Protein AF-A0A5M6CXD2-F1 (afdb_monomer_lite)

Foldseek 3Di:
DDDDDDDPPDPPPPPPPPDDDDLVRLQVLLCQFAVAGEDFDPVPDDDFDFAPDFAGDDPVVSSLLSVLSNVLSVLWGGNLLVLLQQHYEYEGQWGFHQPDDDPPFDADPVRNGTTDQKAQRQGRYIYGHPPDSLSSSLSVQLNVLLSLQQAFQNDGHPVSNPPLLVVLVCCLVVVNHDDADDDDPVLLVLLVVLFDDDDDQDALDPQLVVGVSSSLSSLRSVCSVGVSNLNNCSHPPRNGSSSSSSSSSQVSQCGRHLLGDHSVSSSCVSSVPDPCNVVVVCDPVNLLVVLVVLLVVCVPCLQVSCVCLSVLSNSLVVLLPDQCPPPDLVSLLVSLQSLLSSLLSNLCNQFVADPVSLHTDDDADQDPVRDRPSLLSSLVSSLVSLLSSLSSLLNSVHDPVSSCVRNLVSLVVSLVSLVSSVVNCVVPDDDDPVNVVSSVVSSVSSVVSNVDRDD

Organism: NCBI:txid2605748

Sequence (455 aa):
MLLVFLSILSHVQAWATESAPSLDDLLRQFEEYSGARIVFHRDDLPEGKYHDVLRPLSDGARIRSVRICLDEVKLYPPRYFGDMGLTTIGVFDACVSRTTSDAGREYDHELGGYRYFGVYNGADAIAAAHYSDGQLALTFHHEVFHHVDSTHLGETGLWNLGTDDLFYRMAIAGERPYTAAAITPTDLRLLKDRRIGTTLESFVSAYAKKNPREDQAESARHFMSMMAASLIQAAEQPDLPGSQRILHILREYEYAVPSGPSIDWFVNVALQRSDASMREQQTLEVTLERLSDLASAASTQPRQFFRAAEESRRLLDRLVRMDWTEVSTDRRVEIAHDATTIAEAIMVARIHPDRAETRFDIWGYEDSDGVNRTLRSDVFGFGKDCERIGWIGGSLELDPAKHDEIVASTQRRMTKRLRNYLRFIEAHWSVSKQTRQIFDVVDRRMTDSIATPVR

Secondary structure (DSSP, 8-state):
-------SSS--------PPPPHHHHHHHHHHHHS-EEE-SGGGSPSS---SEEEPPPHHHHHHHHHHHHHHHTTSPTTHHHHTT--EEEEESEEEESS---TTPPEETTTTEEEESEEE-SSSEEEEE-SSHHHHHHHHHHHHHHHHHTEETTEE-HHHHHHHHHHHHHHHTTSSPPPPP---HHHHHHHHHT--S----S-SSSGGGS-HHHHHHHHHHHHHHTHHHHHHHHHH-TTSHHHHHHHHHHHHHHHHSTT---HHHHHHHHTT--HHHHHHTS-HHHHHHHHHHHHHHHHH-GGGGGGGHHHHHHHHHHHHT---TTS-HHHHHHHHHHHHHHHHHHHHHHH---TTS---PPPS-B-TTS-BHHHHHHHHHHHHHHHHHHHHHHHTT--HHHHIIIIIHHHHHHHHHHHHHHHHHHHHSPPPHHHHHHHHHHHHHHHHHHHS---

Structure (mmCIF, N/CA/C/O backbone):
data_AF-A0A5M6CXD2-F1
#
_entry.id   AF-A0A5M6CXD2-F1
#
loop_
_atom_site.group_PDB
_atom_site.id
_atom_site.type_symbol
_atom_site.label_atom_id
_atom_site.label_alt_id
_atom_site.label_comp_id
_atom_site.label_asym_id
_atom_site.label_entity_id
_atom_site.label_seq_id
_atom_site.pdbx_PDB_ins_code
_atom_site.Cartn_x
_atom_site.Cartn_y
_atom_site.Cartn_z
_atom_site.occupancy
_atom_site.B_iso_or_equiv
_atom_site.auth_seq_id
_atom_site.auth_comp_id
_atom_site.auth_asym_id
_atom_site.auth_atom_id
_atom_site.pdbx_PDB_model_num
ATOM 1 N N . MET A 1 1 ? 70.760 -5.733 21.839 1.00 38.31 1 MET A N 1
ATOM 2 C CA . MET A 1 1 ? 69.665 -4.814 21.461 1.00 38.31 1 MET A CA 1
ATOM 3 C C . MET A 1 1 ? 68.946 -5.413 20.254 1.00 38.31 1 MET A C 1
ATOM 5 O O . MET A 1 1 ? 69.162 -5.001 19.126 1.00 38.31 1 MET A O 1
ATOM 9 N N . LEU A 1 2 ? 68.212 -6.503 20.490 1.00 37.38 2 LEU A N 1
ATOM 10 C CA . LEU A 1 2 ? 67.577 -7.323 19.458 1.00 37.38 2 LEU A CA 1
ATOM 11 C C . LEU A 1 2 ? 66.413 -8.053 20.137 1.00 37.38 2 LEU A C 1
ATOM 13 O O . LEU A 1 2 ? 66.680 -8.954 20.922 1.00 37.38 2 LEU A O 1
ATOM 17 N N . LEU A 1 3 ? 65.180 -7.580 19.941 1.00 36.03 3 LEU A N 1
ATOM 18 C CA . LEU A 1 3 ? 63.902 -8.259 20.218 1.00 36.03 3 LEU A CA 1
ATOM 19 C C . LEU A 1 3 ? 62.777 -7.223 20.091 1.00 36.03 3 LEU A C 1
ATOM 21 O O . LEU A 1 3 ? 62.792 -6.244 20.823 1.00 36.03 3 LEU A O 1
ATOM 25 N N . VAL A 1 4 ? 61.865 -7.449 19.140 1.00 37.97 4 VAL A N 1
ATOM 26 C CA . VAL A 1 4 ? 60.410 -7.150 19.104 1.00 37.97 4 VAL A CA 1
ATOM 27 C C . VAL A 1 4 ? 60.024 -6.987 17.627 1.00 37.97 4 VAL A C 1
ATOM 29 O O . VAL A 1 4 ? 59.928 -5.886 17.106 1.00 37.97 4 VAL A O 1
ATOM 32 N N . PHE A 1 5 ? 59.863 -8.113 16.930 1.00 41.78 5 PHE A N 1
ATOM 33 C CA . PHE A 1 5 ? 59.190 -8.212 15.628 1.00 41.78 5 PHE A CA 1
ATOM 34 C C . PHE A 1 5 ? 58.783 -9.677 15.438 1.00 41.78 5 PHE A C 1
ATOM 36 O O . PHE A 1 5 ? 59.464 -10.411 14.739 1.00 41.78 5 PHE A O 1
ATOM 43 N N . LEU A 1 6 ? 57.752 -10.142 16.156 1.00 42.25 6 LEU A N 1
ATOM 44 C CA . LEU A 1 6 ? 57.101 -11.448 15.931 1.00 42.25 6 LEU A CA 1
ATOM 45 C C . LEU A 1 6 ? 55.842 -11.577 16.814 1.00 42.25 6 LEU A C 1
ATOM 47 O O . LEU A 1 6 ? 55.881 -12.191 17.875 1.00 42.25 6 LEU A O 1
ATOM 51 N N . SER A 1 7 ? 54.735 -10.945 16.400 1.00 40.62 7 SER A N 1
ATOM 52 C CA . SER A 1 7 ? 53.345 -11.333 16.756 1.00 40.62 7 SER A CA 1
ATOM 53 C C . SER A 1 7 ? 52.294 -10.486 16.015 1.00 40.62 7 SER A C 1
ATOM 55 O O . SER A 1 7 ? 51.360 -9.963 16.608 1.00 40.62 7 SER A O 1
ATOM 57 N N . ILE A 1 8 ? 52.434 -10.341 14.694 1.00 42.25 8 ILE A N 1
ATOM 58 C CA . ILE A 1 8 ? 51.355 -9.838 13.820 1.00 42.25 8 ILE A CA 1
ATOM 59 C C . ILE A 1 8 ? 51.235 -10.796 12.632 1.00 42.25 8 ILE A C 1
ATOM 61 O O . ILE A 1 8 ? 51.493 -10.423 11.497 1.00 42.25 8 ILE A O 1
ATOM 65 N N . LEU A 1 9 ? 50.968 -12.078 12.897 1.00 43.75 9 LEU A N 1
ATOM 66 C CA . LEU A 1 9 ? 50.786 -13.094 11.850 1.00 43.75 9 LEU A CA 1
ATOM 67 C C . LEU A 1 9 ? 49.978 -14.292 12.381 1.00 43.75 9 LEU A C 1
ATOM 69 O O . LEU A 1 9 ? 50.406 -15.436 12.290 1.00 43.75 9 LEU A O 1
ATOM 73 N N . SER A 1 10 ? 48.802 -14.025 12.965 1.00 45.28 10 SER A N 1
ATOM 74 C CA . SER A 1 10 ? 47.830 -15.093 13.292 1.00 45.28 10 SER A CA 1
ATOM 75 C C . SER A 1 10 ? 46.356 -14.659 13.304 1.00 45.28 10 SER A C 1
ATOM 77 O O . SER A 1 10 ? 45.512 -15.417 13.760 1.00 45.28 10 SER A O 1
ATOM 79 N N . HIS A 1 11 ? 46.018 -13.471 12.791 1.00 45.16 11 HIS A N 1
ATOM 80 C CA . HIS A 1 11 ? 44.624 -13.039 12.585 1.00 45.16 11 HIS A CA 1
ATOM 81 C C . HIS A 1 11 ? 44.343 -12.794 11.097 1.00 45.16 11 HIS A C 1
ATOM 83 O O . HIS A 1 11 ? 43.745 -11.798 10.707 1.00 45.16 11 HIS A O 1
ATOM 89 N N . VAL A 1 12 ? 44.766 -13.729 10.242 1.00 47.19 12 VAL A N 1
ATOM 90 C CA . VAL A 1 12 ? 44.062 -13.942 8.973 1.00 47.19 12 VAL A CA 1
ATOM 91 C C . VAL A 1 12 ? 42.818 -14.736 9.353 1.00 47.19 12 VAL A C 1
ATOM 93 O O . VAL A 1 12 ? 42.816 -15.964 9.332 1.00 47.19 12 VAL A O 1
ATOM 96 N N . GLN A 1 13 ? 41.789 -14.023 9.820 1.00 49.56 13 GLN A N 1
ATOM 97 C CA . GLN A 1 13 ? 40.432 -14.551 9.835 1.00 49.56 13 GLN A CA 1
ATOM 98 C C . GLN A 1 13 ? 40.190 -15.108 8.436 1.00 49.56 13 GLN A C 1
ATOM 100 O O . GLN A 1 13 ? 40.330 -14.391 7.447 1.00 49.56 13 GLN A O 1
ATOM 105 N N . ALA A 1 14 ? 39.904 -16.402 8.352 1.00 45.22 14 ALA A N 1
ATOM 106 C CA . ALA A 1 14 ? 39.356 -16.989 7.152 1.00 45.22 14 ALA A CA 1
ATOM 107 C C . ALA A 1 14 ? 38.047 -16.246 6.873 1.00 45.22 14 ALA A C 1
ATOM 109 O O . ALA A 1 14 ? 37.036 -16.494 7.527 1.00 45.22 14 ALA A O 1
ATOM 110 N N . TRP A 1 15 ? 38.082 -15.284 5.952 1.00 49.75 15 TRP A N 1
ATOM 111 C CA . TRP A 1 15 ? 36.882 -14.809 5.287 1.00 49.75 15 TRP A CA 1
ATOM 112 C C . TRP A 1 15 ? 36.411 -16.027 4.511 1.00 49.75 15 TRP A C 1
ATOM 114 O O . TRP A 1 15 ? 36.928 -16.322 3.431 1.00 49.75 15 TRP A O 1
ATOM 124 N N . ALA A 1 16 ? 35.538 -16.820 5.136 1.00 49.91 16 ALA A N 1
ATOM 125 C CA . ALA A 1 16 ? 34.767 -17.814 4.426 1.00 49.91 16 ALA A CA 1
ATOM 126 C C . ALA A 1 16 ? 34.212 -17.077 3.211 1.00 49.91 16 ALA A C 1
ATOM 128 O O . ALA A 1 16 ? 33.549 -16.051 3.350 1.00 49.91 16 ALA A O 1
ATOM 129 N N . THR A 1 17 ? 34.622 -17.518 2.028 1.00 52.41 17 THR A N 1
ATOM 130 C CA . THR A 1 17 ? 34.090 -17.023 0.769 1.00 52.41 17 THR A CA 1
ATOM 131 C C . THR A 1 17 ? 32.640 -17.459 0.766 1.00 52.41 17 THR A C 1
ATOM 133 O O . THR A 1 17 ? 32.316 -18.578 0.375 1.00 52.41 17 THR A O 1
ATOM 136 N N . GLU A 1 18 ? 31.786 -16.609 1.330 1.00 68.62 18 GLU A N 1
ATOM 137 C CA . GLU A 1 18 ? 30.352 -16.796 1.312 1.00 68.62 18 GLU A CA 1
ATOM 138 C C . GLU A 1 18 ? 29.994 -16.946 -0.163 1.00 68.62 18 GLU A C 1
ATOM 140 O O . GLU A 1 18 ? 30.262 -16.066 -0.989 1.00 68.62 18 GLU A O 1
ATOM 145 N N . SER A 1 19 ? 29.584 -18.160 -0.529 1.00 79.50 19 SER A N 1
ATOM 146 C CA . SER A 1 19 ? 29.319 -18.487 -1.922 1.00 79.50 19 SER A CA 1
ATOM 147 C C . SER A 1 19 ? 28.220 -17.551 -2.402 1.00 79.50 19 SER A C 1
ATOM 149 O O . SER A 1 19 ? 27.272 -17.291 -1.662 1.00 79.50 19 SER A O 1
ATOM 151 N N . ALA A 1 20 ? 28.361 -17.010 -3.615 1.00 84.75 20 ALA A N 1
ATOM 152 C CA . ALA A 1 20 ? 27.340 -16.126 -4.161 1.00 84.75 20 ALA A CA 1
ATOM 153 C C . ALA A 1 20 ? 25.964 -16.817 -4.063 1.00 84.75 20 ALA A C 1
ATOM 155 O O . ALA A 1 20 ? 25.882 -18.007 -4.385 1.00 84.75 20 ALA A O 1
ATOM 156 N N . PRO A 1 21 ? 24.909 -16.106 -3.625 1.00 90.62 21 PRO A N 1
ATOM 157 C CA . PRO A 1 21 ? 23.611 -16.721 -3.378 1.00 90.62 21 PRO A CA 1
ATOM 158 C C . PRO A 1 21 ? 23.081 -17.373 -4.657 1.00 90.62 21 PRO A C 1
ATOM 160 O O . PRO A 1 21 ? 23.225 -16.808 -5.751 1.00 90.62 21 PRO A O 1
ATOM 163 N N . SER A 1 22 ? 22.492 -18.562 -4.510 1.00 95.75 22 SER A N 1
ATOM 164 C CA . SER A 1 22 ? 21.876 -19.293 -5.618 1.00 95.75 22 SER A CA 1
ATOM 165 C C . SER A 1 22 ? 20.616 -18.577 -6.125 1.00 95.75 22 SER A C 1
ATOM 167 O O . SER A 1 22 ? 20.091 -17.680 -5.463 1.00 95.75 22 SER A O 1
ATOM 169 N N . LEU A 1 23 ? 20.111 -18.954 -7.307 1.00 96.88 23 LEU A N 1
ATOM 170 C CA . LEU A 1 23 ? 18.846 -18.404 -7.813 1.00 96.88 23 LEU A CA 1
ATOM 171 C C . LEU A 1 23 ? 17.688 -18.693 -6.843 1.00 96.88 23 LEU A C 1
ATOM 173 O O . LEU A 1 23 ? 16.917 -17.785 -6.548 1.00 96.88 23 LEU A O 1
ATOM 177 N N . ASP A 1 24 ? 17.615 -19.911 -6.307 1.00 97.69 24 ASP A N 1
ATOM 178 C CA . ASP A 1 24 ? 16.563 -20.323 -5.371 1.00 97.69 24 ASP A CA 1
ATOM 179 C C . ASP A 1 24 ? 16.629 -19.529 -4.059 1.00 97.69 24 ASP A C 1
ATOM 181 O O . ASP A 1 24 ? 15.595 -19.101 -3.546 1.00 97.69 24 ASP A O 1
ATOM 185 N N . ASP A 1 25 ? 17.835 -19.243 -3.550 1.00 97.25 25 ASP A N 1
ATOM 186 C CA . ASP A 1 25 ? 18.007 -18.386 -2.369 1.00 97.25 25 ASP A CA 1
ATOM 187 C C . ASP A 1 25 ? 17.501 -16.965 -2.613 1.00 97.25 25 ASP A C 1
ATOM 189 O O . ASP A 1 25 ? 16.916 -16.358 -1.717 1.00 97.25 25 ASP A O 1
ATOM 193 N N . LEU A 1 26 ? 17.739 -16.418 -3.808 1.00 98.06 26 LEU A N 1
ATOM 194 C CA . LEU A 1 26 ? 17.292 -15.075 -4.174 1.00 98.06 26 LEU A CA 1
ATOM 195 C C . LEU A 1 26 ? 15.769 -15.025 -4.369 1.00 98.06 26 LEU A C 1
ATOM 197 O O . LEU A 1 26 ? 15.126 -14.094 -3.888 1.00 98.06 26 LEU A O 1
ATOM 201 N N . LEU A 1 27 ? 15.181 -16.029 -5.027 1.00 98.50 27 LEU A N 1
ATOM 202 C CA . LEU A 1 27 ? 13.727 -16.143 -5.191 1.00 98.50 27 LEU A CA 1
ATOM 203 C C . LEU A 1 27 ? 13.024 -16.252 -3.834 1.00 98.50 27 LEU A C 1
ATOM 205 O O . LEU A 1 27 ? 12.068 -15.521 -3.581 1.00 98.50 27 LEU A O 1
ATOM 209 N N . ARG A 1 28 ? 13.547 -17.095 -2.938 1.00 98.31 28 ARG A N 1
ATOM 210 C CA . ARG A 1 28 ? 13.026 -17.249 -1.577 1.00 98.31 28 ARG A CA 1
ATOM 211 C C . ARG A 1 28 ? 13.134 -15.954 -0.775 1.00 98.31 28 ARG A C 1
ATOM 213 O O . ARG A 1 28 ? 12.153 -15.548 -0.166 1.00 98.31 28 ARG A O 1
ATOM 220 N N . GLN A 1 29 ? 14.283 -15.273 -0.812 1.00 97.94 29 GLN A N 1
ATOM 221 C CA . GLN A 1 29 ? 14.444 -13.965 -0.160 1.00 97.94 29 GLN A CA 1
ATOM 222 C C . GLN A 1 29 ? 13.427 -12.939 -0.671 1.00 97.94 29 GLN A C 1
ATOM 224 O O . GLN A 1 29 ? 12.900 -12.148 0.111 1.00 97.94 29 GLN A O 1
ATOM 229 N N . PHE A 1 30 ? 13.143 -12.949 -1.976 1.00 98.50 30 PHE A N 1
ATOM 230 C CA . PHE A 1 30 ? 12.186 -12.026 -2.577 1.00 98.50 30 PHE A CA 1
ATOM 231 C C . PHE A 1 30 ? 10.768 -12.316 -2.088 1.00 98.50 30 PHE A C 1
ATOM 233 O O . PHE A 1 30 ? 10.053 -11.392 -1.698 1.00 98.50 30 PHE A O 1
ATOM 240 N N . GLU A 1 31 ? 10.372 -13.586 -2.074 1.00 98.44 31 GLU A N 1
ATOM 241 C CA . GLU A 1 31 ? 9.048 -14.018 -1.627 1.00 98.44 31 GLU A CA 1
ATOM 242 C C . GLU A 1 31 ? 8.836 -13.791 -0.127 1.00 98.44 31 GLU A C 1
ATOM 244 O O . GLU A 1 31 ? 7.812 -13.233 0.269 1.00 98.44 31 GLU A O 1
ATOM 249 N N . GLU A 1 32 ? 9.823 -14.134 0.706 1.00 96.00 32 GLU A N 1
ATOM 250 C CA . GLU A 1 32 ? 9.795 -13.883 2.152 1.00 96.00 32 GLU A CA 1
ATOM 251 C C . GLU A 1 32 ? 9.649 -12.383 2.453 1.00 96.00 32 GLU A C 1
ATOM 253 O O . GLU A 1 32 ? 8.820 -11.997 3.282 1.00 96.00 32 GLU A O 1
ATOM 258 N N . TYR A 1 33 ? 10.410 -11.529 1.756 1.00 95.69 33 TYR A N 1
ATOM 259 C CA . TYR A 1 33 ? 10.361 -10.084 1.972 1.00 95.69 33 TYR A CA 1
ATOM 260 C C . TYR A 1 33 ? 9.077 -9.456 1.436 1.00 95.69 33 TYR A C 1
ATOM 262 O O . TYR A 1 33 ? 8.437 -8.688 2.144 1.00 95.69 33 TYR A O 1
ATOM 270 N N . SER A 1 34 ? 8.701 -9.734 0.188 1.00 97.38 34 SER A N 1
ATOM 271 C CA . SER A 1 34 ? 7.630 -9.007 -0.507 1.00 97.38 34 SER A CA 1
ATOM 272 C C . SER A 1 34 ? 6.245 -9.619 -0.305 1.00 97.38 34 SER A C 1
ATOM 274 O O . SER A 1 34 ? 5.243 -8.904 -0.309 1.00 97.38 34 SER A O 1
ATOM 276 N N . GLY A 1 35 ? 6.178 -10.937 -0.109 1.00 96.75 35 GLY A N 1
ATOM 277 C CA . GLY A 1 35 ? 4.952 -11.725 -0.197 1.00 96.75 35 GLY A CA 1
ATOM 278 C C . GLY A 1 35 ? 4.505 -12.074 -1.620 1.00 96.75 35 GLY A C 1
ATOM 279 O O . GLY A 1 35 ? 3.443 -12.674 -1.764 1.00 96.75 35 GLY A O 1
ATOM 280 N N . ALA A 1 36 ? 5.293 -11.733 -2.643 1.00 98.38 36 ALA A N 1
ATOM 281 C CA . ALA A 1 36 ? 5.062 -12.081 -4.042 1.00 98.38 36 ALA A CA 1
ATOM 282 C C . ALA A 1 36 ? 6.177 -12.995 -4.570 1.00 98.38 36 ALA A C 1
ATOM 284 O O . ALA A 1 36 ? 7.328 -12.876 -4.162 1.00 98.38 36 ALA A O 1
ATOM 285 N N . ARG A 1 37 ? 5.870 -13.868 -5.530 1.00 98.56 37 ARG A N 1
ATOM 286 C CA . ARG A 1 37 ? 6.864 -14.741 -6.182 1.00 98.56 37 ARG A CA 1
ATOM 287 C C . ARG A 1 37 ? 7.317 -14.182 -7.529 1.00 98.56 37 ARG A C 1
ATOM 289 O O . ARG A 1 37 ? 6.514 -13.600 -8.259 1.00 98.56 37 ARG A O 1
ATOM 296 N N . ILE A 1 38 ? 8.577 -14.416 -7.897 1.00 98.75 38 ILE A N 1
ATOM 297 C CA . ILE A 1 38 ? 9.079 -14.135 -9.251 1.00 98.75 38 ILE A CA 1
ATOM 298 C C . ILE A 1 38 ? 8.974 -15.392 -10.115 1.00 98.75 38 ILE A C 1
ATOM 300 O O . ILE A 1 38 ? 9.351 -16.480 -9.683 1.00 98.75 38 ILE A O 1
ATOM 304 N N . VAL A 1 39 ? 8.496 -15.234 -11.350 1.00 98.69 39 VAL A N 1
ATOM 305 C CA . VAL A 1 39 ? 8.395 -16.313 -12.343 1.00 98.69 39 VAL A CA 1
ATOM 306 C C . VAL A 1 39 ? 9.026 -15.907 -13.676 1.00 98.69 39 VAL A C 1
ATOM 308 O O . VAL A 1 39 ? 9.103 -14.724 -14.009 1.00 98.69 39 VAL A O 1
ATOM 311 N N . PHE A 1 40 ? 9.473 -16.891 -14.460 1.00 98.56 40 PHE A N 1
ATOM 312 C CA . PHE A 1 40 ? 10.184 -16.661 -15.732 1.00 98.56 40 PHE A CA 1
ATOM 313 C C . PHE A 1 40 ? 9.497 -17.286 -16.951 1.00 98.56 40 PHE A C 1
ATOM 315 O O . PHE A 1 40 ? 9.988 -17.146 -18.075 1.00 98.56 40 PHE A O 1
ATOM 322 N N . HIS A 1 41 ? 8.384 -17.992 -16.742 1.00 98.00 41 HIS A N 1
ATOM 323 C CA . HIS A 1 41 ? 7.587 -18.606 -17.796 1.00 98.00 41 HIS A CA 1
ATOM 324 C C . HIS A 1 41 ? 6.151 -18.097 -17.745 1.00 98.00 41 HIS A C 1
ATOM 326 O O . HIS A 1 41 ? 5.616 -17.786 -16.684 1.00 98.00 41 HIS A O 1
ATOM 332 N N . ARG A 1 42 ? 5.525 -18.006 -18.922 1.00 97.19 42 ARG A N 1
ATOM 333 C CA . ARG A 1 42 ? 4.138 -17.551 -19.050 1.00 97.19 42 ARG A CA 1
ATOM 334 C C . ARG A 1 42 ? 3.174 -18.449 -18.280 1.00 97.19 42 ARG A C 1
ATOM 336 O O . ARG A 1 42 ? 2.264 -17.930 -17.653 1.00 97.19 42 ARG A O 1
ATOM 343 N N . ASP A 1 43 ? 3.383 -19.759 -18.335 1.00 97.50 43 ASP A N 1
ATOM 344 C CA . ASP A 1 43 ? 2.471 -20.741 -17.737 1.00 97.50 43 ASP A CA 1
ATOM 345 C C . ASP A 1 43 ? 2.481 -20.699 -16.199 1.00 97.50 43 ASP A C 1
ATOM 347 O O . ASP A 1 43 ? 1.573 -21.226 -15.564 1.00 97.50 43 ASP A O 1
ATOM 351 N N . ASP A 1 44 ? 3.474 -20.029 -15.607 1.00 98.00 44 ASP A N 1
ATOM 352 C CA . ASP A 1 44 ? 3.561 -19.805 -14.165 1.00 98.00 44 ASP A CA 1
ATOM 353 C C . ASP A 1 44 ? 2.834 -18.523 -13.715 1.00 98.00 44 ASP A C 1
ATOM 355 O O . ASP A 1 44 ? 2.694 -18.295 -12.509 1.00 98.00 44 ASP A O 1
ATOM 359 N N . LEU A 1 45 ? 2.392 -17.672 -14.650 1.00 98.06 45 LEU A N 1
ATOM 360 C CA . LEU A 1 45 ? 1.599 -16.478 -14.351 1.00 98.06 45 LEU A CA 1
ATOM 361 C C . LEU A 1 45 ? 0.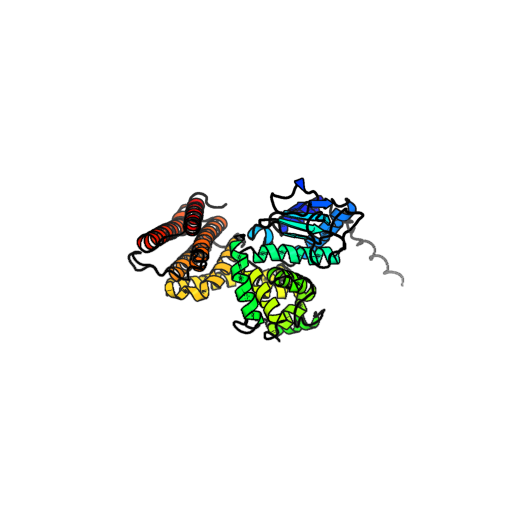144 -16.861 -14.036 1.00 98.06 45 LEU A C 1
ATOM 363 O O . LEU A 1 45 ? -0.391 -17.785 -14.653 1.00 98.06 45 LEU A O 1
ATOM 367 N N . PRO A 1 46 ? -0.529 -16.145 -13.116 1.00 97.06 46 PRO A N 1
ATOM 368 C CA . PRO A 1 46 ? -1.965 -16.313 -12.913 1.00 97.06 46 PRO A CA 1
ATOM 369 C C . PRO A 1 46 ? -2.754 -15.908 -14.168 1.00 97.06 46 PRO A C 1
ATOM 371 O O . PRO A 1 46 ? -2.226 -15.288 -15.090 1.00 97.06 46 PRO A O 1
ATOM 374 N N . GLU A 1 47 ? -4.040 -16.255 -14.218 1.00 95.12 47 GLU A N 1
ATOM 375 C CA . GLU A 1 47 ? -4.908 -15.832 -15.318 1.00 95.12 47 GLU A CA 1
ATOM 376 C C . GLU A 1 47 ? -5.002 -14.298 -15.376 1.00 95.12 47 GLU A C 1
ATOM 378 O O . GLU A 1 47 ? -5.167 -13.624 -14.361 1.00 95.12 47 GLU A O 1
ATOM 383 N N . GLY A 1 48 ? -4.906 -13.724 -16.576 1.00 93.31 48 GLY A N 1
ATOM 384 C CA . GLY A 1 48 ? -4.997 -12.280 -16.743 1.00 93.31 48 GLY A CA 1
ATOM 385 C C . GLY A 1 48 ? -4.607 -11.798 -18.133 1.00 93.31 48 GLY A C 1
ATOM 386 O O . GLY A 1 48 ? -4.362 -12.581 -19.056 1.00 93.31 48 GLY A O 1
ATOM 387 N N . LYS A 1 49 ? -4.572 -10.473 -18.297 1.00 92.56 49 LYS A N 1
ATOM 388 C CA . LYS A 1 49 ? -4.232 -9.837 -19.574 1.00 92.56 49 LYS A CA 1
ATOM 389 C C . LYS A 1 49 ? -2.723 -9.639 -19.684 1.00 92.56 49 LYS A C 1
ATOM 391 O O . LYS A 1 49 ? -2.169 -8.746 -19.056 1.00 92.56 49 LYS A O 1
ATOM 396 N N . TYR A 1 50 ? -2.083 -10.428 -20.541 1.00 95.81 50 TYR A N 1
ATOM 397 C CA . TYR A 1 50 ? -0.663 -10.295 -20.865 1.00 95.81 50 TYR A CA 1
ATOM 398 C C . TYR A 1 50 ? -0.447 -10.138 -22.366 1.00 95.81 50 TYR A C 1
ATOM 400 O O . TYR A 1 50 ? -1.288 -10.540 -23.171 1.00 95.81 50 TYR A O 1
ATOM 408 N N . HIS A 1 51 ? 0.722 -9.618 -22.736 1.00 94.88 51 HIS A N 1
ATOM 409 C CA . HIS A 1 51 ? 1.180 -9.547 -24.125 1.00 94.88 51 HIS A CA 1
ATOM 410 C C . HIS A 1 51 ? 1.251 -10.931 -24.777 1.00 94.88 51 HIS A C 1
ATOM 412 O O . HIS A 1 51 ? 1.461 -11.929 -24.090 1.00 94.88 51 HIS A O 1
ATOM 418 N N . ASP A 1 52 ? 1.091 -11.003 -26.098 1.00 92.94 52 ASP A N 1
ATOM 419 C CA . ASP A 1 52 ? 1.014 -12.265 -26.854 1.00 92.94 52 ASP A CA 1
ATOM 420 C C . ASP A 1 52 ? 2.281 -13.121 -26.734 1.00 92.94 52 ASP A C 1
ATOM 422 O O . ASP A 1 52 ? 2.226 -14.351 -26.762 1.00 92.94 52 ASP A O 1
ATOM 426 N N . VAL A 1 53 ? 3.434 -12.466 -26.615 1.00 95.06 53 VAL A N 1
ATOM 427 C CA . VAL A 1 53 ? 4.748 -13.100 -26.558 1.00 95.06 53 VAL A CA 1
ATOM 428 C C . VAL A 1 53 ? 5.468 -12.627 -25.299 1.00 95.06 53 VAL A C 1
ATOM 430 O O . VAL A 1 53 ? 5.743 -11.439 -25.137 1.00 95.06 53 VAL A O 1
ATOM 433 N N . LEU A 1 54 ? 5.787 -13.581 -24.423 1.00 97.00 54 LEU A N 1
ATOM 434 C CA . LEU A 1 54 ? 6.617 -13.397 -23.232 1.00 97.00 54 LEU A CA 1
ATOM 435 C C . LEU A 1 54 ? 7.825 -14.325 -23.362 1.00 97.00 54 LEU A C 1
ATOM 437 O O . LEU A 1 54 ? 7.717 -15.534 -23.146 1.00 97.00 54 LEU A O 1
ATOM 441 N N . ARG A 1 55 ? 8.959 -13.786 -23.817 1.00 97.38 55 ARG A N 1
ATOM 442 C CA . ARG A 1 55 ? 10.157 -14.590 -24.082 1.00 97.38 55 ARG A CA 1
ATOM 443 C C . ARG A 1 55 ? 10.882 -14.886 -22.764 1.00 97.38 55 ARG A C 1
ATOM 445 O O . ARG A 1 55 ? 11.200 -13.941 -22.048 1.00 97.38 55 ARG A O 1
ATOM 452 N N . PRO A 1 56 ? 11.171 -16.151 -22.422 1.00 97.44 56 PRO A N 1
ATOM 453 C CA . PRO A 1 56 ? 11.835 -16.476 -21.164 1.00 97.44 56 PRO A CA 1
ATOM 454 C C . PRO A 1 56 ? 13.285 -15.979 -21.143 1.00 97.44 56 PRO A C 1
ATOM 456 O O . PRO A 1 56 ? 13.960 -15.940 -22.173 1.00 97.44 56 PRO A O 1
ATOM 459 N N . LEU A 1 57 ? 13.766 -15.643 -19.947 1.00 97.31 57 LEU A N 1
ATOM 460 C CA . LEU A 1 57 ? 15.159 -15.273 -19.700 1.00 97.31 57 LEU A CA 1
ATOM 461 C C . LEU A 1 57 ? 16.101 -16.481 -19.766 1.00 97.31 57 LEU A C 1
ATOM 463 O O . LEU A 1 57 ? 15.735 -17.590 -19.372 1.00 97.31 57 LEU A O 1
ATOM 467 N N . SER A 1 58 ? 17.350 -16.231 -20.171 1.00 96.44 58 SER A N 1
ATOM 468 C CA . SER A 1 58 ? 18.466 -17.162 -19.944 1.00 96.44 58 SER A CA 1
ATOM 469 C C . SER A 1 58 ? 18.813 -17.268 -18.452 1.00 96.44 58 SER A C 1
ATOM 471 O O . SER A 1 58 ? 18.573 -16.327 -17.696 1.00 96.44 58 SER A O 1
ATOM 473 N N . ASP A 1 59 ? 19.442 -18.363 -18.017 1.00 93.12 59 ASP A N 1
ATOM 474 C CA . ASP A 1 59 ? 19.757 -18.583 -16.593 1.00 93.12 59 ASP A CA 1
ATOM 475 C C . ASP A 1 59 ? 20.633 -17.482 -15.978 1.00 93.12 59 ASP A C 1
ATOM 477 O O . ASP A 1 59 ? 20.377 -17.021 -14.864 1.00 93.12 59 ASP A O 1
ATOM 481 N N . GLY A 1 60 ? 21.629 -16.994 -16.724 1.00 92.62 60 GLY A N 1
ATOM 482 C CA . GLY A 1 60 ? 22.469 -15.881 -16.275 1.00 92.62 60 GLY A CA 1
ATOM 483 C C . GLY A 1 60 ? 21.691 -14.570 -16.124 1.00 92.62 60 GLY A C 1
ATOM 484 O O . GLY A 1 60 ? 21.980 -13.781 -15.223 1.00 92.62 60 GLY A O 1
ATOM 485 N N . ALA A 1 61 ? 20.684 -14.347 -16.973 1.00 96.69 61 ALA A N 1
ATOM 486 C CA . ALA A 1 61 ? 19.816 -13.183 -16.869 1.00 96.69 61 ALA A CA 1
ATOM 487 C C . ALA A 1 61 ? 18.848 -13.307 -15.682 1.00 96.69 61 ALA A C 1
ATOM 489 O O . ALA A 1 61 ? 18.707 -12.336 -14.952 1.00 96.69 61 ALA A O 1
ATOM 490 N N . ARG A 1 62 ? 18.300 -14.500 -15.394 1.00 98.31 62 ARG A N 1
ATOM 491 C CA . ARG A 1 62 ? 17.400 -14.739 -14.244 1.00 98.31 62 ARG A CA 1
ATOM 492 C C . ARG A 1 62 ? 18.000 -14.277 -12.917 1.00 98.31 62 ARG A C 1
ATOM 494 O O . ARG A 1 62 ? 17.376 -13.497 -12.206 1.00 98.31 62 ARG A O 1
ATOM 501 N N . ILE A 1 63 ? 19.232 -14.696 -12.605 1.00 97.00 63 ILE A N 1
ATOM 502 C CA . ILE A 1 63 ? 19.918 -14.290 -11.360 1.00 97.00 63 ILE A CA 1
ATOM 503 C C . ILE A 1 63 ? 20.065 -12.767 -11.290 1.00 97.00 63 ILE A C 1
ATOM 505 O O . ILE A 1 63 ? 19.841 -12.164 -10.241 1.00 97.00 63 ILE A O 1
ATOM 509 N N . ARG A 1 64 ? 20.437 -12.136 -12.408 1.00 97.38 64 ARG A N 1
ATOM 510 C CA . ARG A 1 64 ? 20.595 -10.682 -12.485 1.00 97.38 64 ARG A CA 1
ATOM 511 C C . ARG A 1 64 ? 19.261 -9.963 -12.279 1.00 97.38 64 ARG A C 1
ATOM 513 O O . ARG A 1 64 ? 19.217 -9.034 -11.480 1.00 97.38 64 ARG A O 1
ATOM 520 N N . SER A 1 65 ? 18.192 -10.405 -12.940 1.00 98.50 65 SER A N 1
ATOM 521 C CA . SER A 1 65 ? 16.862 -9.808 -12.806 1.00 98.50 65 SER A CA 1
ATOM 522 C C . SER A 1 65 ? 16.330 -9.906 -11.381 1.00 98.50 65 SER A C 1
ATOM 524 O O . SER A 1 65 ? 15.830 -8.919 -10.857 1.00 98.50 65 SER A O 1
ATOM 526 N N . VAL A 1 66 ? 16.478 -11.066 -10.725 1.00 98.50 66 VAL A N 1
ATOM 527 C CA . VAL A 1 66 ? 16.002 -11.244 -9.342 1.00 98.50 66 VAL A CA 1
ATOM 528 C C . VAL A 1 66 ? 16.763 -10.343 -8.379 1.00 98.50 66 VAL A C 1
ATOM 530 O O . VAL A 1 66 ? 16.144 -9.783 -7.486 1.00 98.50 66 VAL A O 1
ATOM 533 N N . ARG A 1 67 ? 18.077 -10.146 -8.566 1.00 98.19 67 ARG A N 1
ATOM 534 C CA . ARG A 1 67 ? 18.846 -9.189 -7.749 1.00 98.19 67 ARG A CA 1
ATOM 535 C C . ARG A 1 67 ? 18.314 -7.767 -7.885 1.00 98.19 67 ARG A C 1
ATOM 537 O O . ARG A 1 67 ? 18.115 -7.115 -6.872 1.00 98.19 67 ARG A O 1
ATOM 544 N N . ILE A 1 68 ? 18.017 -7.330 -9.109 1.00 98.44 68 ILE A N 1
ATOM 545 C CA . ILE A 1 68 ? 17.408 -6.014 -9.346 1.00 98.44 68 ILE A CA 1
ATOM 546 C C . ILE A 1 68 ? 16.056 -5.933 -8.637 1.00 98.44 68 ILE A C 1
ATOM 548 O O . ILE A 1 68 ? 15.846 -5.037 -7.832 1.00 98.44 68 ILE A O 1
ATOM 552 N N . CYS A 1 69 ? 15.160 -6.900 -8.852 1.00 98.56 69 CYS A N 1
ATOM 553 C CA . CYS A 1 69 ? 13.858 -6.908 -8.184 1.00 98.56 69 CYS A CA 1
ATOM 554 C C . CYS A 1 69 ? 13.981 -6.942 -6.650 1.00 98.56 69 CYS A C 1
ATOM 556 O O . CYS A 1 69 ? 13.193 -6.293 -5.973 1.00 98.56 69 CYS A O 1
ATOM 558 N N . LEU A 1 70 ? 14.960 -7.662 -6.097 1.00 98.25 70 LEU A N 1
ATOM 559 C CA . LEU A 1 70 ? 15.254 -7.698 -4.661 1.00 98.25 70 LEU A CA 1
ATOM 560 C C . LEU A 1 70 ? 15.728 -6.354 -4.109 1.00 98.25 70 LEU A C 1
ATOM 562 O O . LEU A 1 70 ? 15.397 -6.018 -2.974 1.00 98.25 70 LEU A O 1
ATOM 566 N N . ASP A 1 71 ? 16.525 -5.615 -4.870 1.00 97.44 71 ASP A N 1
ATOM 567 C CA . ASP A 1 71 ? 16.988 -4.293 -4.463 1.00 97.44 71 ASP A CA 1
ATOM 568 C C . ASP A 1 71 ? 15.839 -3.277 -4.545 1.00 97.44 71 ASP A C 1
ATOM 570 O O . ASP A 1 71 ? 15.609 -2.536 -3.590 1.00 97.44 71 ASP A O 1
ATOM 574 N N . GLU A 1 72 ? 15.044 -3.320 -5.618 1.00 98.38 72 GLU A N 1
ATOM 575 C CA . GLU A 1 72 ? 13.907 -2.411 -5.809 1.00 98.38 72 GLU A CA 1
ATOM 576 C C . GLU A 1 72 ? 12.732 -2.704 -4.862 1.00 98.38 72 GLU A C 1
ATOM 578 O O . GLU A 1 72 ? 12.045 -1.785 -4.413 1.00 98.38 72 GLU A O 1
ATOM 583 N N . VAL A 1 73 ? 12.481 -3.969 -4.500 1.00 98.06 73 VAL A N 1
ATOM 584 C CA . VAL A 1 73 ? 11.377 -4.299 -3.583 1.00 98.06 73 VAL A CA 1
ATOM 585 C C . VAL A 1 73 ? 11.632 -3.801 -2.163 1.00 98.06 73 VAL A C 1
ATOM 587 O O . VAL A 1 73 ? 10.680 -3.501 -1.450 1.00 98.06 73 VAL A O 1
ATOM 590 N N . LYS A 1 74 ? 12.900 -3.626 -1.768 1.00 96.44 74 LYS A N 1
ATOM 591 C CA . LYS A 1 74 ? 13.285 -3.055 -0.465 1.00 96.44 74 LYS A CA 1
ATOM 592 C C . LYS A 1 74 ? 13.002 -1.558 -0.344 1.00 96.44 74 LYS A C 1
ATOM 594 O O . LYS A 1 74 ? 13.138 -1.001 0.742 1.00 96.44 74 LYS A O 1
ATOM 599 N N . LEU A 1 75 ? 12.596 -0.895 -1.430 1.00 96.56 75 LEU A N 1
ATOM 600 C CA . LEU A 1 75 ? 12.058 0.465 -1.361 1.00 96.56 75 LEU A CA 1
ATOM 601 C C . LEU A 1 75 ? 10.645 0.494 -0.750 1.00 96.56 75 LEU A C 1
ATOM 603 O O . LEU A 1 75 ? 10.175 1.553 -0.326 1.00 96.56 75 LEU A O 1
ATOM 607 N N . TYR A 1 76 ? 9.979 -0.660 -0.666 1.00 96.62 76 TYR A N 1
ATOM 608 C CA . TYR A 1 76 ? 8.665 -0.841 -0.058 1.00 96.62 76 TYR A CA 1
ATOM 609 C C . TYR A 1 76 ? 8.774 -1.502 1.322 1.00 96.62 76 TYR A C 1
ATOM 611 O O . TYR A 1 76 ? 9.755 -2.194 1.586 1.00 96.62 76 TYR A O 1
ATOM 619 N N . PRO A 1 77 ? 7.763 -1.352 2.197 1.00 92.12 77 PRO A N 1
ATOM 620 C CA . PRO A 1 77 ? 7.719 -2.081 3.455 1.00 92.12 77 PRO A CA 1
ATOM 621 C C . PRO A 1 77 ? 7.729 -3.598 3.231 1.00 92.12 77 PRO A C 1
ATOM 623 O O . PRO A 1 77 ? 7.137 -4.078 2.256 1.00 92.12 77 PRO A O 1
ATOM 626 N N . PRO A 1 78 ? 8.310 -4.378 4.159 1.00 89.75 78 PRO A N 1
ATOM 627 C CA . PRO A 1 78 ? 8.164 -5.823 4.139 1.00 89.75 78 PRO A CA 1
ATOM 628 C C . PRO A 1 78 ? 6.688 -6.214 4.042 1.00 89.75 78 PRO A C 1
ATOM 630 O O . PRO A 1 78 ? 5.830 -5.616 4.699 1.00 89.75 78 PRO A O 1
ATOM 633 N N . ARG A 1 79 ? 6.418 -7.237 3.231 1.00 92.19 79 ARG A N 1
ATOM 634 C CA . ARG A 1 79 ? 5.111 -7.842 2.949 1.00 92.19 79 ARG A CA 1
ATOM 635 C C . ARG A 1 79 ? 4.118 -6.945 2.213 1.00 92.19 79 ARG A C 1
ATOM 637 O O . ARG A 1 79 ? 3.025 -7.413 1.913 1.00 92.19 79 ARG A O 1
ATOM 644 N N . TYR A 1 80 ? 4.499 -5.719 1.845 1.00 95.06 80 TYR A N 1
ATOM 645 C CA . TYR A 1 80 ? 3.601 -4.757 1.203 1.00 95.06 80 TYR A CA 1
ATOM 646 C C . TYR A 1 80 ? 2.912 -5.326 -0.047 1.00 95.06 80 TYR A C 1
ATOM 648 O O . TYR A 1 80 ? 1.713 -5.122 -0.224 1.00 95.06 80 TYR A O 1
ATOM 656 N N . PHE A 1 81 ? 3.622 -6.106 -0.875 1.00 97.38 81 PHE A N 1
ATOM 657 C CA . PHE A 1 81 ? 3.031 -6.688 -2.085 1.00 97.38 81 PHE A CA 1
ATOM 658 C C . PHE A 1 81 ? 2.006 -7.777 -1.770 1.00 97.38 81 PHE A C 1
ATOM 660 O O . PHE A 1 81 ? 0.900 -7.756 -2.307 1.00 97.38 81 PHE A O 1
ATOM 667 N N . GLY A 1 82 ? 2.335 -8.682 -0.849 1.00 93.88 82 GLY A N 1
ATOM 668 C CA . GLY A 1 82 ? 1.389 -9.691 -0.378 1.00 93.88 82 GLY A CA 1
ATOM 669 C C . GLY A 1 82 ? 0.158 -9.070 0.290 1.00 93.88 82 GLY A C 1
ATOM 670 O O . GLY A 1 82 ? -0.962 -9.508 0.035 1.00 93.88 82 GLY A O 1
ATOM 671 N N . ASP A 1 83 ? 0.347 -8.018 1.091 1.00 88.12 83 ASP A N 1
ATOM 672 C CA . ASP A 1 83 ? -0.737 -7.325 1.797 1.00 88.12 83 ASP A CA 1
ATOM 673 C C . ASP A 1 83 ? -1.719 -6.651 0.825 1.00 88.12 83 ASP A C 1
ATOM 675 O O . ASP A 1 83 ? -2.924 -6.612 1.091 1.00 88.12 83 ASP A O 1
ATOM 679 N N . MET A 1 84 ? -1.216 -6.138 -0.307 1.00 93.94 84 MET A N 1
ATOM 680 C CA . MET A 1 84 ? -2.036 -5.537 -1.369 1.00 93.94 84 MET A CA 1
ATOM 681 C C . MET A 1 84 ? -2.563 -6.567 -2.374 1.00 93.94 84 MET A C 1
ATOM 683 O O . MET A 1 84 ? -3.231 -6.193 -3.332 1.00 93.94 84 MET A O 1
ATOM 687 N N . GLY A 1 85 ? -2.260 -7.855 -2.187 1.00 94.75 85 GLY A N 1
ATOM 688 C CA . GLY A 1 85 ? -2.704 -8.927 -3.075 1.00 94.75 85 GLY A CA 1
ATOM 689 C C . GLY A 1 85 ? -1.957 -9.012 -4.409 1.00 94.75 85 GLY A C 1
ATOM 690 O O . GLY A 1 85 ? -2.448 -9.668 -5.321 1.00 94.75 85 GLY A O 1
ATOM 691 N N . LEU A 1 86 ? -0.784 -8.386 -4.547 1.00 97.50 86 LEU A N 1
ATOM 692 C CA . LEU A 1 86 ? 0.113 -8.632 -5.678 1.00 97.50 86 LEU A CA 1
ATOM 693 C C . LEU A 1 86 ? 0.890 -9.921 -5.392 1.00 97.50 86 LEU A C 1
ATOM 695 O O . LEU A 1 86 ? 1.774 -9.942 -4.540 1.00 97.50 86 LEU A O 1
ATOM 699 N N . THR A 1 87 ? 0.552 -11.007 -6.083 1.00 97.94 87 THR A N 1
ATOM 700 C CA . THR A 1 87 ? 1.055 -12.351 -5.764 1.00 97.94 87 THR A CA 1
ATOM 701 C C . THR A 1 87 ? 2.218 -12.780 -6.647 1.00 97.94 87 THR A C 1
ATOM 703 O O . THR A 1 87 ? 3.053 -13.572 -6.211 1.00 97.94 87 THR A O 1
ATOM 706 N N . THR A 1 88 ? 2.286 -12.299 -7.894 1.00 98.69 88 THR A N 1
ATOM 707 C CA . THR A 1 88 ? 3.231 -12.822 -8.895 1.00 98.69 88 THR A CA 1
ATOM 708 C C . THR A 1 88 ? 3.861 -11.714 -9.747 1.00 98.69 88 THR A C 1
ATOM 710 O O . THR A 1 88 ? 3.180 -10.819 -10.244 1.00 98.69 88 THR A O 1
ATOM 713 N N . ILE A 1 89 ? 5.173 -11.808 -9.973 1.00 98.75 89 ILE A N 1
ATOM 714 C CA . ILE A 1 89 ? 5.951 -10.912 -10.835 1.00 98.75 89 ILE A CA 1
ATOM 715 C C . ILE A 1 89 ? 6.649 -11.740 -11.911 1.00 98.75 89 ILE A C 1
ATOM 717 O O . ILE A 1 89 ? 7.590 -12.483 -11.641 1.00 98.75 89 ILE A O 1
ATOM 721 N N . GLY A 1 90 ? 6.194 -11.618 -13.152 1.00 98.69 90 GLY A N 1
ATOM 722 C CA . GLY A 1 90 ? 6.855 -12.225 -14.301 1.00 98.69 90 GLY A CA 1
ATOM 723 C C . GLY A 1 90 ? 8.011 -11.369 -14.799 1.00 98.69 90 GLY A C 1
ATOM 724 O O . GLY A 1 90 ? 7.813 -10.184 -15.067 1.00 98.69 90 GLY A O 1
ATOM 725 N N . VAL A 1 91 ? 9.191 -11.959 -14.991 1.00 98.69 91 VAL A N 1
ATOM 726 C CA . VAL A 1 91 ? 10.321 -11.268 -15.628 1.00 98.69 91 VAL A CA 1
ATOM 727 C C . VAL A 1 91 ? 10.788 -12.022 -16.868 1.00 98.69 91 VAL A C 1
ATOM 729 O O . VAL A 1 91 ? 11.097 -13.213 -16.822 1.00 98.69 91 VAL A O 1
ATOM 732 N N . PHE A 1 92 ? 10.832 -11.311 -17.991 1.00 98.62 92 PHE A N 1
ATOM 733 C CA . PHE A 1 92 ? 11.009 -11.878 -19.325 1.00 98.62 92 PHE A CA 1
ATOM 734 C C . PHE A 1 92 ? 12.127 -11.168 -20.091 1.00 98.62 92 PHE A C 1
ATOM 736 O O . PHE A 1 92 ? 12.426 -10.007 -19.841 1.00 98.62 92 PHE A O 1
ATOM 743 N N . ASP A 1 93 ? 12.733 -11.850 -21.060 1.00 98.00 93 ASP A N 1
ATOM 744 C CA . ASP A 1 93 ? 13.689 -11.251 -22.003 1.00 98.00 93 ASP A CA 1
ATOM 745 C C . ASP A 1 93 ? 12.994 -10.208 -22.891 1.00 98.00 93 ASP A C 1
ATOM 747 O O . ASP A 1 93 ? 13.552 -9.161 -23.208 1.00 98.00 93 ASP A O 1
ATOM 751 N N . ALA A 1 94 ? 11.737 -10.474 -23.257 1.00 96.88 94 ALA A N 1
ATOM 752 C CA . ALA A 1 94 ? 10.912 -9.557 -24.028 1.00 96.88 94 ALA A CA 1
ATOM 753 C C . ALA A 1 94 ? 9.418 -9.753 -23.751 1.00 96.88 94 ALA A C 1
ATOM 755 O O . ALA A 1 94 ? 8.942 -10.884 -23.627 1.00 96.88 94 ALA A O 1
ATOM 756 N N . CYS A 1 95 ? 8.685 -8.641 -23.757 1.00 96.31 95 CYS A N 1
ATOM 757 C CA . CYS A 1 95 ? 7.225 -8.589 -23.762 1.00 96.31 95 CYS A CA 1
ATOM 758 C C . CYS A 1 95 ? 6.774 -7.985 -25.094 1.00 96.31 95 CYS A C 1
ATOM 760 O O . CYS A 1 95 ? 7.189 -6.874 -25.426 1.00 96.31 95 CYS A O 1
ATOM 762 N N . VAL A 1 96 ? 5.961 -8.692 -25.880 1.00 95.31 96 VAL A N 1
ATOM 763 C CA . VAL A 1 96 ? 5.612 -8.274 -27.247 1.00 95.31 96 VAL A CA 1
ATOM 764 C C . VAL A 1 96 ? 4.145 -8.546 -27.562 1.00 95.31 96 VAL A C 1
ATOM 766 O O . VAL A 1 96 ? 3.660 -9.659 -27.354 1.00 95.31 96 VAL A O 1
ATOM 769 N N . SER A 1 97 ? 3.451 -7.545 -28.112 1.00 94.06 97 SER A N 1
ATOM 770 C CA . SER A 1 97 ? 2.108 -7.724 -28.671 1.00 94.06 97 SER A CA 1
ATOM 771 C C . SER A 1 97 ? 2.158 -7.813 -30.193 1.00 94.06 97 SER A C 1
ATOM 773 O O . SER A 1 97 ? 2.803 -7.009 -30.864 1.00 94.06 97 SER A O 1
ATOM 775 N N . ARG A 1 98 ? 1.455 -8.798 -30.751 1.00 93.19 98 ARG A N 1
ATOM 776 C CA . ARG A 1 98 ? 1.323 -8.997 -32.201 1.00 93.19 98 ARG A CA 1
ATOM 777 C C . ARG A 1 98 ? 0.234 -8.122 -32.806 1.00 93.19 98 ARG A C 1
ATOM 779 O O . ARG A 1 98 ? 0.300 -7.800 -33.988 1.00 93.19 98 ARG A O 1
ATOM 786 N N . THR A 1 99 ? -0.781 -7.790 -32.015 1.00 85.81 99 THR A N 1
ATOM 787 C CA . THR A 1 99 ? -2.018 -7.165 -32.502 1.00 85.81 99 THR A CA 1
ATOM 788 C C . THR A 1 99 ? -2.183 -5.722 -32.059 1.00 85.81 99 THR A C 1
ATOM 790 O O . THR A 1 99 ? -2.924 -4.979 -32.697 1.00 85.81 99 THR A O 1
ATOM 793 N N . THR A 1 100 ? -1.523 -5.324 -30.974 1.00 82.06 100 THR A N 1
ATOM 794 C CA . THR A 1 100 ? -1.728 -4.020 -30.345 1.00 82.06 100 THR A CA 1
ATOM 795 C C . THR A 1 100 ? -0.434 -3.221 -30.386 1.00 82.06 100 THR A C 1
ATOM 797 O O . THR A 1 100 ? 0.637 -3.740 -30.080 1.00 82.06 100 THR A O 1
ATOM 800 N N . SER A 1 101 ? -0.545 -1.952 -30.770 1.00 80.00 101 SER A N 1
ATOM 801 C CA . SER A 1 101 ? 0.545 -0.984 -30.713 1.00 80.00 101 SER A CA 1
ATOM 802 C C . SER A 1 101 ? 0.047 0.304 -30.077 1.00 80.00 101 SER A C 1
ATOM 804 O O . SER A 1 101 ? -1.093 0.713 -30.305 1.00 80.00 101 SER A O 1
ATOM 806 N N . ASP A 1 102 ? 0.913 0.950 -29.303 1.00 74.94 102 ASP A N 1
ATOM 807 C CA . ASP A 1 102 ? 0.720 2.335 -28.890 1.00 74.94 102 ASP A CA 1
ATOM 808 C C . ASP A 1 102 ? 1.317 3.271 -29.947 1.00 74.94 102 ASP A C 1
ATOM 810 O O . ASP A 1 102 ? 2.308 2.942 -30.606 1.00 74.94 102 ASP A O 1
ATOM 814 N N . ALA A 1 103 ? 0.749 4.472 -30.083 1.00 70.69 103 ALA A N 1
ATOM 815 C CA . ALA A 1 103 ? 1.295 5.492 -30.972 1.00 70.69 103 ALA A CA 1
ATOM 816 C C . ALA A 1 103 ? 2.786 5.735 -30.660 1.00 70.69 103 ALA A C 1
ATOM 818 O O . ALA A 1 103 ? 3.140 6.128 -29.550 1.00 70.69 103 ALA A O 1
ATOM 819 N N . GLY A 1 104 ? 3.654 5.488 -31.646 1.00 70.06 104 GLY A N 1
ATOM 820 C CA . GLY A 1 104 ? 5.103 5.674 -31.524 1.00 70.06 104 GLY A CA 1
ATOM 821 C C . GLY A 1 104 ? 5.915 4.421 -31.182 1.00 70.06 104 GLY A C 1
ATOM 822 O O . GLY A 1 104 ? 7.127 4.541 -31.022 1.00 70.06 104 GLY A O 1
ATOM 823 N N . ARG A 1 105 ? 5.308 3.229 -31.090 1.00 79.56 105 ARG A N 1
ATOM 824 C CA . ARG A 1 105 ? 6.070 1.975 -30.966 1.00 79.56 105 ARG A CA 1
ATOM 825 C C . ARG A 1 105 ? 6.339 1.355 -32.328 1.00 79.56 105 ARG A C 1
ATOM 827 O O . ARG A 1 105 ? 5.415 1.053 -33.082 1.00 79.56 105 ARG A O 1
ATOM 834 N N . GLU A 1 106 ? 7.615 1.150 -32.626 1.00 82.25 106 GLU A N 1
ATOM 835 C CA . GLU A 1 106 ? 8.048 0.471 -33.844 1.00 82.25 106 GLU A CA 1
ATOM 836 C C . GLU A 1 106 ? 7.846 -1.044 -33.725 1.00 82.25 106 GLU A C 1
ATOM 838 O O . GLU A 1 106 ? 7.936 -1.628 -32.640 1.00 82.25 106 GLU A O 1
ATOM 843 N N . TYR A 1 107 ? 7.518 -1.671 -34.854 1.00 90.31 107 TYR A N 1
ATOM 844 C CA . TYR A 1 107 ? 7.376 -3.118 -34.946 1.00 90.31 107 TYR A CA 1
ATOM 845 C C . TYR A 1 107 ? 8.765 -3.760 -34.949 1.00 90.31 107 TYR A C 1
ATOM 847 O O . TYR A 1 107 ? 9.597 -3.437 -35.796 1.00 90.31 107 TYR A O 1
ATOM 855 N N . ASP A 1 108 ? 9.011 -4.686 -34.027 1.00 91.75 108 ASP A N 1
ATOM 856 C CA . ASP A 1 108 ? 10.238 -5.469 -33.987 1.00 91.75 108 ASP A CA 1
ATOM 857 C C . ASP A 1 108 ? 10.065 -6.718 -34.860 1.00 91.75 108 ASP A C 1
ATOM 859 O O . ASP A 1 108 ? 9.308 -7.639 -34.536 1.00 91.75 108 ASP A O 1
ATOM 863 N N . HIS A 1 109 ? 10.752 -6.730 -36.002 1.00 92.31 109 HIS A N 1
ATOM 864 C CA . HIS A 1 109 ? 10.668 -7.822 -36.968 1.00 92.31 109 HIS A CA 1
ATOM 865 C C . HIS A 1 109 ? 11.285 -9.132 -36.464 1.00 92.31 109 HIS A C 1
ATOM 867 O O . HIS A 1 109 ? 10.852 -10.194 -36.908 1.00 92.31 109 HIS A O 1
ATOM 873 N N . GLU A 1 110 ? 12.255 -9.082 -35.547 1.00 92.62 110 GLU A N 1
ATOM 874 C CA . GLU A 1 110 ? 12.878 -10.286 -34.988 1.00 92.62 110 GLU A CA 1
ATOM 875 C C . GLU A 1 110 ? 11.955 -10.956 -33.969 1.00 92.62 110 GLU A C 1
ATOM 877 O O . GLU A 1 110 ? 11.855 -12.183 -33.919 1.00 92.62 110 GLU A O 1
ATOM 882 N N . LEU A 1 111 ? 11.236 -10.152 -33.183 1.00 91.19 111 LEU A N 1
ATOM 883 C CA . LEU A 1 111 ? 10.285 -10.643 -32.186 1.00 91.19 111 LEU A CA 1
ATOM 884 C C . LEU A 1 111 ? 8.866 -10.851 -32.742 1.00 91.19 111 LEU A C 1
ATOM 886 O O . LEU A 1 111 ? 8.024 -11.466 -32.082 1.00 91.19 111 LEU A O 1
ATOM 890 N N . GLY A 1 112 ? 8.593 -10.358 -33.953 1.00 93.88 112 GLY A N 1
ATOM 891 C CA . GLY A 1 112 ? 7.313 -10.513 -34.639 1.00 93.88 112 GLY A CA 1
ATOM 892 C C . GLY A 1 112 ? 6.171 -9.715 -34.004 1.00 93.88 112 GLY A C 1
ATOM 893 O O . GLY A 1 112 ? 5.029 -10.182 -34.004 1.00 93.88 112 GLY A O 1
ATOM 894 N N . GLY A 1 113 ? 6.451 -8.529 -33.454 1.00 94.00 113 GLY A N 1
ATOM 895 C CA . GLY A 1 113 ? 5.435 -7.678 -32.831 1.00 94.00 113 GLY A CA 1
ATOM 896 C C . GLY A 1 113 ? 5.971 -6.358 -32.278 1.00 94.00 113 GLY A C 1
ATOM 897 O O . GLY A 1 113 ? 7.147 -6.035 -32.405 1.00 94.00 113 GLY A O 1
ATOM 898 N N . TYR A 1 114 ? 5.103 -5.588 -31.631 1.00 93.88 114 TYR A N 1
ATOM 899 C CA . TYR A 1 114 ? 5.455 -4.333 -30.969 1.00 93.88 114 TYR A CA 1
ATOM 900 C C . TYR A 1 114 ? 5.991 -4.600 -29.565 1.00 93.88 114 TYR A C 1
ATOM 902 O O . TYR A 1 114 ? 5.365 -5.316 -28.779 1.00 93.88 114 TYR A O 1
ATOM 910 N N . ARG A 1 115 ? 7.147 -4.018 -29.236 1.00 92.56 115 ARG A N 1
ATOM 911 C CA . ARG A 1 115 ? 7.803 -4.223 -27.938 1.00 92.56 115 ARG A CA 1
ATOM 912 C C . ARG A 1 115 ? 7.125 -3.457 -26.821 1.00 92.56 115 ARG A C 1
ATOM 914 O O . ARG A 1 115 ? 6.819 -2.271 -26.949 1.00 92.56 115 ARG A O 1
ATOM 921 N N . TYR A 1 116 ? 6.979 -4.134 -25.691 1.00 93.44 116 TYR A N 1
ATOM 922 C CA . TYR A 1 116 ? 6.550 -3.571 -24.427 1.00 93.44 116 TYR A CA 1
ATOM 923 C C . TYR A 1 116 ? 7.571 -3.758 -23.323 1.00 93.44 116 TYR A C 1
ATOM 925 O O . TYR A 1 116 ? 8.383 -4.683 -23.352 1.00 93.44 116 TYR A O 1
ATOM 933 N N . PHE A 1 117 ? 7.560 -2.800 -22.396 1.00 94.88 117 PHE A N 1
ATOM 934 C CA . PHE A 1 117 ? 8.366 -2.860 -21.191 1.00 94.88 117 PHE A CA 1
ATOM 935 C C . PHE A 1 117 ? 7.670 -3.707 -20.140 1.00 94.88 117 PHE A C 1
ATOM 937 O O . PHE A 1 117 ? 8.307 -4.593 -19.597 1.00 94.88 117 PHE A O 1
ATOM 944 N N . GLY A 1 118 ? 6.371 -3.528 -19.916 1.00 96.38 118 GLY A N 1
ATOM 945 C CA . GLY A 1 118 ? 5.633 -4.350 -18.973 1.00 96.38 118 GLY A CA 1
ATOM 946 C C . GLY A 1 118 ? 4.137 -4.388 -19.239 1.00 96.38 118 GLY A C 1
ATOM 947 O O . GLY A 1 118 ? 3.665 -3.933 -20.291 1.00 96.38 118 GLY A O 1
ATOM 948 N N . VAL A 1 119 ? 3.431 -5.050 -18.326 1.00 96.56 119 VAL A N 1
ATOM 949 C CA . VAL A 1 119 ? 1.975 -5.026 -18.197 1.00 96.56 119 VAL A CA 1
ATOM 950 C C . VAL A 1 119 ? 1.544 -5.505 -16.813 1.00 96.56 119 VAL A C 1
ATOM 952 O O . VAL A 1 119 ? 1.955 -6.571 -16.354 1.00 96.56 119 VAL A O 1
ATOM 955 N N . TYR A 1 120 ? 0.649 -4.757 -16.185 1.00 96.38 120 TYR A N 1
ATOM 956 C CA . TYR A 1 120 ? -0.194 -5.217 -15.090 1.00 96.38 120 TYR A CA 1
ATOM 957 C C . TYR A 1 120 ? -1.406 -5.998 -15.622 1.00 96.38 120 TYR A C 1
ATOM 959 O O . TYR A 1 120 ? -2.132 -5.529 -16.503 1.00 96.38 120 TYR A O 1
ATOM 967 N N . ASN A 1 121 ? -1.655 -7.191 -15.073 1.00 95.25 121 ASN A N 1
ATOM 968 C CA . ASN A 1 121 ? -2.665 -8.122 -15.586 1.00 95.25 121 ASN A CA 1
ATOM 969 C C . ASN A 1 121 ? -4.119 -7.702 -15.299 1.00 95.25 121 ASN A C 1
ATOM 971 O O . ASN A 1 121 ? -5.046 -8.308 -15.849 1.00 95.25 121 ASN A O 1
ATOM 975 N N . GLY A 1 122 ? -4.320 -6.668 -14.473 1.00 91.44 122 GLY A N 1
ATOM 976 C CA . GLY A 1 122 ? -5.636 -6.191 -14.043 1.00 91.44 122 GLY A CA 1
ATOM 977 C C . GLY A 1 122 ? -6.182 -6.869 -12.783 1.00 91.44 122 GLY A C 1
ATOM 978 O O . GLY A 1 122 ? -7.335 -6.614 -12.439 1.00 91.44 122 GLY A O 1
ATOM 979 N N . ALA A 1 123 ? -5.397 -7.736 -12.141 1.00 92.88 123 ALA A N 1
ATOM 980 C CA . ALA A 1 123 ? -5.769 -8.474 -10.943 1.00 92.88 123 ALA A CA 1
ATOM 981 C C . ALA A 1 123 ? -4.627 -8.473 -9.915 1.00 92.88 123 ALA A C 1
ATOM 983 O O . ALA A 1 123 ? -4.581 -7.579 -9.084 1.00 92.88 123 ALA A O 1
ATOM 984 N N . ASP A 1 124 ? -3.716 -9.438 -9.977 1.00 96.12 124 ASP A N 1
ATOM 985 C CA . ASP A 1 124 ? -2.789 -9.802 -8.900 1.00 96.12 124 ASP A CA 1
ATOM 986 C C . ASP A 1 124 ? -1.349 -10.050 -9.382 1.00 96.12 124 ASP A C 1
ATOM 988 O O . ASP A 1 124 ? -0.530 -10.609 -8.646 1.00 96.12 124 ASP A O 1
ATOM 992 N N . ALA A 1 125 ? -1.020 -9.665 -10.619 1.00 98.00 125 ALA A N 1
ATOM 993 C CA . ALA A 1 125 ? 0.309 -9.890 -11.168 1.00 98.00 125 ALA A CA 1
ATOM 994 C C . ALA A 1 125 ? 0.754 -8.843 -12.186 1.00 98.00 125 ALA A C 1
ATOM 996 O O . ALA A 1 125 ? -0.042 -8.257 -12.923 1.00 98.00 125 ALA A O 1
ATOM 997 N N . ILE A 1 126 ? 2.071 -8.686 -12.287 1.00 98.38 126 ILE A N 1
ATOM 998 C CA . ILE A 1 126 ? 2.724 -7.871 -13.313 1.00 98.38 126 ILE A CA 1
ATOM 999 C C . ILE A 1 126 ? 3.665 -8.731 -14.156 1.00 98.38 126 ILE A C 1
ATOM 1001 O O . ILE A 1 126 ? 4.146 -9.771 -13.709 1.00 98.38 126 ILE A O 1
ATOM 1005 N N . ALA A 1 127 ? 3.954 -8.289 -15.374 1.00 98.44 127 ALA A N 1
ATOM 1006 C CA . ALA A 1 127 ? 5.020 -8.821 -16.210 1.00 98.44 127 ALA A CA 1
ATOM 1007 C C . ALA A 1 127 ? 5.931 -7.677 -16.663 1.00 98.44 127 ALA A C 1
ATOM 1009 O O . ALA A 1 127 ? 5.436 -6.642 -17.099 1.00 98.44 127 ALA A O 1
ATOM 1010 N N . ALA A 1 128 ? 7.248 -7.867 -16.603 1.00 98.38 128 ALA A N 1
ATOM 1011 C CA . ALA A 1 128 ? 8.244 -6.883 -17.013 1.00 98.38 128 ALA A CA 1
ATOM 1012 C C . ALA A 1 128 ? 9.325 -7.516 -17.902 1.00 98.38 128 ALA A C 1
ATOM 1014 O O . ALA A 1 128 ? 9.762 -8.644 -17.683 1.00 98.38 128 ALA A O 1
ATOM 1015 N N . ALA A 1 129 ? 9.767 -6.773 -18.910 1.00 97.62 129 ALA A N 1
ATOM 1016 C CA . ALA A 1 129 ? 10.871 -7.122 -19.784 1.00 97.62 129 ALA A CA 1
ATOM 1017 C C . ALA A 1 129 ? 12.192 -6.600 -19.204 1.00 97.62 129 ALA A C 1
ATOM 1019 O O . ALA A 1 129 ? 12.264 -5.461 -18.734 1.00 97.62 129 ALA A O 1
ATOM 1020 N N . HIS A 1 130 ? 13.246 -7.409 -19.288 1.00 97.94 130 HIS A N 1
ATOM 1021 C CA . HIS A 1 130 ? 14.607 -7.062 -18.889 1.00 97.94 130 HIS A CA 1
ATOM 1022 C C . HIS A 1 130 ? 15.455 -6.727 -20.119 1.00 97.94 130 HIS A C 1
ATOM 1024 O O . HIS A 1 130 ? 16.314 -7.502 -20.529 1.00 97.94 130 HIS A O 1
ATOM 1030 N N . TYR A 1 131 ? 15.242 -5.547 -20.707 1.00 95.88 131 TYR A N 1
ATOM 1031 C CA . TYR A 1 131 ? 16.104 -5.072 -21.798 1.00 95.88 131 TYR A CA 1
ATOM 1032 C C . TYR A 1 131 ? 17.404 -4.441 -21.287 1.00 95.88 131 TYR A C 1
ATOM 1034 O O . TYR A 1 131 ? 18.419 -4.456 -21.980 1.00 95.88 131 TYR A O 1
ATOM 1042 N N . SER A 1 132 ? 17.382 -3.873 -20.080 1.00 97.31 132 SER A N 1
ATOM 1043 C CA . SER A 1 132 ? 18.570 -3.427 -19.346 1.00 97.31 132 SER A CA 1
ATOM 1044 C C . SER A 1 132 ? 18.284 -3.350 -17.848 1.00 97.31 132 SER A C 1
ATOM 1046 O O . SER A 1 132 ? 17.122 -3.288 -17.444 1.00 97.31 132 SER A O 1
ATOM 1048 N N . ASP A 1 133 ? 19.336 -3.326 -17.026 1.00 97.50 133 ASP A N 1
ATOM 1049 C CA . ASP A 1 133 ? 19.203 -3.331 -15.563 1.00 97.50 133 ASP A CA 1
ATOM 1050 C C . ASP A 1 133 ? 18.401 -2.112 -15.065 1.00 97.50 133 ASP A C 1
ATOM 1052 O O . ASP A 1 133 ? 17.424 -2.259 -14.335 1.00 97.50 133 ASP A O 1
ATOM 1056 N N . GLY A 1 134 ? 18.738 -0.912 -15.553 1.00 95.62 134 GLY A N 1
ATOM 1057 C CA . GLY A 1 134 ? 18.021 0.315 -15.192 1.00 95.62 134 GLY A CA 1
ATOM 1058 C C . GLY A 1 134 ? 16.596 0.390 -15.750 1.00 95.62 134 GLY A C 1
ATOM 1059 O O . GLY A 1 134 ? 15.712 0.938 -15.098 1.00 95.62 134 GLY A O 1
ATOM 1060 N N . GLN A 1 135 ? 16.333 -0.170 -16.938 1.00 96.94 135 GLN A N 1
ATOM 1061 C CA . GLN A 1 135 ? 14.970 -0.201 -17.477 1.00 96.94 135 GLN A CA 1
ATOM 1062 C C . GLN A 1 135 ? 14.079 -1.166 -16.692 1.00 96.94 135 GLN A C 1
ATOM 1064 O O . GLN A 1 135 ? 12.930 -0.817 -16.431 1.00 96.94 135 GLN A O 1
ATOM 1069 N N . LEU A 1 136 ? 14.591 -2.338 -16.300 1.00 98.31 136 LEU A N 1
ATOM 1070 C CA . LEU A 1 136 ? 13.825 -3.300 -15.509 1.00 98.31 136 LEU A CA 1
ATOM 1071 C C . LEU A 1 136 ? 13.346 -2.668 -14.197 1.00 98.31 136 LEU A C 1
ATOM 1073 O O . LEU A 1 136 ? 12.158 -2.754 -13.900 1.00 98.31 136 LEU A O 1
ATOM 1077 N N . ALA A 1 137 ? 14.231 -1.978 -13.472 1.00 98.12 137 ALA A N 1
ATOM 1078 C CA . ALA A 1 137 ? 13.879 -1.266 -12.242 1.00 98.12 137 ALA A CA 1
ATOM 1079 C C . ALA A 1 137 ? 12.754 -0.237 -12.461 1.00 98.12 137 ALA A C 1
ATOM 1081 O O . ALA A 1 137 ? 11.733 -0.242 -11.775 1.00 98.12 137 ALA A O 1
ATOM 1082 N N . LEU A 1 138 ? 12.884 0.608 -13.488 1.00 97.62 138 LEU A N 1
ATOM 1083 C CA . LEU A 1 138 ? 11.872 1.619 -13.810 1.00 97.62 138 LEU A CA 1
ATOM 1084 C C . LEU A 1 138 ? 10.513 1.006 -14.172 1.00 97.62 138 LEU A C 1
ATOM 1086 O O . LEU A 1 138 ? 9.471 1.516 -13.763 1.00 97.62 138 LEU A O 1
ATOM 1090 N N . THR A 1 139 ? 10.513 -0.072 -14.951 1.00 98.00 139 THR A N 1
ATOM 1091 C CA . THR A 1 139 ? 9.287 -0.767 -15.350 1.00 98.00 139 THR A CA 1
ATOM 1092 C C . THR A 1 139 ? 8.649 -1.508 -14.190 1.00 98.00 139 THR A C 1
ATOM 1094 O O . THR A 1 139 ? 7.431 -1.480 -14.063 1.00 98.00 139 THR A O 1
ATOM 1097 N N . PHE A 1 140 ? 9.451 -2.118 -13.323 1.00 98.50 140 PHE A N 1
ATOM 1098 C CA . PHE A 1 140 ? 8.969 -2.767 -12.113 1.00 98.50 140 PHE A CA 1
ATOM 1099 C C . PHE A 1 140 ? 8.106 -1.806 -11.289 1.00 98.50 140 PHE A C 1
ATOM 1101 O O . PHE A 1 140 ? 6.952 -2.116 -11.013 1.00 98.50 140 PHE A O 1
ATOM 1108 N N . HIS A 1 141 ? 8.598 -0.599 -10.999 1.00 98.50 141 HIS A N 1
ATOM 1109 C CA . HIS A 1 141 ? 7.821 0.395 -10.251 1.00 98.50 141 HIS A CA 1
ATOM 1110 C C . HIS A 1 141 ? 6.596 0.919 -11.000 1.00 98.50 141 HIS A C 1
ATOM 1112 O O . HIS A 1 141 ? 5.575 1.176 -10.370 1.00 98.50 141 HIS A O 1
ATOM 1118 N N . HIS A 1 142 ? 6.680 1.067 -12.325 1.00 98.44 142 HIS A N 1
ATOM 1119 C CA . HIS A 1 142 ? 5.540 1.479 -13.147 1.00 98.44 142 HIS A CA 1
ATOM 1120 C C . HIS A 1 142 ? 4.389 0.467 -13.038 1.00 98.44 142 HIS A C 1
ATOM 1122 O O . HIS A 1 142 ? 3.265 0.833 -12.700 1.00 98.44 142 HIS A O 1
ATOM 1128 N N . GLU A 1 143 ? 4.671 -0.819 -13.260 1.00 98.31 143 GLU A N 1
ATOM 1129 C CA . GLU A 1 143 ? 3.634 -1.854 -13.229 1.00 98.31 143 GLU A CA 1
ATOM 1130 C C . GLU A 1 143 ? 3.155 -2.152 -11.801 1.00 98.31 143 GLU A C 1
ATOM 1132 O O . GLU A 1 143 ? 1.962 -2.367 -11.588 1.00 98.31 143 GLU A O 1
ATOM 1137 N N . VAL A 1 144 ? 4.049 -2.110 -10.801 1.00 98.38 144 VAL A N 1
ATOM 1138 C CA . VAL A 1 144 ? 3.654 -2.180 -9.382 1.00 98.38 144 VAL A CA 1
ATOM 1139 C C . VAL A 1 144 ? 2.698 -1.040 -9.049 1.00 98.38 144 VAL A C 1
ATOM 1141 O O . VAL A 1 144 ? 1.696 -1.270 -8.376 1.00 98.38 144 VAL A O 1
ATOM 1144 N N . PHE A 1 145 ? 2.953 0.177 -9.539 1.00 97.81 145 PHE A N 1
ATOM 1145 C CA . PHE A 1 145 ? 2.064 1.297 -9.261 1.00 97.81 145 PHE A CA 1
ATOM 1146 C C . PHE A 1 145 ? 0.683 1.119 -9.894 1.00 97.81 145 PHE A C 1
ATOM 1148 O O . PHE A 1 145 ? -0.307 1.457 -9.261 1.00 97.81 145 PHE A O 1
ATOM 1155 N N . HIS A 1 146 ? 0.568 0.518 -11.082 1.00 96.50 146 HIS A N 1
ATOM 1156 C CA . HIS A 1 146 ? -0.753 0.173 -11.617 1.00 96.50 146 HIS A CA 1
ATOM 1157 C C . HIS A 1 146 ? -1.548 -0.760 -10.700 1.00 96.50 146 HIS A C 1
ATOM 1159 O O . HIS A 1 146 ? -2.775 -0.644 -10.647 1.00 96.50 146 HIS A O 1
ATOM 1165 N N . HIS A 1 147 ? -0.877 -1.667 -9.987 1.00 96.25 147 HIS A N 1
ATOM 1166 C CA . HIS A 1 147 ? -1.519 -2.492 -8.964 1.00 96.25 147 HIS A CA 1
ATOM 1167 C C . HIS A 1 147 ? -1.905 -1.664 -7.734 1.00 96.25 147 HIS A C 1
ATOM 1169 O O . HIS A 1 147 ? -3.026 -1.802 -7.253 1.00 96.25 147 HIS A O 1
ATOM 1175 N N . VAL A 1 148 ? -1.021 -0.777 -7.264 1.00 96.19 148 VAL A N 1
ATOM 1176 C CA . VAL A 1 148 ? -1.283 0.155 -6.146 1.00 96.19 148 VAL A CA 1
ATOM 1177 C C . VAL A 1 148 ? -2.501 1.034 -6.433 1.00 96.19 148 VAL A C 1
ATOM 1179 O O . VAL A 1 148 ? -3.442 1.002 -5.659 1.00 96.19 148 VAL A O 1
ATOM 1182 N N . ASP A 1 149 ? -2.538 1.711 -7.578 1.00 93.94 149 ASP A N 1
ATOM 1183 C CA . ASP A 1 149 ? -3.662 2.533 -8.063 1.00 93.94 149 ASP A CA 1
ATOM 1184 C C . ASP A 1 149 ? -4.966 1.716 -8.203 1.00 93.94 149 ASP A C 1
ATOM 1186 O O . ASP A 1 149 ? -6.078 2.162 -7.914 1.00 93.94 149 ASP A O 1
ATOM 1190 N N . SER A 1 150 ? -4.850 0.433 -8.554 1.00 91.81 150 SER A N 1
ATOM 1191 C CA . SER A 1 150 ? -6.007 -0.470 -8.601 1.00 91.81 150 SER A CA 1
ATOM 1192 C C . SER A 1 150 ? -6.453 -0.966 -7.221 1.00 91.81 150 SER A C 1
ATOM 1194 O O . SER A 1 150 ? -7.458 -1.676 -7.156 1.00 91.81 150 SER A O 1
ATOM 1196 N N . THR A 1 151 ? -5.733 -0.645 -6.142 1.00 91.06 151 THR A N 1
ATOM 1197 C CA . THR A 1 151 ? -5.911 -1.233 -4.811 1.00 91.06 151 THR A CA 1
ATOM 1198 C C . THR A 1 151 ? -6.252 -0.178 -3.765 1.00 91.06 151 THR A C 1
ATOM 1200 O O . THR A 1 151 ? -5.586 0.839 -3.651 1.00 91.06 151 THR A O 1
ATOM 1203 N N . HIS A 1 152 ? -7.274 -0.436 -2.949 1.00 86.81 152 HIS A N 1
ATOM 1204 C CA . HIS A 1 152 ? -7.657 0.439 -1.839 1.00 86.81 152 HIS A CA 1
ATOM 1205 C C . HIS A 1 152 ? -7.914 -0.392 -0.586 1.00 86.81 152 HIS A C 1
ATOM 1207 O O . HIS A 1 152 ? -8.756 -1.292 -0.589 1.00 86.81 152 HIS A O 1
ATOM 1213 N N . LEU A 1 153 ? -7.185 -0.106 0.495 1.00 80.06 153 LEU A N 1
ATOM 1214 C CA . LEU A 1 153 ? -7.263 -0.826 1.773 1.00 80.06 153 LEU A CA 1
ATOM 1215 C C . LEU A 1 153 ? -7.076 -2.358 1.661 1.00 80.06 153 LEU A C 1
ATOM 1217 O O . LEU A 1 153 ? -7.559 -3.117 2.504 1.00 80.06 153 LEU A O 1
ATOM 1221 N N . GLY A 1 154 ? -6.336 -2.820 0.655 1.00 83.88 154 GLY A N 1
ATOM 1222 C CA . GLY A 1 154 ? -6.046 -4.225 0.376 1.00 83.88 154 GLY A CA 1
ATOM 1223 C C . GLY A 1 154 ? -7.097 -4.932 -0.480 1.00 83.88 154 GLY A C 1
ATOM 1224 O O . GLY A 1 154 ? -7.092 -6.160 -0.521 1.00 83.88 154 GLY A O 1
ATOM 1225 N N . GLU A 1 155 ? -8.009 -4.200 -1.130 1.00 81.81 155 GLU A N 1
ATOM 1226 C CA . GLU A 1 155 ? -8.819 -4.741 -2.228 1.00 81.81 155 GLU A CA 1
ATOM 1227 C C . GLU A 1 155 ? -8.381 -4.176 -3.561 1.00 81.81 155 GLU A C 1
ATOM 1229 O O . GLU A 1 155 ? -8.477 -2.971 -3.789 1.00 81.81 155 GLU A O 1
ATOM 1234 N N . THR A 1 156 ? -8.007 -5.065 -4.470 1.00 86.62 156 THR A N 1
ATOM 1235 C CA . THR A 1 156 ? -7.737 -4.707 -5.854 1.00 86.62 156 THR A CA 1
ATOM 1236 C C . THR A 1 156 ? -9.004 -4.824 -6.693 1.00 86.62 156 THR A C 1
ATOM 1238 O O . THR A 1 156 ? -9.702 -5.841 -6.664 1.00 86.62 156 THR A O 1
ATOM 1241 N N . GLY A 1 157 ? -9.324 -3.795 -7.473 1.00 78.56 157 GLY A N 1
ATOM 1242 C CA . GLY A 1 157 ? -10.460 -3.844 -8.379 1.00 78.56 157 GLY A CA 1
ATOM 1243 C C . GLY A 1 157 ? -10.537 -2.672 -9.348 1.00 78.56 157 GLY A C 1
ATOM 1244 O O . GLY A 1 157 ? -10.224 -1.532 -9.024 1.00 78.56 157 GLY A O 1
ATOM 1245 N N . LEU A 1 158 ? -11.074 -2.945 -10.542 1.00 69.31 158 LEU A N 1
ATOM 1246 C CA . LEU A 1 158 ? -11.251 -1.952 -11.615 1.00 69.31 158 LEU A CA 1
ATOM 1247 C C . LEU A 1 158 ? -12.096 -0.736 -11.208 1.00 69.31 158 LEU A C 1
ATOM 1249 O O . LEU A 1 158 ? -12.053 0.294 -11.875 1.00 69.31 158 LEU A O 1
ATOM 1253 N N . TRP A 1 159 ? -12.890 -0.856 -10.143 1.00 63.88 159 TRP A N 1
ATOM 1254 C CA . TRP A 1 159 ? -13.700 0.243 -9.642 1.00 63.88 159 TRP A CA 1
ATOM 1255 C C . TRP A 1 159 ? -12.842 1.391 -9.096 1.00 63.88 159 TRP A C 1
ATOM 1257 O O . TRP A 1 159 ? -13.310 2.526 -9.172 1.00 63.88 159 TRP A O 1
ATOM 1267 N N . ASN A 1 160 ? -11.622 1.144 -8.603 1.00 67.50 160 ASN A N 1
ATOM 1268 C CA . ASN A 1 160 ? -10.787 2.200 -8.018 1.00 67.50 160 ASN A CA 1
ATOM 1269 C C . ASN A 1 160 ? -10.259 3.184 -9.080 1.00 67.50 160 ASN A C 1
ATOM 1271 O O . ASN A 1 160 ? -10.324 4.397 -8.894 1.00 67.50 160 ASN A O 1
ATOM 1275 N N . LEU A 1 161 ? -9.919 2.659 -10.261 1.00 67.31 161 LEU A N 1
ATOM 1276 C CA . LEU A 1 161 ? -9.261 3.387 -11.354 1.00 67.31 161 LEU A CA 1
ATOM 1277 C C . LEU A 1 161 ? -9.989 4.669 -11.810 1.00 67.31 161 LEU A C 1
ATOM 1279 O O . LEU A 1 161 ? -9.364 5.659 -12.164 1.00 67.31 161 LEU A O 1
ATOM 1283 N N . GLY A 1 162 ? -11.327 4.676 -11.843 1.00 63.38 162 GLY A N 1
ATOM 1284 C CA . GLY A 1 162 ? -12.079 5.792 -12.442 1.00 63.38 162 GLY A CA 1
ATOM 1285 C C . GLY A 1 162 ? -12.311 7.000 -11.527 1.00 63.38 162 GLY A C 1
ATOM 1286 O O . GLY A 1 162 ? -12.511 8.111 -12.016 1.00 63.38 162 GLY A O 1
ATOM 1287 N N . THR A 1 163 ? -12.344 6.797 -10.205 1.00 64.00 163 THR A N 1
ATOM 1288 C CA . THR A 1 163 ? -12.625 7.893 -9.247 1.00 64.00 163 THR A CA 1
ATOM 1289 C C . THR A 1 163 ? -11.357 8.665 -8.920 1.00 64.00 163 THR A C 1
ATOM 1291 O O . THR A 1 163 ? -11.396 9.886 -8.755 1.00 64.00 163 THR A O 1
ATOM 1294 N N . ASP A 1 164 ? -10.244 7.947 -8.865 1.00 76.00 164 ASP A N 1
ATOM 1295 C CA . ASP A 1 164 ? -8.947 8.498 -8.531 1.00 76.00 164 ASP A CA 1
ATOM 1296 C C . ASP A 1 164 ? -8.420 9.470 -9.608 1.00 76.00 164 ASP A C 1
ATOM 1298 O O . ASP A 1 164 ? -8.074 10.616 -9.308 1.00 76.00 164 ASP A O 1
ATOM 1302 N N . ASP A 1 165 ? -8.586 9.114 -10.888 1.00 82.81 165 ASP A N 1
ATOM 1303 C CA . ASP A 1 165 ? -8.256 9.958 -12.046 1.00 82.81 165 ASP A CA 1
ATOM 1304 C C . ASP A 1 165 ? -8.880 11.369 -12.007 1.00 82.81 165 ASP A C 1
ATOM 1306 O O . ASP A 1 165 ? -8.350 12.327 -12.588 1.00 82.81 165 ASP A O 1
ATOM 1310 N N . LEU A 1 166 ? -10.052 11.535 -11.381 1.00 83.81 166 LEU A N 1
ATOM 1311 C CA . LEU A 1 166 ? -10.656 12.857 -11.197 1.00 83.81 166 LEU A CA 1
ATOM 1312 C C . LEU A 1 166 ? -9.914 13.657 -10.121 1.00 83.81 166 LEU A C 1
ATOM 1314 O O . LEU A 1 166 ? -9.559 14.809 -10.372 1.00 83.81 166 LEU A O 1
ATOM 1318 N N . PHE A 1 167 ? -9.656 13.063 -8.952 1.00 85.75 167 PHE A N 1
ATOM 1319 C CA . PHE A 1 167 ? -8.936 13.737 -7.870 1.00 85.75 167 PHE A CA 1
ATOM 1320 C C . PHE A 1 167 ? -7.505 14.085 -8.267 1.00 85.75 167 PHE A C 1
ATOM 1322 O O . PHE A 1 167 ? -7.068 15.204 -8.002 1.00 85.75 167 PHE A O 1
ATOM 1329 N N . TYR A 1 168 ? -6.825 13.184 -8.975 1.00 92.94 168 TYR A N 1
ATOM 1330 C CA . TYR A 1 168 ? -5.513 13.427 -9.561 1.00 92.94 168 TYR A CA 1
ATOM 1331 C C . TYR A 1 168 ? -5.498 14.685 -10.440 1.00 92.94 168 TYR A C 1
ATOM 1333 O O . TYR A 1 168 ? -4.698 15.602 -10.237 1.00 92.94 168 TYR A O 1
ATOM 1341 N N . ARG A 1 169 ? -6.442 14.784 -11.387 1.00 93.19 169 ARG A N 1
ATOM 1342 C CA . ARG A 1 169 ? -6.543 15.942 -12.289 1.00 93.19 169 ARG A CA 1
ATOM 1343 C C . ARG A 1 169 ? -6.883 17.234 -11.551 1.00 93.19 169 ARG A C 1
ATOM 1345 O O . ARG A 1 169 ? -6.265 18.256 -11.837 1.00 93.19 169 ARG A O 1
ATOM 1352 N N . MET A 1 170 ? -7.817 17.192 -10.600 1.00 91.62 170 MET A N 1
ATOM 1353 C CA . MET A 1 170 ? -8.178 18.361 -9.788 1.00 91.62 170 MET A CA 1
ATOM 1354 C C . MET A 1 170 ? -6.999 18.861 -8.942 1.00 91.62 170 MET A C 1
ATOM 1356 O O . MET A 1 170 ? -6.835 20.070 -8.781 1.00 91.62 170 MET A O 1
ATOM 1360 N N . ALA A 1 171 ? -6.166 17.956 -8.420 1.00 94.06 171 ALA A N 1
ATOM 1361 C CA . ALA A 1 171 ? -4.966 18.322 -7.675 1.00 94.06 171 ALA A CA 1
ATOM 1362 C C . ALA A 1 171 ? -3.941 19.034 -8.567 1.00 94.06 171 ALA A C 1
ATOM 1364 O O . ALA A 1 171 ? -3.474 20.119 -8.228 1.00 94.06 171 ALA A O 1
ATOM 1365 N N . ILE A 1 172 ? -3.659 18.482 -9.752 1.00 95.19 172 ILE A N 1
ATOM 1366 C CA . ILE A 1 172 ? -2.723 19.071 -10.725 1.00 95.19 172 ILE A CA 1
ATOM 1367 C C . ILE A 1 172 ? -3.215 20.422 -11.257 1.00 95.19 172 ILE A C 1
ATOM 1369 O O . ILE A 1 172 ? -2.406 21.319 -11.487 1.00 95.19 172 ILE A O 1
ATOM 1373 N N . ALA A 1 173 ? -4.526 20.574 -11.458 1.00 95.19 173 ALA A N 1
ATOM 1374 C CA . ALA A 1 173 ? -5.142 21.826 -11.898 1.00 95.19 173 ALA A CA 1
ATOM 1375 C C . ALA A 1 173 ? -5.192 22.904 -10.796 1.00 95.19 173 ALA A C 1
ATOM 1377 O O . ALA A 1 173 ? -5.562 24.042 -11.077 1.00 95.19 173 ALA A O 1
ATOM 1378 N N . GLY A 1 174 ? -4.836 22.562 -9.551 1.00 93.75 174 GLY A N 1
ATOM 1379 C CA . GLY A 1 174 ? -4.911 23.466 -8.401 1.00 93.75 174 GLY A CA 1
ATOM 1380 C C . GLY A 1 174 ? -6.329 23.678 -7.858 1.00 93.75 174 GLY A C 1
ATOM 1381 O O . GLY A 1 174 ? -6.532 24.536 -7.005 1.00 93.75 174 GLY A O 1
ATOM 1382 N N . GLU A 1 175 ? -7.314 22.900 -8.314 1.00 94.69 175 GLU A N 1
ATOM 1383 C CA . GLU A 1 175 ? -8.701 22.967 -7.832 1.00 94.69 175 GLU A CA 1
ATOM 1384 C C . GLU A 1 175 ? -8.862 22.291 -6.465 1.00 94.69 175 GLU A C 1
ATOM 1386 O O . GLU A 1 175 ? -9.648 22.731 -5.625 1.00 94.69 175 GLU A O 1
ATOM 1391 N N . ARG A 1 176 ? -8.101 21.214 -6.232 1.00 93.25 176 ARG A N 1
ATOM 1392 C CA . ARG A 1 176 ? -8.043 20.500 -4.951 1.00 93.25 176 ARG A CA 1
ATOM 1393 C C . ARG A 1 176 ? -6.606 20.050 -4.650 1.00 93.25 176 ARG A C 1
ATOM 1395 O O . ARG A 1 176 ? -6.338 18.850 -4.671 1.00 93.25 176 ARG A O 1
ATOM 1402 N N . PRO A 1 177 ? -5.676 20.990 -4.418 1.00 95.00 177 PRO A N 1
ATOM 1403 C CA . PRO A 1 177 ? -4.273 20.654 -4.241 1.00 95.00 177 PRO A CA 1
ATOM 1404 C C . PRO A 1 177 ? -4.047 19.893 -2.931 1.00 95.00 177 PRO A C 1
ATOM 1406 O O . PRO A 1 177 ? -4.681 20.161 -1.906 1.00 95.00 177 PRO A O 1
ATOM 1409 N N . TYR A 1 178 ? -3.102 18.963 -2.966 1.00 95.06 178 TYR A N 1
ATOM 1410 C CA . TYR A 1 178 ? -2.500 18.370 -1.785 1.00 95.06 178 TYR A CA 1
ATOM 1411 C C . TYR A 1 178 ? -1.656 19.410 -1.049 1.00 95.06 178 TYR A C 1
ATOM 1413 O O . TYR A 1 178 ? -0.986 20.243 -1.665 1.00 95.06 178 TYR A O 1
ATOM 1421 N N . THR A 1 179 ? -1.667 19.339 0.279 1.00 94.88 179 THR A N 1
ATOM 1422 C CA . THR A 1 179 ? -0.760 20.120 1.120 1.00 94.88 179 THR A CA 1
ATOM 1423 C C . THR A 1 179 ? 0.666 19.592 1.010 1.00 94.88 179 THR A C 1
ATOM 1425 O O . THR A 1 179 ? 0.874 18.422 0.691 1.00 94.88 179 THR A O 1
ATOM 1428 N N . ALA A 1 180 ? 1.643 20.442 1.330 1.00 96.00 180 ALA A N 1
ATOM 1429 C CA . ALA A 1 180 ? 3.049 20.055 1.379 1.00 96.00 180 ALA A CA 1
ATOM 1430 C C . ALA A 1 180 ? 3.289 18.793 2.215 1.00 96.00 180 ALA A C 1
ATOM 1432 O O . ALA A 1 180 ? 2.669 18.600 3.266 1.00 96.00 180 ALA A O 1
ATOM 1433 N N . ALA A 1 181 ? 4.238 17.973 1.762 1.00 95.44 181 ALA A N 1
ATOM 1434 C CA . ALA A 1 181 ? 4.715 16.827 2.521 1.00 95.44 181 ALA A CA 1
ATOM 1435 C C . ALA A 1 181 ? 5.316 17.300 3.854 1.00 95.44 181 ALA A C 1
ATOM 1437 O O . ALA A 1 181 ? 6.223 18.136 3.883 1.00 95.44 181 ALA A O 1
ATOM 1438 N N . ALA A 1 182 ? 4.819 16.757 4.964 1.00 92.31 182 ALA A N 1
ATOM 1439 C CA . ALA A 1 182 ? 5.309 17.090 6.295 1.00 92.31 182 ALA A CA 1
ATOM 1440 C C . ALA A 1 182 ? 6.636 16.364 6.572 1.00 92.31 182 ALA A C 1
ATOM 1442 O O . ALA A 1 182 ? 6.645 15.265 7.110 1.00 92.31 182 ALA A O 1
ATOM 1443 N N . ILE A 1 183 ? 7.760 16.981 6.198 1.00 92.62 183 ILE A N 1
ATOM 1444 C CA . ILE A 1 183 ? 9.115 16.464 6.450 1.00 92.62 183 ILE A CA 1
ATOM 1445 C C . ILE A 1 183 ? 9.816 17.380 7.453 1.00 92.62 183 ILE A C 1
ATOM 1447 O O . ILE A 1 183 ? 9.772 18.607 7.328 1.00 92.62 183 ILE A O 1
ATOM 1451 N N . THR A 1 184 ? 10.479 16.802 8.458 1.00 92.62 184 THR A N 1
ATOM 1452 C CA . THR A 1 184 ? 11.170 17.606 9.475 1.00 92.62 184 THR A CA 1
ATOM 1453 C C . THR A 1 184 ? 12.288 18.452 8.846 1.00 92.62 184 THR A C 1
ATOM 1455 O O . THR A 1 184 ? 12.951 17.998 7.910 1.00 92.62 184 THR A O 1
ATOM 1458 N N . PRO A 1 185 ? 12.585 19.659 9.367 1.00 95.50 185 PRO A N 1
ATOM 1459 C CA . PRO A 1 185 ? 13.681 20.479 8.842 1.00 95.50 185 PRO A CA 1
ATOM 1460 C C . PRO A 1 185 ? 15.043 19.766 8.849 1.00 95.50 185 PRO A C 1
ATOM 1462 O O . PRO A 1 185 ? 15.873 19.989 7.967 1.00 95.50 185 PRO A O 1
ATOM 1465 N N . THR A 1 186 ? 15.270 18.892 9.836 1.00 94.88 186 THR A N 1
ATOM 1466 C CA . THR A 1 186 ? 16.482 18.070 9.929 1.00 94.88 186 THR A CA 1
ATOM 1467 C C . THR A 1 186 ? 16.570 17.089 8.768 1.00 94.88 186 THR A C 1
ATOM 1469 O O . THR A 1 186 ? 17.600 17.054 8.094 1.00 94.88 186 THR A O 1
ATOM 1472 N N . ASP A 1 187 ? 15.499 16.342 8.507 1.00 96.06 187 ASP A N 1
ATOM 1473 C CA . ASP A 1 187 ? 15.472 15.340 7.440 1.00 96.06 187 ASP A CA 1
ATOM 1474 C C . ASP A 1 187 ? 15.508 15.995 6.066 1.00 96.06 187 ASP A C 1
ATOM 1476 O O . ASP A 1 187 ? 16.251 15.551 5.197 1.00 96.06 187 ASP A O 1
ATOM 1480 N N . LEU A 1 188 ? 14.815 17.120 5.893 1.00 97.94 188 LEU A N 1
ATOM 1481 C CA . LEU A 1 188 ? 14.835 17.882 4.650 1.00 97.94 188 LEU A CA 1
ATOM 1482 C C . LEU A 1 188 ? 16.248 18.359 4.286 1.00 97.94 188 LEU A C 1
ATOM 1484 O O . LEU A 1 188 ? 16.644 18.304 3.123 1.00 97.94 188 LEU A O 1
ATOM 1488 N N . ARG A 1 189 ? 17.043 18.785 5.276 1.00 97.62 189 ARG A N 1
ATOM 1489 C CA . ARG A 1 189 ? 18.458 19.125 5.067 1.00 97.62 189 ARG A CA 1
ATOM 1490 C C . ARG A 1 189 ? 19.279 17.900 4.652 1.00 97.62 189 ARG A C 1
ATOM 1492 O O . ARG A 1 189 ? 20.031 17.994 3.692 1.00 97.62 189 ARG A O 1
ATOM 1499 N N . LEU A 1 190 ? 19.107 16.761 5.324 1.00 97.19 190 LEU A N 1
ATOM 1500 C CA . LEU A 1 190 ? 19.827 15.527 4.982 1.00 97.19 190 LEU A CA 1
ATOM 1501 C C . LEU A 1 190 ? 19.453 15.002 3.587 1.00 97.19 190 LEU A C 1
ATOM 1503 O O . LEU A 1 190 ? 20.310 14.503 2.862 1.00 97.19 190 LEU A O 1
ATOM 1507 N N . LEU A 1 191 ? 18.187 15.140 3.186 1.00 97.44 191 LEU A N 1
ATOM 1508 C CA . LEU A 1 191 ? 17.732 14.785 1.844 1.00 97.44 191 LEU A CA 1
ATOM 1509 C C . LEU A 1 191 ? 18.398 15.671 0.789 1.00 97.44 191 LEU A C 1
ATOM 1511 O O . LEU A 1 191 ? 18.803 15.165 -0.256 1.00 97.44 191 LEU A O 1
ATOM 1515 N N . LYS A 1 192 ? 18.552 16.977 1.056 1.00 97.12 192 LYS A N 1
ATOM 1516 C CA . LYS A 1 192 ? 19.239 17.908 0.143 1.00 97.12 192 LYS A CA 1
ATOM 1517 C C . LYS A 1 192 ? 20.683 17.499 -0.121 1.00 97.12 192 LYS A C 1
ATOM 1519 O O . LYS A 1 192 ? 21.113 17.582 -1.268 1.00 97.12 192 LYS A O 1
ATOM 1524 N N . ASP A 1 193 ? 21.382 16.986 0.889 1.00 95.75 193 ASP A N 1
ATOM 1525 C CA . ASP A 1 193 ? 22.754 16.480 0.744 1.00 95.75 193 ASP A CA 1
ATOM 1526 C C . ASP A 1 193 ? 22.834 15.225 -0.150 1.00 95.75 193 ASP A C 1
ATOM 1528 O O . ASP A 1 193 ? 23.890 14.915 -0.698 1.00 95.75 193 ASP A O 1
ATOM 1532 N N . ARG A 1 194 ? 21.712 14.513 -0.334 1.00 93.69 194 ARG A N 1
ATOM 1533 C CA . ARG A 1 194 ? 21.583 13.315 -1.184 1.00 93.69 194 ARG A CA 1
ATOM 1534 C C . ARG A 1 194 ? 20.822 13.561 -2.486 1.00 93.69 194 ARG A C 1
ATOM 1536 O O . ARG A 1 194 ? 20.498 12.612 -3.198 1.00 93.69 194 ARG A O 1
ATOM 1543 N N . ARG A 1 195 ? 20.488 14.814 -2.798 1.00 92.50 195 ARG A N 1
ATOM 1544 C CA . ARG A 1 195 ? 19.654 15.144 -3.954 1.00 92.50 195 ARG A CA 1
ATOM 1545 C C . ARG A 1 195 ? 20.356 14.748 -5.253 1.00 92.50 195 ARG A C 1
ATOM 1547 O O . ARG A 1 195 ? 21.406 15.283 -5.594 1.00 92.50 195 ARG A O 1
ATOM 1554 N N . ILE A 1 196 ? 19.700 13.886 -6.020 1.00 89.50 196 ILE A N 1
ATOM 1555 C CA . ILE A 1 196 ? 20.070 13.540 -7.394 1.00 89.50 196 ILE A CA 1
ATOM 1556 C C . ILE A 1 196 ? 18.851 13.789 -8.284 1.00 89.50 196 ILE A C 1
ATOM 1558 O O . ILE A 1 196 ? 17.726 13.499 -7.886 1.00 89.50 196 ILE A O 1
ATOM 1562 N N . GLY A 1 197 ? 19.077 14.339 -9.478 1.00 86.75 197 GLY A N 1
ATOM 1563 C CA . GLY A 1 197 ? 18.028 14.596 -10.464 1.00 86.75 197 GLY A CA 1
ATOM 1564 C C . GLY A 1 197 ? 17.481 16.025 -10.460 1.00 86.75 197 GLY A C 1
ATOM 1565 O O . GLY A 1 197 ? 17.940 16.911 -9.733 1.00 86.75 197 GLY A O 1
ATOM 1566 N N . THR A 1 198 ? 16.504 16.254 -11.332 1.00 88.06 198 THR A N 1
ATOM 1567 C CA . THR A 1 198 ? 15.882 17.560 -11.579 1.00 88.06 198 THR A CA 1
ATOM 1568 C C . THR A 1 198 ? 14.474 17.618 -11.004 1.00 88.06 198 THR A C 1
ATOM 1570 O O . THR A 1 198 ? 13.819 16.594 -10.852 1.00 88.06 198 THR A O 1
ATOM 1573 N N . THR A 1 199 ? 14.004 18.829 -10.714 1.00 93.31 199 THR A N 1
ATOM 1574 C CA . THR A 1 199 ? 12.602 19.079 -10.357 1.00 93.31 199 THR A CA 1
ATOM 1575 C C . THR A 1 199 ? 11.685 18.597 -11.484 1.00 93.31 199 THR A C 1
ATOM 1577 O O . THR A 1 199 ? 11.929 18.899 -12.654 1.00 93.31 199 THR A O 1
ATOM 1580 N N . LEU A 1 200 ? 10.625 17.869 -11.141 1.00 94.56 200 LEU A N 1
ATOM 1581 C CA . LEU A 1 200 ? 9.564 17.505 -12.068 1.00 94.56 200 LEU A CA 1
ATOM 1582 C C . LEU A 1 200 ? 8.588 18.680 -12.186 1.00 94.56 200 LEU A C 1
ATOM 1584 O O . LEU A 1 200 ? 7.776 18.912 -11.296 1.00 94.56 200 LEU A O 1
ATOM 1588 N N . GLU A 1 201 ? 8.660 19.444 -13.272 1.00 93.31 201 GLU A N 1
ATOM 1589 C CA . GLU A 1 201 ? 7.744 20.577 -13.484 1.00 93.31 201 GLU A CA 1
ATOM 1590 C C . GLU A 1 201 ? 6.393 20.136 -14.074 1.00 93.31 201 GLU A C 1
ATOM 1592 O O . GLU A 1 201 ? 5.361 20.755 -13.815 1.00 93.31 201 GLU A O 1
ATOM 1597 N N . SER A 1 202 ? 6.387 19.058 -14.864 1.00 93.81 202 SER A N 1
ATOM 1598 C CA . SER A 1 202 ? 5.230 18.584 -15.635 1.00 93.81 202 SER A CA 1
ATOM 1599 C C . SER A 1 202 ? 5.250 17.050 -15.778 1.00 93.81 202 SER A C 1
ATOM 1601 O O . SER A 1 202 ? 5.617 16.355 -14.839 1.00 93.81 202 SER A O 1
ATOM 1603 N N . PHE A 1 203 ? 4.840 16.512 -16.928 1.00 93.12 203 PHE A N 1
ATOM 1604 C CA . PHE A 1 203 ? 4.874 15.082 -17.244 1.00 93.12 203 PHE A CA 1
ATOM 1605 C C . PHE A 1 203 ? 6.303 14.523 -17.255 1.00 93.12 203 PHE A C 1
ATOM 1607 O O . PHE A 1 203 ? 7.214 15.147 -17.801 1.00 93.12 203 PHE A O 1
ATOM 1614 N N . VAL A 1 204 ? 6.475 13.301 -16.743 1.00 93.62 204 VAL A N 1
ATOM 1615 C CA . VAL A 1 204 ? 7.766 12.585 -16.729 1.00 93.62 204 VAL A CA 1
ATOM 1616 C C . VAL A 1 204 ? 8.244 12.227 -18.137 1.00 93.62 204 VAL A C 1
ATOM 1618 O O . VAL A 1 204 ? 9.443 12.212 -18.413 1.00 93.62 204 VAL A O 1
ATOM 1621 N N . SER A 1 205 ? 7.318 11.903 -19.039 1.00 92.19 205 SER A N 1
ATOM 1622 C CA . SER A 1 205 ? 7.631 11.440 -20.390 1.00 92.19 205 SER A CA 1
ATOM 1623 C C . SER A 1 205 ? 6.520 11.803 -21.380 1.00 92.19 205 SER A C 1
ATOM 1625 O O . SER A 1 205 ? 5.446 12.276 -21.006 1.00 92.19 205 SER A O 1
ATOM 1627 N N . ALA A 1 206 ? 6.758 11.572 -22.674 1.00 90.06 206 ALA A N 1
ATOM 16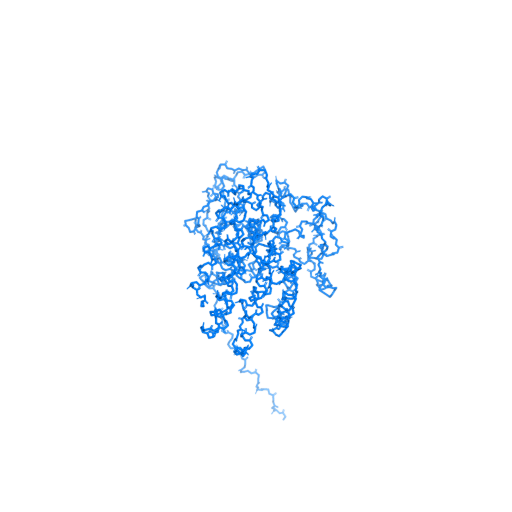28 C CA . ALA A 1 206 ? 5.689 11.645 -23.669 1.00 90.06 206 ALA A CA 1
ATOM 1629 C C . ALA A 1 206 ? 4.618 10.563 -23.436 1.00 90.06 206 ALA A C 1
ATOM 1631 O O . ALA A 1 206 ? 3.443 10.810 -23.692 1.00 90.06 206 ALA A O 1
ATOM 1632 N N . TYR A 1 207 ? 5.019 9.400 -22.914 1.00 89.94 207 TYR A N 1
ATOM 1633 C CA . TYR A 1 207 ? 4.122 8.282 -22.630 1.00 89.94 207 TYR A CA 1
ATOM 1634 C C . TYR A 1 207 ? 3.132 8.609 -21.503 1.00 89.94 207 TYR A C 1
ATOM 1636 O O . TYR A 1 207 ? 1.951 8.306 -21.629 1.00 89.94 207 TYR A O 1
ATOM 1644 N N . ALA A 1 208 ? 3.567 9.367 -20.491 1.00 92.81 208 ALA A N 1
ATOM 1645 C CA . ALA A 1 208 ? 2.708 9.891 -19.424 1.00 92.81 208 ALA A CA 1
ATOM 1646 C C . ALA A 1 208 ? 1.515 10.724 -19.945 1.00 92.81 208 ALA A C 1
ATOM 1648 O O . ALA A 1 208 ? 0.490 10.838 -19.287 1.00 92.81 208 ALA A O 1
ATOM 1649 N N . LYS A 1 209 ? 1.597 11.293 -21.156 1.00 92.00 209 LYS A N 1
ATOM 1650 C CA . LYS A 1 209 ? 0.495 12.070 -21.756 1.00 92.00 209 LYS A CA 1
ATOM 1651 C C . LYS A 1 209 ? -0.605 11.199 -22.370 1.00 92.00 209 LYS A C 1
ATOM 1653 O O . LYS A 1 209 ? -1.611 11.744 -22.819 1.00 92.00 209 LYS A O 1
ATOM 1658 N N . LYS A 1 210 ? -0.413 9.876 -22.439 1.00 88.75 210 LYS A N 1
ATOM 1659 C CA . LYS A 1 210 ? -1.351 8.931 -23.065 1.00 88.75 210 LYS A CA 1
ATOM 1660 C C . LYS A 1 210 ? -2.714 8.964 -22.378 1.00 88.75 210 LYS A C 1
ATOM 1662 O O . LYS A 1 210 ? -3.734 9.050 -23.055 1.00 88.75 210 LYS A O 1
ATOM 1667 N N . ASN A 1 211 ? -2.730 8.890 -21.052 1.00 91.44 211 ASN A N 1
ATOM 1668 C CA . ASN A 1 211 ? -3.917 9.028 -20.212 1.00 91.44 211 ASN A CA 1
ATOM 1669 C C . ASN A 1 211 ? -3.482 9.247 -18.743 1.00 91.44 211 ASN A C 1
ATOM 1671 O O . ASN A 1 211 ? -2.303 9.051 -18.441 1.00 91.44 211 ASN A O 1
ATOM 1675 N N . PRO A 1 212 ? -4.399 9.646 -17.838 1.00 92.75 212 PRO A N 1
ATOM 1676 C CA . PRO A 1 212 ? -4.066 9.891 -16.434 1.00 92.75 212 PRO A CA 1
ATOM 1677 C C . PRO A 1 212 ? -3.400 8.699 -15.743 1.00 92.75 212 PRO A C 1
ATOM 1679 O O . PRO A 1 212 ? -2.362 8.886 -15.124 1.00 92.75 212 PRO A O 1
ATOM 1682 N N . ARG A 1 213 ? -3.909 7.480 -15.938 1.00 91.81 213 ARG A N 1
ATOM 1683 C CA . ARG A 1 213 ? -3.344 6.253 -15.357 1.00 91.81 213 ARG A CA 1
ATOM 1684 C C . ARG A 1 213 ? -1.856 6.059 -15.676 1.00 91.81 213 ARG A C 1
ATOM 1686 O O . ARG A 1 213 ? -1.066 5.698 -14.809 1.00 91.81 213 ARG A O 1
ATOM 1693 N N . GLU A 1 214 ? -1.467 6.312 -16.922 1.00 94.12 214 GLU A N 1
ATOM 1694 C CA . GLU A 1 214 ? -0.068 6.229 -17.361 1.00 94.12 214 GLU A CA 1
ATOM 1695 C C . GLU A 1 214 ? 0.758 7.398 -16.797 1.00 94.12 214 GLU A C 1
ATOM 1697 O O . GLU A 1 214 ? 1.915 7.204 -16.441 1.00 94.12 214 GLU A O 1
ATOM 1702 N N . ASP A 1 215 ? 0.181 8.600 -16.656 1.00 96.81 215 ASP A N 1
ATOM 1703 C CA . ASP A 1 215 ? 0.837 9.735 -15.978 1.00 96.81 215 ASP A CA 1
ATOM 1704 C C . ASP A 1 215 ? 1.179 9.390 -14.525 1.00 96.81 215 ASP A C 1
ATOM 1706 O O . ASP A 1 215 ? 2.297 9.643 -14.066 1.00 96.81 215 ASP A O 1
ATOM 1710 N N . GLN A 1 216 ? 0.249 8.749 -13.813 1.00 96.81 216 GLN A N 1
ATOM 1711 C CA . GLN A 1 216 ? 0.472 8.328 -12.436 1.00 96.81 216 GLN A CA 1
ATOM 1712 C C . GLN A 1 216 ? 1.587 7.279 -12.327 1.00 96.81 216 GLN A C 1
ATOM 1714 O O . GLN A 1 216 ? 2.537 7.472 -11.569 1.00 96.81 216 GLN A O 1
ATOM 1719 N N . ALA A 1 217 ? 1.534 6.208 -13.127 1.00 96.94 217 ALA A N 1
ATOM 1720 C CA . ALA A 1 217 ? 2.547 5.151 -13.103 1.00 96.94 217 ALA A CA 1
ATOM 1721 C C . ALA A 1 217 ? 3.937 5.649 -13.546 1.00 96.94 217 ALA A C 1
ATOM 1723 O O . ALA A 1 217 ? 4.962 5.290 -12.957 1.00 96.94 217 ALA A O 1
ATOM 1724 N N . GLU A 1 218 ? 3.994 6.552 -14.530 1.00 97.75 218 GLU A N 1
ATOM 1725 C CA . GLU A 1 218 ? 5.232 7.226 -14.932 1.00 97.75 218 GLU A CA 1
ATOM 1726 C C . GLU A 1 218 ? 5.781 8.135 -13.819 1.00 97.75 218 GLU A C 1
ATOM 1728 O O . GLU A 1 218 ? 6.993 8.170 -13.583 1.00 97.75 218 GLU A O 1
ATOM 1733 N N . SER A 1 219 ? 4.900 8.835 -13.100 1.00 97.88 219 SER A N 1
ATOM 1734 C CA . SER A 1 219 ? 5.251 9.635 -11.919 1.00 97.88 219 SER A CA 1
ATOM 1735 C C . SER A 1 219 ? 5.778 8.761 -10.784 1.00 97.88 219 SER A C 1
ATOM 1737 O O . SER A 1 219 ? 6.770 9.117 -10.149 1.00 97.88 219 SER A O 1
ATOM 1739 N N . ALA A 1 220 ? 5.182 7.589 -10.572 1.00 98.00 220 ALA A N 1
ATOM 1740 C CA . ALA A 1 220 ? 5.596 6.637 -9.554 1.00 98.00 220 ALA A CA 1
ATOM 1741 C C . ALA A 1 220 ? 6.990 6.062 -9.814 1.00 98.00 220 ALA A C 1
ATOM 1743 O O . ALA A 1 220 ? 7.830 6.070 -8.910 1.00 98.00 220 ALA A O 1
ATOM 1744 N N . ARG A 1 221 ? 7.294 5.643 -11.052 1.00 96.75 221 ARG A N 1
ATOM 1745 C CA . ARG A 1 221 ? 8.663 5.212 -11.385 1.00 96.75 221 ARG A CA 1
ATOM 1746 C C . ARG A 1 221 ? 9.671 6.360 -11.301 1.00 96.75 221 ARG A C 1
ATOM 1748 O O . ARG A 1 221 ? 10.807 6.133 -10.894 1.00 96.75 221 ARG A O 1
ATOM 1755 N N . HIS A 1 222 ? 9.276 7.589 -11.660 1.00 97.00 222 HIS A N 1
ATOM 1756 C CA . HIS A 1 222 ? 10.139 8.761 -11.506 1.00 97.00 222 HIS A CA 1
ATOM 1757 C C . HIS A 1 222 ? 10.476 8.980 -10.034 1.00 97.00 222 HIS A C 1
ATOM 1759 O O . HIS A 1 222 ? 11.655 9.059 -9.695 1.00 97.00 222 HIS A O 1
ATOM 1765 N N . PHE A 1 223 ? 9.458 8.990 -9.171 1.00 97.88 223 PHE A N 1
ATOM 1766 C CA . PHE A 1 223 ? 9.617 9.110 -7.728 1.00 97.88 223 PHE A CA 1
ATOM 1767 C C . PHE A 1 223 ? 10.561 8.050 -7.168 1.00 97.88 223 PHE A C 1
ATOM 1769 O O . PHE A 1 223 ? 11.519 8.416 -6.499 1.00 97.88 223 PHE A O 1
ATOM 1776 N N . MET A 1 224 ? 10.364 6.770 -7.492 1.00 97.50 224 MET A N 1
ATOM 1777 C CA . MET A 1 224 ? 11.231 5.698 -6.985 1.00 97.50 224 MET A CA 1
ATOM 1778 C C . MET A 1 224 ? 12.690 5.888 -7.420 1.00 97.50 224 MET A C 1
ATOM 1780 O O . MET A 1 224 ? 13.601 5.775 -6.605 1.00 97.50 224 MET A O 1
ATOM 1784 N N . SER A 1 225 ? 12.920 6.310 -8.669 1.00 95.62 225 SER A N 1
ATOM 1785 C CA . SER A 1 225 ? 14.273 6.580 -9.179 1.00 95.62 225 SER A CA 1
ATOM 1786 C C . SER A 1 225 ? 14.915 7.881 -8.668 1.00 95.62 225 SER A C 1
ATOM 1788 O O . SER A 1 225 ? 16.134 8.028 -8.725 1.00 95.62 225 SER A O 1
ATOM 1790 N N . MET A 1 226 ? 14.112 8.836 -8.184 1.00 96.56 226 MET A N 1
ATOM 1791 C CA . MET A 1 226 ? 14.529 10.190 -7.786 1.00 96.56 226 MET A CA 1
ATOM 1792 C C . MET A 1 226 ? 13.995 10.550 -6.392 1.00 96.56 226 MET A C 1
ATOM 1794 O O . MET A 1 226 ? 13.609 11.696 -6.140 1.00 96.56 226 MET A O 1
ATOM 1798 N N . MET A 1 227 ? 13.939 9.570 -5.485 1.00 97.06 227 MET A N 1
ATOM 1799 C CA . MET A 1 227 ? 13.146 9.648 -4.251 1.00 97.06 227 MET A CA 1
ATOM 1800 C C . MET A 1 227 ? 13.506 10.861 -3.390 1.00 97.06 227 MET A C 1
ATOM 1802 O O . MET A 1 227 ? 12.630 11.652 -3.044 1.00 97.06 227 MET A O 1
ATOM 1806 N N . ALA A 1 228 ? 14.798 11.088 -3.126 1.00 97.38 228 ALA A N 1
ATOM 1807 C CA . ALA A 1 228 ? 15.250 12.232 -2.331 1.00 97.38 228 ALA A CA 1
ATOM 1808 C C . ALA A 1 228 ? 14.851 13.582 -2.958 1.00 97.38 228 ALA A C 1
ATOM 1810 O O . ALA A 1 228 ? 14.317 14.449 -2.269 1.00 97.38 228 ALA A O 1
ATOM 1811 N N . ALA A 1 229 ? 15.064 13.760 -4.267 1.00 97.94 229 ALA A N 1
ATOM 1812 C CA . ALA A 1 229 ? 14.697 14.994 -4.963 1.00 97.94 229 ALA A CA 1
ATOM 1813 C C . ALA A 1 229 ? 13.180 15.216 -4.989 1.00 97.94 229 ALA A C 1
ATOM 1815 O O . ALA A 1 229 ? 12.723 16.339 -4.776 1.00 97.94 229 ALA A O 1
ATOM 1816 N N . SER A 1 230 ? 12.413 14.145 -5.191 1.00 98.19 230 SER A N 1
ATOM 1817 C CA . SER A 1 230 ? 10.952 14.184 -5.233 1.00 98.19 230 SER A CA 1
ATOM 1818 C C . SER A 1 230 ? 10.351 14.535 -3.870 1.00 98.19 230 SER A C 1
ATOM 1820 O O . SER A 1 230 ? 9.442 15.358 -3.800 1.00 98.19 230 SER A O 1
ATOM 1822 N N . LEU A 1 231 ? 10.896 13.986 -2.777 1.00 98.44 231 LEU A N 1
ATOM 1823 C CA . LEU A 1 231 ? 10.484 14.315 -1.406 1.00 98.44 231 LEU A CA 1
ATOM 1824 C C . LEU A 1 231 ? 10.776 15.780 -1.053 1.00 98.44 231 LEU A C 1
ATOM 1826 O O . LEU A 1 231 ? 9.909 16.465 -0.513 1.00 98.44 231 LEU A O 1
ATOM 1830 N N . ILE A 1 232 ? 11.963 16.292 -1.408 1.00 98.31 232 ILE A N 1
ATOM 1831 C CA . ILE A 1 232 ? 12.299 17.717 -1.233 1.00 98.31 232 ILE A CA 1
ATOM 1832 C C . ILE A 1 232 ? 11.310 18.590 -2.006 1.00 98.31 232 ILE A C 1
ATOM 1834 O O . ILE A 1 232 ? 10.787 19.562 -1.469 1.00 98.31 232 ILE A O 1
ATOM 1838 N N . GLN A 1 233 ? 11.039 18.241 -3.265 1.00 98.31 233 GLN A N 1
ATOM 1839 C CA . GLN A 1 233 ? 10.115 18.984 -4.109 1.00 98.31 233 GLN A CA 1
ATOM 1840 C C . GLN A 1 233 ? 8.692 18.998 -3.522 1.00 98.31 233 GLN A C 1
ATOM 1842 O O . GLN A 1 233 ? 8.080 20.062 -3.447 1.00 98.31 233 GLN A O 1
ATOM 1847 N N . ALA A 1 234 ? 8.181 17.849 -3.075 1.00 98.19 234 ALA A N 1
ATOM 1848 C CA . ALA A 1 234 ? 6.853 17.729 -2.475 1.00 98.19 234 ALA A CA 1
ATOM 1849 C C . ALA A 1 234 ? 6.704 18.528 -1.165 1.00 98.19 234 ALA A C 1
ATOM 1851 O O . ALA A 1 234 ? 5.603 18.976 -0.839 1.00 98.19 234 ALA A O 1
ATOM 1852 N N . ALA A 1 235 ? 7.797 18.722 -0.421 1.00 98.31 235 ALA A N 1
ATOM 1853 C CA . ALA A 1 235 ? 7.812 19.516 0.806 1.00 98.31 235 ALA A CA 1
ATOM 1854 C C . ALA A 1 235 ? 7.987 21.025 0.547 1.00 98.31 235 ALA A C 1
ATOM 1856 O O . ALA A 1 235 ? 7.306 21.838 1.166 1.00 98.31 235 ALA A O 1
ATOM 1857 N N . GLU A 1 236 ? 8.893 21.420 -0.353 1.00 98.25 236 GLU A N 1
ATOM 1858 C CA . GLU A 1 236 ? 9.289 22.830 -0.527 1.00 98.25 236 GLU A CA 1
ATOM 1859 C C . GLU A 1 236 ? 8.558 23.558 -1.656 1.00 98.25 236 GLU A C 1
ATOM 1861 O O . GLU A 1 236 ? 8.515 24.786 -1.668 1.00 98.25 236 GLU A O 1
ATOM 1866 N N . GLN A 1 237 ? 8.018 22.823 -2.627 1.00 97.81 237 GLN A N 1
ATOM 1867 C CA . GLN A 1 237 ? 7.377 23.377 -3.821 1.00 97.81 237 GLN A CA 1
ATOM 1868 C C . GLN A 1 237 ? 6.033 22.682 -4.095 1.00 97.81 237 GLN A C 1
ATOM 1870 O O . GLN A 1 237 ? 5.821 22.207 -5.214 1.00 97.81 237 GLN A O 1
ATOM 1875 N N . PRO A 1 238 ? 5.116 22.584 -3.111 1.00 97.38 238 PRO A N 1
ATOM 1876 C CA . PRO A 1 238 ? 3.881 21.809 -3.248 1.00 97.38 238 PRO A CA 1
ATOM 1877 C C . PRO A 1 238 ? 3.001 22.281 -4.410 1.00 97.38 238 PRO A C 1
ATOM 1879 O O . PRO A 1 238 ? 2.317 21.466 -5.016 1.00 97.38 238 PRO A O 1
ATOM 1882 N N . ASP A 1 239 ? 3.060 23.560 -4.779 1.00 96.69 239 ASP A N 1
ATOM 1883 C CA . ASP A 1 239 ? 2.173 24.150 -5.788 1.00 96.69 239 ASP A CA 1
ATOM 1884 C C . ASP A 1 239 ? 2.544 23.792 -7.240 1.00 96.69 239 ASP A C 1
ATOM 1886 O O . ASP A 1 239 ? 1.788 24.096 -8.163 1.00 96.69 239 ASP A O 1
ATOM 1890 N N . LEU A 1 240 ? 3.695 23.148 -7.484 1.00 97.38 240 LEU A N 1
ATOM 1891 C CA . LEU A 1 240 ? 4.055 22.726 -8.840 1.00 97.38 240 LEU A CA 1
ATOM 1892 C C . LEU A 1 240 ? 3.180 21.550 -9.308 1.00 97.38 240 LEU A C 1
ATOM 1894 O O . LEU A 1 240 ? 2.967 20.602 -8.546 1.00 97.38 240 LEU A O 1
ATOM 1898 N N . PRO A 1 241 ? 2.791 21.505 -10.597 1.00 97.25 241 PRO A N 1
ATOM 1899 C CA . PRO A 1 241 ? 2.058 20.374 -11.160 1.00 97.25 241 PRO A CA 1
ATOM 1900 C C . PRO A 1 241 ? 2.744 19.021 -10.945 1.00 97.25 241 PRO A C 1
ATOM 1902 O O . PRO A 1 241 ? 2.064 18.029 -10.700 1.00 97.25 241 PRO A O 1
ATOM 1905 N N . GLY A 1 242 ? 4.075 18.943 -11.034 1.00 97.69 242 GLY A N 1
ATOM 1906 C CA . GLY A 1 242 ? 4.792 17.699 -10.739 1.00 97.69 242 GLY A CA 1
ATOM 1907 C C . GLY A 1 242 ? 4.837 17.348 -9.249 1.00 97.69 242 GLY A C 1
ATOM 1908 O O . GLY A 1 242 ? 4.799 16.170 -8.912 1.00 97.69 242 GLY A O 1
ATOM 1909 N N . SER A 1 243 ? 4.813 18.332 -8.344 1.00 98.12 243 SER A N 1
ATOM 1910 C CA . SER A 1 243 ? 4.704 18.075 -6.899 1.00 98.12 243 SER A CA 1
ATOM 1911 C C . SER A 1 243 ? 3.346 17.492 -6.543 1.00 98.12 243 SER A C 1
ATOM 1913 O O . SER A 1 243 ? 3.274 16.554 -5.761 1.00 98.12 243 SER A O 1
ATOM 1915 N N . GLN A 1 244 ? 2.277 17.991 -7.167 1.00 98.25 244 GLN A N 1
ATOM 1916 C CA . GLN A 1 244 ? 0.929 17.448 -6.995 1.00 98.25 244 GLN A CA 1
ATOM 1917 C C . GLN A 1 244 ? 0.827 15.998 -7.488 1.00 98.25 244 GLN A C 1
ATOM 1919 O O . GLN A 1 244 ? 0.171 15.188 -6.839 1.00 98.25 244 GLN A O 1
ATOM 1924 N N . ARG A 1 245 ? 1.546 15.630 -8.563 1.00 98.06 245 ARG A N 1
ATOM 1925 C CA . ARG A 1 245 ? 1.682 14.223 -8.989 1.00 98.06 245 ARG A CA 1
ATOM 1926 C C . ARG A 1 245 ? 2.372 13.375 -7.929 1.00 98.06 245 ARG A C 1
ATOM 1928 O O . ARG A 1 245 ? 1.866 12.314 -7.590 1.00 98.06 245 ARG A O 1
ATOM 1935 N N . ILE A 1 246 ? 3.499 13.856 -7.399 1.00 98.38 246 ILE A N 1
ATOM 1936 C CA . ILE A 1 246 ? 4.279 13.156 -6.367 1.00 98.38 246 ILE A CA 1
ATOM 1937 C C . ILE A 1 246 ? 3.452 12.975 -5.083 1.00 98.38 246 ILE A C 1
ATOM 1939 O O . ILE A 1 246 ? 3.404 11.885 -4.524 1.00 98.38 246 ILE A O 1
ATOM 1943 N N . LEU A 1 247 ? 2.769 14.022 -4.621 1.00 98.19 247 LEU A N 1
ATOM 1944 C CA . LEU A 1 247 ? 1.919 13.969 -3.428 1.00 98.19 247 LEU A CA 1
ATOM 1945 C C . LEU A 1 247 ? 0.748 13.001 -3.606 1.00 98.19 247 LEU A C 1
ATOM 1947 O O . LEU A 1 247 ? 0.393 12.285 -2.673 1.00 98.19 247 LEU A O 1
ATOM 1951 N N . HIS A 1 248 ? 0.184 12.946 -4.810 1.00 97.00 248 HIS A N 1
ATOM 1952 C CA . HIS A 1 248 ? -0.864 11.997 -5.134 1.00 97.00 248 HIS A CA 1
ATOM 1953 C C . HIS A 1 248 ? -0.370 10.545 -5.081 1.00 97.00 248 HIS A C 1
ATOM 1955 O O . HIS A 1 248 ? -0.933 9.755 -4.336 1.00 97.00 248 HIS A O 1
ATOM 1961 N N . ILE A 1 249 ? 0.720 10.195 -5.774 1.00 97.19 249 ILE A N 1
ATOM 1962 C CA . ILE A 1 249 ? 1.234 8.812 -5.749 1.00 97.19 249 ILE A CA 1
ATOM 1963 C C . ILE A 1 249 ? 1.670 8.375 -4.341 1.00 97.19 249 ILE A C 1
ATOM 1965 O O . ILE A 1 249 ? 1.527 7.209 -3.992 1.00 97.19 249 ILE A O 1
ATOM 1969 N N . LEU A 1 250 ? 2.190 9.299 -3.518 1.00 97.44 250 LEU A N 1
ATOM 1970 C CA . LEU A 1 250 ? 2.553 9.029 -2.124 1.00 97.44 250 LEU A CA 1
ATOM 1971 C C . LEU A 1 250 ? 1.316 8.653 -1.308 1.00 97.44 250 LEU A C 1
ATOM 1973 O O . LEU A 1 250 ? 1.373 7.735 -0.494 1.00 97.44 250 LEU A O 1
ATOM 1977 N N . ARG A 1 251 ? 0.195 9.334 -1.566 1.00 94.50 251 ARG A N 1
ATOM 1978 C CA . ARG A 1 251 ? -1.094 8.982 -0.987 1.00 94.50 251 ARG A CA 1
ATOM 1979 C C . ARG A 1 251 ? -1.562 7.614 -1.474 1.00 94.50 251 ARG A C 1
ATOM 1981 O O . ARG A 1 251 ? -1.919 6.799 -0.639 1.00 94.50 251 ARG A O 1
ATOM 1988 N N . GLU A 1 252 ? -1.515 7.322 -2.769 1.00 95.06 252 GLU A N 1
ATOM 1989 C CA . GLU A 1 252 ? -1.956 6.010 -3.267 1.00 95.06 252 GLU A CA 1
ATOM 1990 C C . GLU A 1 252 ? -1.134 4.862 -2.665 1.00 95.06 252 GLU A C 1
ATOM 1992 O O . GLU A 1 252 ? -1.694 3.861 -2.221 1.00 95.06 252 GLU A O 1
ATOM 1997 N N . TYR A 1 253 ? 0.183 5.037 -2.517 1.00 96.81 253 TYR A N 1
ATOM 1998 C CA . TYR A 1 253 ? 1.013 4.080 -1.785 1.00 96.81 253 TYR A CA 1
ATOM 1999 C C . TYR A 1 253 ? 0.576 3.899 -0.322 1.00 96.81 253 TYR A C 1
ATOM 2001 O O . TYR A 1 253 ? 0.509 2.773 0.169 1.00 96.81 253 TYR A O 1
ATOM 2009 N N . GLU A 1 254 ? 0.269 4.986 0.385 1.00 91.50 254 GLU A N 1
ATOM 2010 C CA . GLU A 1 254 ? -0.195 4.914 1.772 1.00 91.50 254 GLU A CA 1
ATOM 2011 C C . GLU A 1 254 ? -1.575 4.245 1.899 1.00 91.50 254 GLU A C 1
ATOM 2013 O O . GLU A 1 254 ? -1.812 3.519 2.862 1.00 91.50 254 GLU A O 1
ATOM 2018 N N . TYR A 1 255 ? -2.485 4.472 0.949 1.00 88.44 255 TYR A N 1
ATOM 2019 C CA . TYR A 1 255 ? -3.874 4.006 1.026 1.00 88.44 255 TYR A CA 1
ATOM 2020 C C . TYR A 1 255 ? -4.110 2.623 0.417 1.00 88.44 255 TYR A C 1
ATOM 2022 O O . TYR A 1 255 ? -5.100 1.970 0.776 1.00 88.44 255 TYR A O 1
ATOM 2030 N N . ALA A 1 256 ? -3.215 2.146 -0.453 1.00 91.12 256 ALA A N 1
ATOM 2031 C CA . ALA A 1 256 ? -3.382 0.854 -1.104 1.00 91.12 256 ALA A CA 1
ATOM 2032 C C . ALA A 1 256 ? -3.525 -0.281 -0.094 1.00 91.12 256 ALA A C 1
ATOM 2034 O O . ALA A 1 256 ? -4.408 -1.120 -0.244 1.00 91.12 256 ALA A O 1
ATOM 2035 N N . VAL A 1 257 ? -2.757 -0.266 0.995 1.00 86.81 257 VAL A N 1
ATOM 2036 C CA . VAL A 1 257 ? -3.028 -1.100 2.173 1.00 86.81 257 VAL A CA 1
ATOM 2037 C C . VAL A 1 257 ? -2.927 -0.269 3.436 1.00 86.81 257 VAL A C 1
ATOM 2039 O O . VAL A 1 257 ? -2.182 0.700 3.469 1.00 86.81 257 VAL A O 1
ATOM 2042 N N . PRO A 1 258 ? -3.611 -0.649 4.521 1.00 73.94 258 PRO A N 1
ATOM 2043 C CA . PRO A 1 258 ? -3.600 0.164 5.732 1.00 73.94 258 PRO A CA 1
ATOM 2044 C C . PRO A 1 258 ? -2.228 0.379 6.393 1.00 73.94 258 PRO A C 1
ATOM 2046 O O . PRO A 1 258 ? -2.020 1.366 7.094 1.00 73.94 258 PRO A O 1
ATOM 2049 N N . SER A 1 259 ? -1.293 -0.541 6.159 1.00 73.31 259 SER A N 1
ATOM 2050 C CA . SER A 1 259 ? 0.112 -0.458 6.564 1.00 73.31 259 SER A CA 1
ATOM 2051 C C . SER A 1 259 ? 1.022 0.020 5.426 1.00 73.31 259 SER A C 1
ATOM 2053 O O . SER A 1 259 ? 2.193 -0.365 5.379 1.00 73.31 259 SER A O 1
ATOM 2055 N N . GLY A 1 260 ? 0.478 0.761 4.459 1.00 86.81 260 GLY A N 1
ATOM 2056 C CA . GLY A 1 260 ? 1.222 1.245 3.306 1.00 86.81 260 GLY A CA 1
ATOM 2057 C C . GLY A 1 260 ? 2.352 2.192 3.711 1.00 86.81 260 GLY A C 1
ATOM 2058 O O . GLY A 1 260 ? 2.337 2.748 4.816 1.00 86.81 260 GLY A O 1
ATOM 2059 N N . PRO A 1 261 ? 3.379 2.360 2.863 1.00 91.62 261 PRO A N 1
ATOM 2060 C CA . PRO A 1 261 ? 4.486 3.244 3.182 1.00 91.62 261 PRO A CA 1
ATOM 2061 C C . PRO A 1 261 ? 4.012 4.692 3.262 1.00 91.62 261 PRO A C 1
ATOM 2063 O O . PRO A 1 261 ? 3.496 5.255 2.299 1.00 91.62 261 PRO A O 1
ATOM 2066 N N . SER A 1 262 ? 4.236 5.304 4.422 1.00 89.00 262 SER A N 1
ATOM 2067 C CA . SER A 1 262 ? 4.039 6.735 4.617 1.00 89.00 262 SER A CA 1
ATOM 2068 C C . SER A 1 262 ? 5.181 7.544 3.994 1.00 89.00 262 SER A C 1
ATOM 2070 O O . SER A 1 262 ? 6.215 7.013 3.581 1.00 89.00 262 SER A O 1
ATOM 2072 N N . ILE A 1 263 ? 5.045 8.869 4.004 1.00 93.56 263 ILE A N 1
ATOM 2073 C CA . ILE A 1 263 ? 6.139 9.780 3.636 1.00 93.56 263 ILE A CA 1
ATOM 2074 C C . ILE A 1 263 ? 7.396 9.497 4.475 1.00 93.56 263 ILE A C 1
ATOM 2076 O O . ILE A 1 263 ? 8.489 9.430 3.919 1.00 93.56 263 ILE A O 1
ATOM 2080 N N . ASP A 1 264 ? 7.250 9.258 5.782 1.00 89.31 264 ASP A N 1
ATOM 2081 C CA . ASP A 1 264 ? 8.380 8.965 6.675 1.00 89.31 264 ASP A CA 1
ATOM 2082 C C . ASP A 1 264 ? 9.114 7.674 6.290 1.00 89.31 264 ASP A C 1
ATOM 2084 O O . ASP A 1 264 ? 10.342 7.609 6.386 1.00 89.31 264 ASP A O 1
ATOM 2088 N N . TRP A 1 265 ? 8.386 6.657 5.806 1.00 92.50 265 TRP A N 1
ATOM 2089 C CA . TRP A 1 265 ? 9.003 5.447 5.257 1.00 92.50 265 TRP A CA 1
ATOM 2090 C C . TRP A 1 265 ? 9.947 5.806 4.107 1.00 92.50 265 TRP A C 1
ATOM 2092 O O . TRP A 1 265 ? 11.133 5.480 4.148 1.00 92.50 265 TRP A O 1
ATOM 2102 N N . PHE A 1 266 ? 9.454 6.552 3.117 1.00 96.62 266 PHE A N 1
ATOM 2103 C CA . PHE A 1 266 ? 10.260 6.946 1.963 1.00 96.62 266 PHE A CA 1
ATOM 2104 C C . PHE A 1 266 ? 11.403 7.905 2.320 1.00 96.62 266 PHE A C 1
ATOM 2106 O O . PHE A 1 266 ? 12.481 7.809 1.737 1.00 96.62 266 PHE A O 1
ATOM 2113 N N . VAL A 1 267 ? 11.224 8.792 3.305 1.00 95.88 267 VAL A N 1
ATOM 2114 C CA . VAL A 1 267 ? 12.319 9.618 3.846 1.00 95.88 267 VAL A CA 1
ATOM 2115 C C . VAL A 1 267 ? 13.428 8.727 4.402 1.00 95.88 267 VAL A C 1
ATOM 2117 O O . VAL A 1 267 ? 14.601 8.935 4.090 1.00 95.88 267 VAL A O 1
ATOM 2120 N N . ASN A 1 268 ? 13.076 7.705 5.181 1.00 94.06 268 ASN A N 1
ATOM 2121 C CA . ASN A 1 268 ? 14.052 6.786 5.753 1.00 94.06 268 ASN A CA 1
ATOM 2122 C C . ASN A 1 268 ? 14.771 5.954 4.681 1.00 94.06 268 ASN A C 1
ATOM 2124 O O . ASN A 1 268 ? 15.998 5.836 4.743 1.00 94.06 268 ASN A O 1
ATOM 2128 N N . VAL A 1 269 ? 14.045 5.472 3.667 1.00 94.81 269 VAL A N 1
ATOM 2129 C CA . VAL A 1 269 ? 14.616 4.772 2.504 1.00 94.81 269 VAL A CA 1
ATOM 2130 C C . VAL A 1 269 ? 15.590 5.677 1.741 1.00 94.81 269 VAL A C 1
ATOM 2132 O O . VAL A 1 269 ? 16.740 5.297 1.515 1.00 94.81 269 VAL A O 1
ATOM 2135 N N . ALA A 1 270 ? 15.197 6.913 1.418 1.00 95.88 270 ALA A N 1
ATOM 2136 C CA . ALA A 1 270 ? 16.053 7.875 0.718 1.00 95.88 270 ALA A CA 1
ATOM 2137 C C . ALA A 1 270 ? 17.322 8.239 1.517 1.00 95.88 270 ALA A C 1
ATOM 2139 O O . ALA A 1 270 ? 18.405 8.445 0.955 1.00 95.88 270 ALA A O 1
ATOM 2140 N N . LEU A 1 27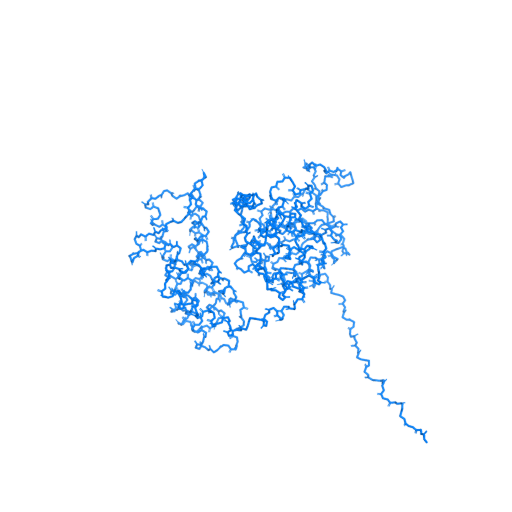1 ? 17.213 8.287 2.847 1.00 95.50 271 LEU A N 1
ATOM 2141 C CA . LEU A 1 271 ? 18.336 8.506 3.759 1.00 95.50 271 LEU A CA 1
ATOM 2142 C C . LEU A 1 271 ? 19.122 7.226 4.083 1.00 95.50 271 LEU A C 1
ATOM 2144 O O . LEU A 1 271 ? 20.125 7.311 4.794 1.00 95.50 271 LEU A O 1
ATOM 2148 N N . GLN A 1 272 ? 18.722 6.071 3.536 1.00 93.19 272 GLN A N 1
ATOM 2149 C CA . GLN A 1 272 ? 19.311 4.751 3.794 1.00 93.19 272 GLN A CA 1
ATOM 2150 C C . GLN A 1 272 ? 19.455 4.463 5.296 1.00 93.19 272 GLN A C 1
ATOM 2152 O O . GLN A 1 272 ? 20.478 3.954 5.760 1.00 93.19 272 GLN A O 1
ATOM 2157 N N . ARG A 1 273 ? 18.443 4.845 6.078 1.00 88.81 273 ARG A N 1
ATOM 2158 C CA . ARG A 1 273 ? 18.346 4.464 7.488 1.00 88.81 273 ARG A CA 1
ATOM 2159 C C . ARG A 1 273 ? 18.059 2.965 7.547 1.00 88.81 273 ARG A C 1
ATOM 2161 O O . ARG A 1 273 ? 17.246 2.464 6.780 1.00 88.81 273 ARG A O 1
ATOM 2168 N N . SER A 1 274 ? 18.770 2.238 8.408 1.00 70.06 274 SER A N 1
ATOM 2169 C CA . SER A 1 274 ? 18.592 0.788 8.526 1.00 70.06 274 SER A CA 1
ATOM 2170 C C . SER A 1 274 ? 17.193 0.456 9.046 1.00 70.06 274 SER A C 1
ATOM 2172 O O . SER A 1 274 ? 16.660 1.201 9.872 1.00 70.06 274 SER A O 1
ATOM 2174 N N . ASP A 1 275 ? 16.646 -0.697 8.653 1.00 65.69 275 ASP A N 1
ATOM 2175 C CA . ASP A 1 275 ? 15.389 -1.229 9.207 1.00 65.69 275 ASP A CA 1
ATOM 2176 C C . ASP A 1 275 ? 15.390 -1.222 10.741 1.00 65.69 275 ASP A C 1
ATOM 2178 O O . ASP A 1 275 ? 14.376 -0.921 11.365 1.00 65.69 275 ASP A O 1
ATOM 2182 N N . ALA A 1 276 ? 16.543 -1.505 11.359 1.00 57.16 276 ALA A N 1
ATOM 2183 C CA . ALA A 1 276 ? 16.717 -1.428 12.804 1.00 57.16 276 ALA A CA 1
ATOM 2184 C C . ALA A 1 276 ? 16.492 -0.001 13.326 1.00 57.16 276 ALA A C 1
ATOM 2186 O O . ALA A 1 276 ? 15.676 0.178 14.218 1.00 57.16 276 ALA A O 1
ATOM 2187 N N . SER A 1 277 ? 17.115 1.017 12.723 1.00 56.25 277 SER A N 1
ATOM 2188 C CA . SER A 1 277 ? 16.920 2.420 13.124 1.00 56.25 277 SER A CA 1
ATOM 2189 C C . SER A 1 277 ? 15.496 2.936 12.871 1.00 56.25 277 SER A C 1
ATOM 2191 O O . SER A 1 277 ? 14.994 3.761 13.632 1.00 56.25 277 SER A O 1
ATOM 2193 N N . MET A 1 278 ? 14.819 2.418 11.838 1.00 61.59 278 MET A N 1
ATOM 2194 C CA . MET A 1 278 ? 13.412 2.725 11.563 1.00 61.59 278 MET A CA 1
ATOM 2195 C C . MET A 1 278 ? 12.477 2.123 12.617 1.00 61.59 278 MET A C 1
ATOM 2197 O O . MET A 1 278 ? 11.490 2.754 12.988 1.00 61.59 278 MET A O 1
ATOM 2201 N N . ARG A 1 279 ? 12.798 0.924 13.120 1.00 57.75 279 ARG A N 1
ATOM 2202 C CA . ARG A 1 279 ? 12.075 0.278 14.227 1.00 57.75 279 ARG A CA 1
ATOM 2203 C C . ARG A 1 279 ? 12.408 0.918 15.580 1.00 57.75 279 ARG A C 1
ATOM 2205 O O . ARG A 1 279 ? 11.523 1.091 16.404 1.00 57.75 279 ARG A O 1
ATOM 2212 N N . GLU A 1 280 ? 13.659 1.320 15.793 1.00 49.81 280 GLU A N 1
ATOM 2213 C CA . GLU A 1 280 ? 14.178 1.864 17.059 1.00 49.81 280 GLU A CA 1
ATOM 2214 C C . GLU A 1 280 ? 13.619 3.262 17.391 1.00 49.81 280 GLU A C 1
ATOM 2216 O O . GLU A 1 280 ? 13.470 3.606 18.560 1.00 49.81 280 GLU A O 1
ATOM 2221 N N . GLN A 1 281 ? 13.213 4.051 16.386 1.00 53.12 281 GLN A N 1
ATOM 2222 C CA . GLN A 1 281 ? 12.492 5.317 16.605 1.00 53.12 281 GLN A CA 1
ATOM 2223 C C . GLN A 1 281 ? 11.046 5.138 17.107 1.00 53.12 281 GLN A C 1
ATOM 2225 O O . GLN A 1 281 ? 10.412 6.120 17.493 1.00 53.12 281 GLN A O 1
ATOM 2230 N N . GLN A 1 282 ? 10.517 3.913 17.129 1.00 62.31 282 GLN A N 1
ATOM 2231 C CA . GLN A 1 282 ? 9.184 3.595 17.640 1.00 62.31 282 GLN A CA 1
ATOM 2232 C C . GLN A 1 282 ? 9.297 2.484 18.681 1.00 62.31 282 GLN A C 1
ATOM 2234 O O . GLN A 1 282 ? 9.055 1.314 18.385 1.00 62.31 282 GLN A O 1
ATOM 2239 N N . THR A 1 283 ? 9.679 2.839 19.910 1.00 79.12 283 THR A N 1
ATOM 2240 C CA . THR A 1 283 ? 9.721 1.842 20.984 1.00 79.12 283 THR A CA 1
ATOM 2241 C C . THR A 1 283 ? 8.320 1.290 21.253 1.00 79.12 283 THR A C 1
ATOM 2243 O O . THR A 1 283 ? 7.293 1.933 20.981 1.00 79.12 283 THR A O 1
ATOM 2246 N N . LEU A 1 284 ? 8.279 0.071 21.786 1.00 85.31 284 LEU A N 1
ATOM 2247 C CA . LEU A 1 284 ? 7.048 -0.570 22.226 1.00 85.31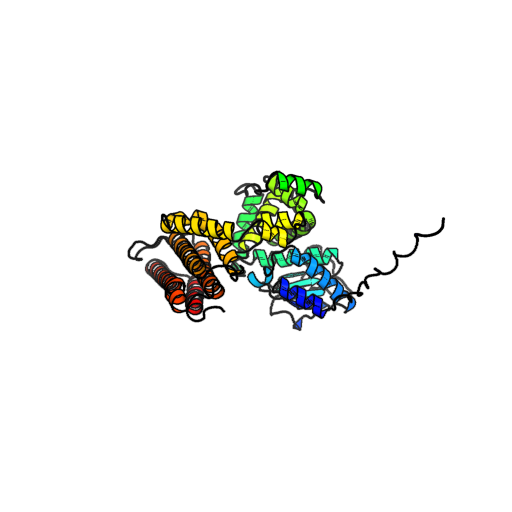 284 LEU A CA 1
ATOM 2248 C C . LEU A 1 284 ? 6.278 0.351 23.180 1.00 85.31 284 LEU A C 1
ATOM 2250 O O . LEU A 1 284 ? 5.085 0.558 22.995 1.00 85.31 284 LEU A O 1
ATOM 2254 N N . GLU A 1 285 ? 6.965 0.989 24.124 1.00 88.00 285 GLU A N 1
ATOM 2255 C CA . GLU A 1 285 ? 6.361 1.889 25.106 1.00 88.00 285 GLU A CA 1
ATOM 2256 C C . GLU A 1 285 ? 5.649 3.072 24.449 1.00 88.00 285 GLU A C 1
ATOM 2258 O O . GLU A 1 285 ? 4.493 3.322 24.776 1.00 88.00 285 GLU A O 1
ATOM 2263 N N . VAL A 1 286 ? 6.283 3.752 23.484 1.00 88.00 286 VAL A N 1
ATOM 2264 C CA . VAL A 1 286 ? 5.668 4.890 22.770 1.00 88.00 286 VAL A CA 1
ATOM 2265 C C . VAL A 1 286 ? 4.427 4.442 21.997 1.00 88.00 286 VAL A C 1
ATOM 2267 O O . VAL A 1 286 ? 3.403 5.125 21.982 1.00 88.00 286 VAL A O 1
ATOM 2270 N N . THR A 1 287 ? 4.499 3.266 21.372 1.00 89.94 287 THR A N 1
ATOM 2271 C CA . THR A 1 287 ? 3.374 2.676 20.636 1.00 89.94 287 THR A CA 1
ATOM 2272 C C . THR A 1 287 ? 2.207 2.365 21.576 1.00 89.94 287 THR A C 1
ATOM 2274 O O . THR A 1 287 ? 1.058 2.681 21.265 1.00 89.94 287 THR A O 1
ATOM 2277 N N . LEU A 1 288 ? 2.497 1.791 22.746 1.00 94.00 288 LEU A N 1
ATOM 2278 C CA . LEU A 1 288 ? 1.496 1.431 23.748 1.00 94.00 288 LEU A CA 1
ATOM 2279 C C . LEU A 1 288 ? 0.916 2.643 24.492 1.00 94.00 288 LEU A C 1
ATOM 2281 O O . LEU A 1 288 ? -0.261 2.627 24.848 1.00 94.00 288 LEU A O 1
ATOM 2285 N N . GLU A 1 289 ? 1.703 3.692 24.723 1.00 94.06 289 GLU A N 1
ATOM 2286 C CA . GLU A 1 289 ? 1.214 4.967 25.260 1.00 94.06 289 GLU A CA 1
ATOM 2287 C C . GLU A 1 289 ? 0.237 5.609 24.271 1.00 94.06 289 GLU A C 1
ATOM 2289 O O . GLU A 1 289 ? -0.896 5.936 24.630 1.00 94.06 289 GLU A O 1
ATOM 2294 N N . ARG A 1 290 ? 0.614 5.668 22.986 1.00 93.88 290 ARG A N 1
ATOM 2295 C CA . ARG A 1 290 ? -0.264 6.202 21.941 1.00 93.88 290 ARG A CA 1
ATOM 2296 C C . ARG A 1 290 ? -1.548 5.388 21.779 1.00 93.88 290 ARG A C 1
ATOM 2298 O O . ARG A 1 290 ? -2.603 5.961 21.505 1.00 93.88 290 ARG A O 1
ATOM 2305 N N . LEU A 1 291 ? -1.466 4.069 21.954 1.00 96.50 291 LEU A N 1
ATOM 2306 C CA . LEU A 1 291 ? -2.622 3.176 21.941 1.00 96.50 291 LEU A CA 1
ATOM 2307 C C . LEU A 1 291 ? -3.611 3.537 23.051 1.00 96.50 291 LEU A C 1
ATOM 2309 O O . LEU A 1 291 ? -4.791 3.748 22.771 1.00 96.50 291 LEU A O 1
ATOM 2313 N N . SER A 1 292 ? -3.109 3.677 24.277 1.00 97.06 292 SER A N 1
ATOM 2314 C CA . SER A 1 292 ? -3.903 4.060 25.446 1.00 97.06 292 SER A CA 1
ATOM 2315 C C . SER A 1 292 ? -4.554 5.438 25.265 1.00 97.06 292 SER A C 1
ATOM 2317 O O . SER A 1 292 ? -5.742 5.611 25.547 1.00 97.06 292 SER A O 1
ATOM 2319 N N . ASP A 1 293 ? -3.819 6.421 24.736 1.00 95.38 293 ASP A N 1
ATOM 2320 C CA . ASP A 1 293 ? -4.357 7.757 24.446 1.00 95.38 293 ASP A CA 1
ATOM 2321 C C . ASP A 1 293 ? -5.525 7.709 23.452 1.00 95.38 293 ASP A C 1
ATOM 2323 O O . ASP A 1 293 ? -6.576 8.327 23.664 1.00 95.38 293 ASP A O 1
ATOM 2327 N N . LEU A 1 294 ? -5.358 6.955 22.361 1.00 95.62 294 LEU A N 1
ATOM 2328 C CA . LEU A 1 294 ? -6.390 6.791 21.343 1.00 95.62 294 LEU A CA 1
ATOM 2329 C C . LEU A 1 294 ? -7.597 6.016 21.881 1.00 95.62 294 LEU A C 1
ATOM 2331 O O . LEU A 1 294 ? -8.728 6.407 21.596 1.00 95.62 294 LEU A O 1
ATOM 2335 N N . ALA A 1 295 ? -7.394 4.982 22.697 1.00 97.56 295 ALA A N 1
ATOM 2336 C CA . ALA A 1 295 ? -8.475 4.227 23.331 1.00 97.56 295 ALA A CA 1
ATOM 2337 C C . ALA A 1 295 ? -9.271 5.074 24.340 1.00 97.56 295 ALA A C 1
ATOM 2339 O O . ALA A 1 295 ? -10.506 5.013 24.386 1.00 97.56 295 ALA A O 1
ATOM 2340 N N . SER A 1 296 ? -8.589 5.938 25.094 1.00 96.31 296 SER A N 1
ATOM 2341 C CA . SER A 1 296 ? -9.217 6.908 25.997 1.00 96.31 296 SER A CA 1
ATOM 2342 C C . SER A 1 296 ? -10.074 7.928 25.231 1.00 96.31 296 SER A C 1
ATOM 2344 O O . SER A 1 296 ? -11.246 8.166 25.565 1.00 96.31 296 SER A O 1
ATOM 2346 N N . ALA A 1 297 ? -9.542 8.476 24.132 1.00 94.31 297 ALA A N 1
ATOM 2347 C CA . ALA A 1 297 ? -10.285 9.375 23.249 1.00 94.31 297 ALA A CA 1
ATOM 2348 C C . ALA A 1 297 ? -11.490 8.674 22.586 1.00 94.31 297 ALA A C 1
ATOM 2350 O O . ALA A 1 297 ? -12.594 9.233 22.560 1.00 94.31 297 ALA A O 1
ATOM 2351 N N . ALA A 1 298 ? -11.301 7.437 22.117 1.00 96.06 298 ALA A N 1
ATOM 2352 C CA . ALA A 1 298 ? -12.331 6.578 21.535 1.00 96.06 298 ALA A CA 1
ATOM 2353 C C . ALA A 1 298 ? -13.485 6.312 22.512 1.00 96.06 298 ALA A C 1
ATOM 2355 O O . ALA A 1 298 ? -14.651 6.424 22.131 1.00 96.06 298 ALA A O 1
ATOM 2356 N N . SER A 1 299 ? -13.172 6.033 23.779 1.00 95.12 299 SER A N 1
ATOM 2357 C CA . SER A 1 299 ? -14.166 5.787 24.831 1.00 95.12 299 SER A CA 1
ATOM 2358 C C . SER A 1 299 ? -14.978 7.033 25.181 1.00 95.12 299 SER A C 1
ATOM 2360 O O . SER A 1 299 ? -16.183 6.955 25.427 1.00 95.12 299 SER A O 1
ATOM 2362 N N . THR A 1 300 ? -14.331 8.201 25.196 1.00 94.19 300 THR A N 1
ATOM 2363 C CA . THR A 1 300 ? -14.960 9.452 25.641 1.00 94.19 300 THR A CA 1
ATOM 2364 C C . THR A 1 300 ? -15.856 10.060 24.561 1.00 94.19 300 THR A C 1
ATOM 2366 O O . THR A 1 300 ? -16.929 10.588 24.861 1.00 94.19 300 THR A O 1
ATOM 2369 N N . GLN A 1 301 ? -15.429 10.016 23.295 1.00 91.81 301 GLN A N 1
ATOM 2370 C CA . GLN A 1 301 ? -16.133 10.666 22.184 1.00 91.81 301 GLN A CA 1
ATOM 2371 C C . GLN A 1 301 ? -16.163 9.788 20.923 1.00 91.81 301 GLN A C 1
ATOM 2373 O O . GLN A 1 301 ? -15.695 10.217 19.864 1.00 91.81 301 GLN A O 1
ATOM 2378 N N . PRO A 1 302 ? -16.784 8.594 20.971 1.00 87.88 302 PRO A N 1
ATOM 2379 C CA . PRO A 1 302 ? -16.704 7.624 19.877 1.00 87.88 302 PRO A CA 1
ATOM 2380 C C . PRO A 1 302 ? -17.238 8.173 18.549 1.00 87.88 302 PRO A C 1
ATOM 2382 O O . PRO A 1 302 ? -16.714 7.852 17.495 1.00 87.88 302 PRO A O 1
ATOM 2385 N N . ARG A 1 303 ? -18.228 9.076 18.566 1.00 85.88 303 ARG A N 1
ATOM 2386 C CA . ARG A 1 303 ? -18.751 9.710 17.339 1.00 85.88 303 ARG A CA 1
ATOM 2387 C C . ARG A 1 303 ? -17.801 10.737 16.708 1.00 85.88 303 ARG A C 1
ATOM 2389 O O . ARG A 1 303 ? -17.882 10.989 15.516 1.00 85.88 303 ARG A O 1
ATOM 2396 N N . GLN A 1 304 ? -16.902 11.344 17.481 1.00 87.38 304 GLN A N 1
ATOM 2397 C CA . GLN A 1 304 ? -15.933 12.326 16.966 1.00 87.38 304 GLN A CA 1
ATOM 2398 C C . GLN A 1 304 ? -14.603 11.675 16.563 1.00 87.38 304 GLN A C 1
ATOM 2400 O O . GLN A 1 304 ? -13.716 12.345 16.034 1.00 87.38 304 GLN A O 1
ATOM 2405 N N . PHE A 1 305 ? -14.485 10.359 16.757 1.00 90.00 305 PHE A N 1
ATOM 2406 C CA . PHE A 1 305 ? -13.253 9.605 16.552 1.00 90.00 305 PHE A CA 1
ATOM 2407 C C . PHE A 1 305 ? -12.836 9.475 15.075 1.00 90.00 305 PHE A C 1
ATOM 2409 O O . PHE A 1 305 ? -11.729 9.038 14.778 1.00 90.00 305 PHE A O 1
ATOM 2416 N N . PHE A 1 306 ? -13.668 9.929 14.128 1.00 84.69 306 PHE A N 1
ATOM 2417 C CA . PHE A 1 306 ? -13.375 9.863 12.691 1.00 84.69 306 PHE A CA 1
ATOM 2418 C C . PHE A 1 306 ? -12.057 10.556 12.307 1.00 84.69 306 PHE A C 1
ATOM 2420 O O . PHE A 1 306 ? -11.392 10.111 11.377 1.00 84.69 306 PHE A O 1
ATOM 2427 N N . ARG A 1 307 ? -11.649 11.611 13.030 1.00 83.19 307 ARG A N 1
ATOM 2428 C CA . ARG A 1 307 ? -10.386 12.330 12.773 1.00 83.19 307 ARG A CA 1
ATOM 2429 C C . ARG A 1 307 ? -9.145 11.503 13.104 1.00 83.19 307 ARG A C 1
ATOM 2431 O O . ARG A 1 307 ? -8.095 11.743 12.527 1.00 83.19 307 ARG A O 1
ATOM 2438 N N . ALA A 1 308 ? -9.275 10.556 14.029 1.00 88.56 308 ALA A N 1
ATOM 2439 C CA . ALA A 1 308 ? -8.194 9.685 14.472 1.00 88.56 308 ALA A CA 1
ATOM 2440 C C . ALA A 1 308 ? -8.256 8.292 13.824 1.00 88.56 308 ALA A C 1
ATOM 2442 O O . ALA A 1 308 ? -7.402 7.458 14.109 1.00 88.56 308 ALA A O 1
ATOM 2443 N N . ALA A 1 309 ? -9.249 8.014 12.969 1.00 88.44 309 ALA A N 1
ATOM 2444 C CA . ALA A 1 309 ? -9.498 6.670 12.450 1.00 88.44 309 ALA A CA 1
ATOM 2445 C C . ALA A 1 309 ? -8.329 6.121 11.618 1.00 88.44 309 ALA A C 1
ATOM 2447 O O . ALA A 1 309 ? -7.961 4.960 11.774 1.00 88.44 309 ALA A O 1
ATOM 2448 N N . GLU A 1 310 ? -7.718 6.944 10.765 1.00 80.19 310 GLU A N 1
ATOM 2449 C CA . GLU A 1 310 ? -6.578 6.516 9.943 1.00 80.19 310 GLU A CA 1
ATOM 2450 C C . GLU A 1 310 ? -5.331 6.250 10.786 1.00 80.19 310 GLU A C 1
ATOM 2452 O O . GLU A 1 310 ? -4.703 5.202 10.658 1.00 80.19 310 GLU A O 1
ATOM 2457 N N . GLU A 1 311 ? -5.009 7.161 11.707 1.00 84.25 311 GLU A N 1
ATOM 2458 C CA . GLU A 1 311 ? -3.908 6.966 12.649 1.00 84.25 311 GLU A CA 1
ATOM 2459 C C . GLU A 1 311 ? -4.110 5.703 13.491 1.00 84.25 311 GLU A C 1
ATOM 2461 O O . GLU A 1 311 ? -3.189 4.903 13.645 1.00 84.25 311 GLU A O 1
ATOM 2466 N N . SER A 1 312 ? -5.333 5.501 13.976 1.00 91.88 312 SER A N 1
ATOM 2467 C CA . SER A 1 312 ? -5.717 4.340 14.766 1.00 91.88 312 SER A CA 1
ATOM 2468 C C . SER A 1 312 ? -5.543 3.040 13.990 1.00 91.88 312 SER A C 1
ATOM 2470 O O . SER A 1 312 ? -4.975 2.093 14.520 1.00 91.88 312 SER A O 1
ATOM 2472 N N . ARG A 1 313 ? -5.961 2.989 12.719 1.00 89.25 313 ARG A N 1
ATOM 2473 C CA . ARG A 1 313 ? -5.746 1.815 11.857 1.00 89.25 313 ARG A CA 1
ATOM 2474 C C . ARG A 1 313 ? -4.264 1.518 11.672 1.00 89.25 313 ARG A C 1
ATOM 2476 O O . ARG A 1 313 ? -3.856 0.395 11.941 1.00 89.25 313 ARG A O 1
ATOM 2483 N N . ARG A 1 314 ? -3.453 2.534 11.344 1.00 81.31 314 ARG A N 1
ATOM 2484 C CA . ARG A 1 314 ? -1.988 2.393 11.242 1.00 81.31 314 ARG A CA 1
ATOM 2485 C C . ARG A 1 314 ? -1.355 1.899 12.543 1.00 81.31 314 ARG A C 1
ATOM 2487 O O . ARG A 1 314 ? -0.331 1.220 12.507 1.00 81.31 314 ARG A O 1
ATOM 2494 N N . LEU A 1 315 ? -1.910 2.275 13.695 1.00 89.69 315 LEU A N 1
ATOM 2495 C CA . LEU A 1 315 ? -1.453 1.779 14.988 1.00 89.69 315 LEU A CA 1
ATOM 2496 C C . LEU A 1 315 ? -1.852 0.313 15.198 1.00 89.69 315 LEU A C 1
ATOM 2498 O O . LEU A 1 315 ? -0.990 -0.489 15.534 1.00 89.69 315 LEU A O 1
ATOM 2502 N N . LEU A 1 316 ? -3.109 -0.062 14.930 1.00 93.12 316 LEU A N 1
ATOM 2503 C CA . LEU A 1 316 ? -3.567 -1.455 15.011 1.00 93.12 316 LEU A CA 1
ATOM 2504 C C . LEU A 1 316 ? -2.754 -2.375 14.085 1.00 93.12 316 LEU A C 1
ATOM 2506 O O . LEU A 1 316 ? -2.347 -3.453 14.503 1.00 93.12 316 LEU A O 1
ATOM 2510 N N . ASP A 1 317 ? -2.460 -1.940 12.858 1.00 84.88 317 ASP A N 1
ATOM 2511 C CA . ASP A 1 317 ? -1.609 -2.685 11.920 1.00 84.88 317 ASP A CA 1
ATOM 2512 C C . ASP A 1 317 ? -0.182 -2.881 12.438 1.00 84.88 317 ASP A C 1
ATOM 2514 O O . ASP A 1 317 ? 0.422 -3.932 12.216 1.00 84.88 317 ASP A O 1
ATOM 2518 N N . ARG A 1 318 ? 0.358 -1.893 13.163 1.00 85.62 318 ARG A N 1
ATOM 2519 C CA . ARG A 1 318 ? 1.646 -2.042 13.846 1.00 85.62 318 ARG A CA 1
ATOM 2520 C C . ARG A 1 318 ? 1.565 -3.096 14.940 1.00 85.62 318 ARG A C 1
ATOM 2522 O O . ARG A 1 318 ? 2.411 -3.982 14.936 1.00 85.62 318 ARG A O 1
ATOM 2529 N N . LEU A 1 319 ? 0.537 -3.057 15.796 1.00 91.62 319 LEU A N 1
ATOM 2530 C CA . LEU A 1 319 ? 0.339 -4.047 16.866 1.00 91.62 319 LEU A CA 1
ATOM 2531 C C . LEU A 1 319 ? 0.307 -5.483 16.315 1.00 91.62 319 LEU A C 1
ATOM 2533 O O . LEU A 1 319 ? 0.943 -6.366 16.879 1.00 91.62 319 LEU A O 1
ATOM 2537 N N . VAL A 1 320 ? -0.353 -5.722 15.177 1.00 89.50 320 VAL A N 1
ATOM 2538 C CA . VAL A 1 320 ? -0.393 -7.055 14.534 1.00 89.50 320 VAL A CA 1
ATOM 2539 C C . VAL A 1 320 ? 1.009 -7.642 14.298 1.00 89.50 320 VAL A C 1
ATOM 2541 O O . VAL A 1 320 ? 1.173 -8.858 14.319 1.00 89.50 320 VAL A O 1
ATOM 2544 N N . ARG A 1 321 ? 2.021 -6.792 14.085 1.00 83.81 321 ARG A N 1
ATOM 2545 C CA . ARG A 1 321 ? 3.392 -7.176 13.707 1.00 83.81 321 ARG A CA 1
ATOM 2546 C C . ARG A 1 321 ? 4.388 -7.140 14.866 1.00 83.81 321 ARG A C 1
ATOM 2548 O O . ARG A 1 321 ? 5.572 -7.387 14.637 1.00 83.81 321 ARG A O 1
ATOM 2555 N N . MET A 1 322 ? 3.959 -6.763 16.069 1.00 86.88 322 MET A N 1
ATOM 2556 C CA . MET A 1 322 ? 4.872 -6.625 17.203 1.00 86.88 322 MET A CA 1
ATOM 2557 C C . MET A 1 322 ? 5.233 -7.980 17.801 1.00 86.88 322 MET A C 1
ATOM 2559 O O . MET A 1 322 ? 4.428 -8.909 17.811 1.00 86.88 322 MET A O 1
ATOM 2563 N N . ASP A 1 323 ? 6.450 -8.055 18.333 1.00 87.00 323 ASP A N 1
ATOM 2564 C CA . ASP A 1 323 ? 6.853 -9.137 19.220 1.00 87.00 323 ASP A CA 1
ATOM 2565 C C . ASP A 1 323 ? 6.327 -8.846 20.633 1.00 87.00 323 ASP A C 1
ATOM 2567 O O . ASP A 1 323 ? 6.587 -7.787 21.207 1.00 87.00 323 ASP A O 1
ATOM 2571 N N . TRP A 1 324 ? 5.558 -9.788 21.177 1.00 92.06 324 TRP A N 1
ATOM 2572 C CA . TRP A 1 324 ? 4.892 -9.673 22.474 1.00 92.06 324 TRP A CA 1
ATOM 2573 C C . TRP A 1 324 ? 5.600 -10.445 23.590 1.00 92.06 324 TRP A C 1
ATOM 2575 O O . TRP A 1 324 ? 5.106 -10.471 24.722 1.00 92.06 324 TRP A O 1
ATOM 2585 N N . THR A 1 325 ? 6.738 -11.083 23.300 1.00 89.44 325 THR A N 1
ATOM 2586 C CA . THR A 1 325 ? 7.458 -11.964 24.236 1.00 89.44 325 THR A CA 1
ATOM 2587 C C . THR A 1 325 ? 7.813 -11.282 25.558 1.00 89.44 325 THR A C 1
ATOM 2589 O O . THR A 1 325 ? 7.677 -11.904 26.610 1.00 89.44 325 THR A O 1
ATOM 2592 N N . GLU A 1 326 ? 8.175 -9.999 25.534 1.00 90.44 326 GLU A N 1
ATOM 2593 C CA . GLU A 1 326 ? 8.561 -9.236 26.732 1.00 90.44 326 GLU A CA 1
ATOM 2594 C C . GLU A 1 326 ? 7.385 -8.534 27.442 1.00 90.44 326 GLU A C 1
ATOM 2596 O O . GLU A 1 326 ? 7.562 -7.928 28.500 1.00 90.44 326 GLU A O 1
ATOM 2601 N N . VAL A 1 327 ? 6.161 -8.625 26.908 1.00 93.06 327 VAL A N 1
ATOM 2602 C CA . VAL A 1 327 ? 4.977 -7.959 27.480 1.00 93.06 327 VAL A CA 1
ATOM 2603 C C . VAL A 1 327 ? 4.281 -8.855 28.499 1.00 93.06 327 VAL A C 1
ATOM 2605 O O . VAL A 1 327 ? 3.879 -9.975 28.178 1.00 93.06 327 VAL A O 1
ATOM 2608 N N . SER A 1 328 ? 4.082 -8.344 29.719 1.00 95.75 328 SER A N 1
ATOM 2609 C CA . SER A 1 328 ? 3.404 -9.067 30.802 1.00 95.75 328 SER A CA 1
ATOM 2610 C C . SER A 1 328 ? 1.950 -9.408 30.458 1.00 95.75 328 SER A C 1
ATOM 2612 O O . SER A 1 328 ? 1.271 -8.650 29.768 1.00 95.75 328 SER A O 1
ATOM 2614 N N . THR A 1 329 ? 1.439 -10.522 30.990 1.00 95.38 329 THR A N 1
ATOM 2615 C CA . THR A 1 329 ? 0.066 -10.995 30.728 1.00 95.38 329 THR A CA 1
ATOM 2616 C C . THR A 1 329 ? -0.998 -9.929 31.003 1.00 95.38 329 THR A C 1
ATOM 2618 O O . THR A 1 329 ? -1.883 -9.733 30.173 1.00 95.38 329 THR A O 1
ATOM 2621 N N . ASP A 1 330 ? -0.890 -9.197 32.116 1.00 96.19 330 ASP A N 1
ATOM 2622 C CA . ASP A 1 330 ? -1.838 -8.128 32.460 1.00 96.19 330 ASP A CA 1
ATOM 2623 C C . ASP A 1 330 ? -1.816 -7.007 31.415 1.00 96.19 330 ASP A C 1
ATOM 2625 O O . ASP A 1 330 ? -2.864 -6.564 30.943 1.00 96.19 330 ASP A O 1
ATOM 2629 N N . ARG A 1 331 ? -0.620 -6.609 30.962 1.00 96.69 331 ARG A N 1
ATOM 2630 C CA . ARG A 1 331 ? -0.482 -5.582 29.929 1.00 96.69 331 ARG A CA 1
ATOM 2631 C C . ARG A 1 331 ? -1.019 -6.060 28.581 1.00 96.69 331 ARG A C 1
ATOM 2633 O O . ARG A 1 331 ? -1.618 -5.268 27.862 1.00 96.69 331 ARG A O 1
ATOM 2640 N N . ARG A 1 332 ? -0.883 -7.348 28.245 1.00 97.00 332 ARG A N 1
ATOM 2641 C CA . ARG A 1 332 ? -1.496 -7.927 27.035 1.00 97.00 332 ARG A CA 1
ATOM 2642 C C . ARG A 1 332 ? -3.027 -7.829 27.065 1.00 97.00 332 ARG A C 1
ATOM 2644 O O . ARG A 1 332 ? -3.638 -7.499 26.051 1.00 97.00 332 ARG A O 1
ATOM 2651 N N . VAL A 1 333 ? -3.651 -8.051 28.223 1.00 97.56 333 VAL A N 1
ATOM 2652 C CA . VAL A 1 333 ? -5.105 -7.881 28.403 1.00 97.56 333 VAL A CA 1
ATOM 2653 C C . VAL A 1 333 ? -5.529 -6.423 28.189 1.00 97.56 333 VAL A C 1
ATOM 2655 O O . VAL A 1 333 ? -6.514 -6.172 27.494 1.00 97.56 333 VAL A O 1
ATOM 2658 N N . GLU A 1 334 ? -4.774 -5.462 28.726 1.00 97.75 334 GLU A N 1
ATOM 2659 C CA . GLU A 1 334 ? -5.019 -4.026 28.511 1.00 97.75 334 GLU A CA 1
ATOM 2660 C C . GLU A 1 334 ? -4.908 -3.641 27.028 1.00 97.75 334 GLU A C 1
ATOM 2662 O O . GLU A 1 334 ? -5.806 -2.998 26.490 1.00 97.75 334 GLU A O 1
ATOM 2667 N N . ILE A 1 335 ? -3.866 -4.114 26.335 1.00 97.69 335 ILE A N 1
ATOM 2668 C CA . ILE A 1 335 ? -3.669 -3.873 24.896 1.00 97.69 335 ILE A CA 1
ATOM 2669 C C . ILE A 1 335 ? -4.859 -4.392 24.084 1.00 97.69 335 ILE A C 1
ATOM 2671 O O . ILE A 1 335 ? -5.341 -3.704 23.182 1.00 97.69 335 ILE A O 1
ATOM 2675 N N . ALA A 1 336 ? -5.365 -5.586 24.404 1.00 97.94 336 ALA A N 1
ATOM 2676 C CA . ALA A 1 336 ? -6.533 -6.146 23.732 1.00 97.94 336 ALA A CA 1
ATOM 2677 C C . ALA A 1 336 ? -7.797 -5.299 23.969 1.00 97.94 336 ALA A C 1
ATOM 2679 O O . ALA A 1 336 ? -8.586 -5.085 23.042 1.00 97.94 336 ALA A O 1
ATOM 2680 N N . HIS A 1 337 ? -7.986 -4.781 25.185 1.00 98.19 337 HIS A N 1
ATOM 2681 C CA . HIS A 1 337 ? -9.076 -3.858 25.499 1.00 98.19 337 HIS A CA 1
ATOM 2682 C C . HIS A 1 337 ? -8.969 -2.543 24.720 1.00 98.19 337 HIS A C 1
ATOM 2684 O O . HIS A 1 337 ? -9.957 -2.104 24.126 1.00 98.19 337 HIS A O 1
ATOM 2690 N N . ASP A 1 338 ? -7.786 -1.940 24.666 1.00 98.38 338 ASP A N 1
ATOM 2691 C CA . ASP A 1 338 ? -7.572 -0.683 23.952 1.00 98.38 338 ASP A CA 1
ATOM 2692 C C . ASP A 1 338 ? -7.778 -0.857 22.440 1.00 98.38 338 ASP A C 1
ATOM 2694 O O . ASP A 1 338 ? -8.507 -0.087 21.807 1.00 98.38 338 ASP A O 1
ATOM 2698 N N . ALA A 1 339 ? -7.222 -1.926 21.862 1.00 98.12 339 ALA A N 1
ATOM 2699 C CA . ALA A 1 339 ? -7.365 -2.236 20.443 1.00 98.12 339 ALA A CA 1
ATOM 2700 C C . ALA A 1 339 ? -8.832 -2.473 20.040 1.00 98.12 339 ALA A C 1
ATOM 2702 O O . ALA A 1 339 ? -9.303 -1.937 19.032 1.00 98.12 339 ALA A O 1
ATOM 2703 N N . THR A 1 340 ? -9.581 -3.238 20.842 1.00 98.25 340 THR A N 1
ATOM 2704 C CA . THR A 1 340 ? -11.011 -3.498 20.597 1.00 98.25 340 THR A CA 1
ATOM 2705 C C . THR A 1 340 ? -11.871 -2.245 20.765 1.00 98.25 340 THR A C 1
ATOM 2707 O O . THR A 1 340 ? -12.770 -2.009 19.954 1.00 98.25 340 THR A O 1
ATOM 2710 N N . THR A 1 341 ? -11.552 -1.398 21.747 1.00 98.31 341 THR A N 1
ATOM 2711 C CA . THR A 1 341 ? -12.204 -0.096 21.967 1.00 98.31 341 THR A CA 1
ATOM 2712 C C . THR A 1 341 ? -12.040 0.824 20.760 1.00 98.31 341 THR A C 1
ATOM 2714 O O . THR A 1 341 ? -13.013 1.412 20.281 1.00 98.31 341 THR A O 1
ATOM 2717 N N . ILE A 1 342 ? -10.822 0.917 20.227 1.00 98.00 342 ILE A N 1
ATOM 2718 C CA . ILE A 1 342 ? -10.513 1.723 19.045 1.00 98.00 342 ILE A CA 1
ATOM 2719 C C . ILE A 1 342 ? -11.272 1.213 17.816 1.00 98.00 342 ILE A C 1
ATOM 2721 O O . ILE A 1 342 ? -11.930 2.004 17.137 1.00 98.00 342 ILE A O 1
ATOM 2725 N N . ALA A 1 343 ? -11.224 -0.093 17.537 1.00 97.56 343 ALA A N 1
ATOM 2726 C CA . ALA A 1 343 ? -11.906 -0.679 16.381 1.00 97.56 343 ALA A CA 1
ATOM 2727 C C . ALA A 1 343 ? -13.427 -0.436 16.424 1.00 97.56 343 ALA A C 1
ATOM 2729 O O . ALA A 1 343 ? -14.034 -0.046 15.421 1.00 97.56 343 ALA A O 1
ATOM 2730 N N . GLU A 1 344 ? -14.047 -0.592 17.599 1.00 97.38 344 GLU A N 1
ATOM 2731 C CA . GLU A 1 344 ? -15.471 -0.310 17.780 1.00 97.38 344 GLU A CA 1
ATOM 2732 C C . GLU A 1 344 ? -15.786 1.186 17.597 1.00 97.38 344 GLU A C 1
ATOM 2734 O O . GLU A 1 344 ? -16.762 1.532 16.921 1.00 97.38 344 GLU A O 1
ATOM 2739 N N . ALA A 1 345 ? -14.951 2.083 18.131 1.00 96.88 345 ALA A N 1
ATOM 2740 C CA . ALA A 1 345 ? -15.139 3.525 17.990 1.00 96.88 345 ALA A CA 1
ATOM 2741 C C . ALA A 1 345 ? -14.999 4.008 16.540 1.00 96.88 345 ALA A C 1
ATOM 2743 O O . ALA A 1 345 ? -15.789 4.849 16.117 1.00 96.88 345 ALA A O 1
ATOM 2744 N N . ILE A 1 346 ? -14.072 3.447 15.753 1.00 95.75 346 ILE A N 1
ATOM 2745 C CA . ILE A 1 346 ? -13.954 3.736 14.314 1.00 95.75 346 ILE A CA 1
ATOM 2746 C C . ILE A 1 346 ? -15.273 3.423 13.598 1.00 95.75 346 ILE A C 1
ATOM 2748 O O . ILE A 1 346 ? -15.788 4.262 12.853 1.00 95.75 346 ILE A O 1
ATOM 2752 N N . MET A 1 347 ? -15.863 2.251 13.856 1.00 96.69 347 MET A N 1
ATOM 2753 C CA . MET A 1 347 ? -17.147 1.871 13.263 1.00 96.69 347 MET A CA 1
ATOM 2754 C C . MET A 1 347 ? -18.266 2.829 13.687 1.00 96.69 347 MET A C 1
ATOM 2756 O O . MET A 1 347 ? -19.019 3.324 12.846 1.00 96.69 347 MET A O 1
ATOM 2760 N N . VAL A 1 348 ? -18.359 3.136 14.985 1.00 96.25 348 VAL A N 1
ATOM 2761 C CA . VAL A 1 348 ? -19.378 4.045 15.533 1.00 96.25 348 VAL A CA 1
ATOM 2762 C C . VAL A 1 348 ? -19.246 5.452 14.955 1.00 96.25 348 VAL A C 1
ATOM 2764 O O . VAL A 1 348 ? -20.270 6.039 14.609 1.00 96.25 348 VAL A O 1
ATOM 2767 N N . ALA A 1 349 ? -18.028 5.975 14.801 1.00 93.69 349 ALA A N 1
ATOM 2768 C CA . ALA A 1 349 ? -17.756 7.277 14.193 1.00 93.69 349 ALA A CA 1
ATOM 2769 C C . ALA A 1 349 ? -18.182 7.357 12.723 1.00 93.69 349 ALA A C 1
ATOM 2771 O O . ALA A 1 349 ? -18.464 8.441 12.219 1.00 93.69 349 ALA A O 1
ATOM 2772 N N . ARG A 1 350 ? -18.210 6.223 12.015 1.00 92.94 350 ARG A N 1
ATOM 2773 C CA . ARG A 1 350 ? -18.586 6.184 10.600 1.00 92.94 350 ARG A CA 1
ATOM 2774 C C . ARG A 1 350 ? -20.066 5.934 10.367 1.00 92.94 350 ARG A C 1
ATOM 2776 O O . ARG A 1 350 ? -20.572 6.459 9.397 1.00 92.94 350 ARG A O 1
ATOM 2783 N N . ILE A 1 351 ? -20.787 5.205 11.216 1.00 94.25 351 ILE A N 1
ATOM 2784 C CA . ILE A 1 351 ? -22.222 4.924 10.958 1.00 94.25 351 ILE A CA 1
ATOM 2785 C C . ILE A 1 351 ? -23.183 5.635 11.917 1.00 94.25 351 ILE A C 1
ATOM 2787 O O . ILE A 1 351 ? -24.392 5.589 11.706 1.00 94.25 351 ILE A O 1
ATOM 2791 N N . HIS A 1 352 ? -22.663 6.278 12.970 1.00 91.75 352 HIS A N 1
ATOM 2792 C CA . HIS A 1 352 ? -23.421 7.058 13.958 1.00 91.75 352 HIS A CA 1
ATOM 2793 C C . HIS A 1 352 ? -24.761 6.417 14.375 1.00 91.75 352 HIS A C 1
ATOM 2795 O O . HIS A 1 352 ? -25.820 7.032 14.220 1.00 91.75 352 HIS A O 1
ATOM 2801 N N . PRO A 1 353 ? -24.751 5.195 14.938 1.00 90.88 353 PRO A N 1
ATOM 2802 C CA . PRO A 1 353 ? -25.990 4.565 15.362 1.00 90.88 353 PRO A CA 1
ATOM 2803 C C . PRO A 1 353 ? -26.642 5.395 16.473 1.00 90.88 353 PRO A C 1
ATOM 2805 O O . PRO A 1 353 ? -25.958 5.916 17.369 1.00 90.88 353 PRO A O 1
ATOM 2808 N N . ASP A 1 354 ? -27.966 5.524 16.449 1.00 87.81 354 ASP A N 1
ATOM 2809 C CA . ASP A 1 354 ? -28.707 5.956 17.632 1.00 87.81 354 ASP A CA 1
ATOM 2810 C C . ASP A 1 354 ? -28.608 4.911 18.766 1.00 87.81 354 ASP A C 1
ATOM 2812 O O . ASP A 1 354 ? -28.024 3.838 18.612 1.00 87.81 354 ASP A O 1
ATOM 2816 N N . ARG A 1 355 ? -29.156 5.225 19.947 1.00 83.62 355 ARG A N 1
ATOM 2817 C CA . ARG A 1 355 ? -29.056 4.323 21.111 1.00 83.62 355 ARG A CA 1
ATOM 2818 C C . ARG A 1 355 ? -29.736 2.968 20.896 1.00 83.62 355 ARG A C 1
ATOM 2820 O O . ARG A 1 355 ? -29.363 2.012 21.565 1.00 83.62 355 ARG A O 1
ATOM 2827 N N . ALA A 1 356 ? -30.745 2.904 20.030 1.00 85.12 356 ALA A N 1
ATOM 2828 C CA . ALA A 1 356 ? -31.501 1.687 19.762 1.00 85.12 356 ALA A CA 1
ATOM 2829 C C . ALA A 1 356 ? -30.973 0.928 18.530 1.00 85.12 356 ALA A C 1
ATOM 2831 O O . ALA A 1 356 ? -31.501 -0.135 18.211 1.00 85.12 356 ALA A O 1
ATOM 2832 N N . GLU A 1 357 ? -29.951 1.463 17.852 1.00 88.06 357 GLU A N 1
ATOM 2833 C CA . GLU A 1 357 ? -29.487 1.017 16.536 1.00 88.06 357 GLU A CA 1
ATOM 2834 C C . GLU A 1 357 ? -30.633 0.940 15.507 1.00 88.06 357 GLU A C 1
ATOM 2836 O O . GLU A 1 357 ? -30.672 0.057 14.651 1.00 88.06 357 GLU A O 1
ATOM 2841 N N . THR A 1 358 ? -31.592 1.866 15.609 1.00 85.94 358 THR A N 1
ATOM 2842 C CA . THR A 1 358 ? -32.747 1.985 14.703 1.00 85.94 358 THR A CA 1
ATOM 2843 C C . THR A 1 358 ? -32.546 3.026 13.613 1.00 85.94 358 THR A C 1
ATOM 2845 O O . THR A 1 358 ? -33.256 3.010 12.608 1.00 85.94 358 THR A O 1
ATOM 2848 N N . ARG A 1 359 ? -31.572 3.919 13.794 1.00 91.38 359 ARG A N 1
ATOM 2849 C CA . ARG A 1 359 ? -31.176 4.940 12.828 1.00 91.38 359 ARG A CA 1
ATOM 2850 C C . ARG A 1 359 ? -29.661 4.998 12.716 1.00 91.38 359 ARG A C 1
ATOM 2852 O O . ARG A 1 359 ? -28.967 4.931 13.730 1.00 91.38 359 ARG A O 1
ATOM 2859 N N . PHE A 1 360 ? -29.191 5.184 11.488 1.00 94.62 360 PHE A N 1
ATOM 2860 C CA . PHE A 1 360 ? -27.784 5.331 11.136 1.00 94.62 360 PHE A CA 1
ATOM 2861 C C . PHE A 1 360 ? -27.599 6.496 10.162 1.00 94.62 360 PHE A C 1
ATOM 2863 O O . PHE A 1 360 ? -28.528 6.844 9.425 1.00 94.62 360 PHE A O 1
ATOM 2870 N N . ASP A 1 361 ? -26.398 7.065 10.140 1.00 92.00 361 ASP A N 1
ATOM 2871 C CA . ASP A 1 361 ? -25.992 8.032 9.123 1.00 92.00 361 ASP A CA 1
ATOM 2872 C C . ASP A 1 361 ? -25.326 7.286 7.956 1.00 92.00 361 ASP A C 1
ATOM 2874 O O . ASP A 1 361 ? -24.435 6.462 8.170 1.00 92.00 361 ASP A O 1
ATOM 2878 N N . ILE A 1 362 ? -25.755 7.575 6.722 1.00 90.19 362 ILE A N 1
ATOM 2879 C CA . ILE A 1 362 ? -25.145 7.033 5.499 1.00 90.19 362 ILE A CA 1
ATOM 2880 C C . ILE A 1 362 ? -24.263 8.118 4.886 1.00 90.19 362 ILE A C 1
ATOM 2882 O O . ILE A 1 362 ? -24.758 9.181 4.513 1.00 90.19 362 ILE A O 1
ATOM 2886 N N . TRP A 1 363 ? -22.962 7.858 4.769 1.00 86.62 363 TRP A N 1
ATOM 2887 C CA . TRP A 1 363 ? -22.013 8.808 4.185 1.00 86.62 363 TRP A CA 1
ATOM 2888 C C . TRP A 1 363 ? -21.773 8.538 2.702 1.00 86.62 363 TRP A C 1
ATOM 2890 O O . TRP A 1 363 ? -21.866 7.403 2.235 1.00 86.62 363 TRP A O 1
ATOM 2900 N N . GLY A 1 364 ? -21.406 9.595 1.978 1.00 84.94 364 GLY A N 1
ATOM 2901 C CA . GLY A 1 364 ? -21.111 9.547 0.548 1.00 84.94 364 GLY A CA 1
ATOM 2902 C C . GLY A 1 364 ? -22.316 9.839 -0.341 1.00 84.94 364 GLY A C 1
ATOM 2903 O O . GLY A 1 364 ? -23.412 10.136 0.129 1.00 84.94 364 GLY A O 1
ATOM 2904 N N . TYR A 1 365 ? -22.076 9.770 -1.646 1.00 78.81 365 TYR A N 1
ATOM 2905 C CA . TYR A 1 365 ? -23.072 9.934 -2.699 1.00 78.81 365 TYR A CA 1
ATOM 2906 C C . TYR A 1 365 ? -23.021 8.715 -3.623 1.00 78.81 365 TYR A C 1
ATOM 2908 O O . TYR A 1 365 ? -21.966 8.101 -3.797 1.00 78.81 365 TYR A O 1
ATOM 2916 N N . GLU A 1 366 ? -24.174 8.359 -4.174 1.00 77.62 366 GLU A N 1
ATOM 2917 C CA . GLU A 1 366 ? -24.327 7.279 -5.138 1.00 77.62 366 GLU A CA 1
ATOM 2918 C C . GLU A 1 366 ? -24.001 7.800 -6.540 1.00 77.62 366 GLU A C 1
ATOM 2920 O O . GLU A 1 366 ? -24.677 8.699 -7.025 1.00 77.62 366 GLU A O 1
ATOM 2925 N N . ASP A 1 367 ? -22.950 7.284 -7.178 1.00 77.19 367 ASP A N 1
ATOM 2926 C CA . ASP A 1 367 ? -22.578 7.714 -8.529 1.00 77.19 367 ASP A CA 1
ATOM 2927 C C . ASP A 1 367 ? -23.634 7.333 -9.590 1.00 77.19 367 ASP A C 1
ATOM 2929 O O . ASP A 1 367 ? -24.668 6.728 -9.299 1.00 77.19 367 ASP A O 1
ATOM 2933 N N . SER A 1 368 ? -23.394 7.711 -10.850 1.00 75.62 368 SER A N 1
ATOM 2934 C CA . SER A 1 368 ? -24.323 7.445 -11.959 1.00 75.62 368 SER A CA 1
ATOM 2935 C C . SER A 1 368 ? -24.625 5.961 -12.187 1.00 75.62 368 SER A C 1
ATOM 2937 O O . SER A 1 368 ? -25.630 5.649 -12.823 1.00 75.62 368 SER A O 1
ATOM 2939 N N . ASP A 1 369 ? -23.785 5.062 -11.669 1.00 72.44 369 ASP A N 1
ATOM 2940 C CA . ASP A 1 369 ? -23.943 3.611 -11.785 1.00 72.44 369 ASP A CA 1
ATOM 2941 C C . ASP A 1 369 ? -24.669 3.002 -10.577 1.00 72.44 369 ASP A C 1
ATOM 2943 O O . ASP A 1 369 ? -24.780 1.778 -10.451 1.00 72.44 369 ASP A O 1
ATOM 2947 N N . GLY A 1 370 ? -25.165 3.837 -9.665 1.00 74.62 370 GLY A N 1
ATOM 2948 C CA . GLY A 1 370 ? -25.845 3.370 -8.469 1.00 74.62 370 GLY A CA 1
ATOM 2949 C C . GLY A 1 370 ? -24.880 2.906 -7.367 1.00 74.62 370 GLY A C 1
ATOM 2950 O O . GLY A 1 370 ? -25.167 1.972 -6.599 1.00 74.62 370 GLY A O 1
ATOM 2951 N N . VAL A 1 371 ? -23.665 3.471 -7.329 1.00 79.88 371 VAL A N 1
ATOM 2952 C CA . VAL A 1 371 ? -22.600 3.039 -6.418 1.00 79.88 371 VAL A CA 1
ATOM 2953 C C . VAL A 1 371 ? -22.240 4.124 -5.407 1.00 79.88 371 VAL A C 1
ATOM 2955 O O . VAL A 1 371 ? -21.613 5.128 -5.734 1.00 79.88 371 VAL A O 1
ATOM 2958 N N . ASN A 1 372 ? -22.542 3.879 -4.127 1.00 84.69 372 ASN A N 1
ATOM 2959 C CA . ASN A 1 372 ? -21.978 4.663 -3.027 1.00 84.69 372 ASN A CA 1
ATOM 2960 C C . ASN A 1 372 ? -20.603 4.100 -2.621 1.00 84.69 372 ASN A C 1
ATOM 2962 O O . ASN A 1 372 ? -20.500 3.103 -1.901 1.00 84.69 372 ASN A O 1
ATOM 2966 N N . ARG A 1 373 ? -19.537 4.747 -3.101 1.00 80.44 373 ARG A N 1
ATOM 2967 C CA . ARG A 1 373 ? -18.139 4.323 -2.891 1.00 80.44 373 ARG A CA 1
ATOM 2968 C C . ARG A 1 373 ? -17.674 4.501 -1.448 1.00 80.44 373 ARG A C 1
ATOM 2970 O O . ARG A 1 373 ? -16.990 3.630 -0.921 1.00 80.44 373 ARG A O 1
ATOM 2977 N N . THR A 1 374 ? -18.090 5.586 -0.793 1.00 85.56 374 THR A N 1
ATOM 2978 C CA . THR A 1 374 ? -17.767 5.848 0.618 1.00 85.56 374 THR A CA 1
ATOM 2979 C C . THR A 1 374 ? -18.325 4.747 1.511 1.00 85.56 374 THR A C 1
ATOM 2981 O O . THR A 1 374 ? -17.581 4.168 2.294 1.00 85.56 374 THR A O 1
ATOM 2984 N N . LEU A 1 375 ? -19.600 4.393 1.325 1.00 90.19 375 LEU A N 1
ATOM 2985 C CA . LEU A 1 375 ? -20.247 3.308 2.059 1.00 90.19 375 LEU A CA 1
ATOM 2986 C C . LEU A 1 375 ? -19.492 1.984 1.901 1.00 90.19 375 LEU A C 1
ATOM 2988 O O . LEU A 1 375 ? -19.249 1.291 2.885 1.00 90.19 375 LEU A O 1
ATOM 2992 N N . ARG A 1 376 ? -19.117 1.634 0.668 1.00 88.12 376 ARG A N 1
ATOM 2993 C CA . ARG A 1 376 ? -18.381 0.397 0.374 1.00 88.12 376 ARG A CA 1
ATOM 2994 C C . ARG A 1 376 ? -17.019 0.371 1.061 1.00 88.12 376 ARG A C 1
ATOM 2996 O O . ARG A 1 376 ? -16.705 -0.611 1.727 1.00 88.12 376 ARG A O 1
ATOM 3003 N N . SER A 1 377 ? -16.26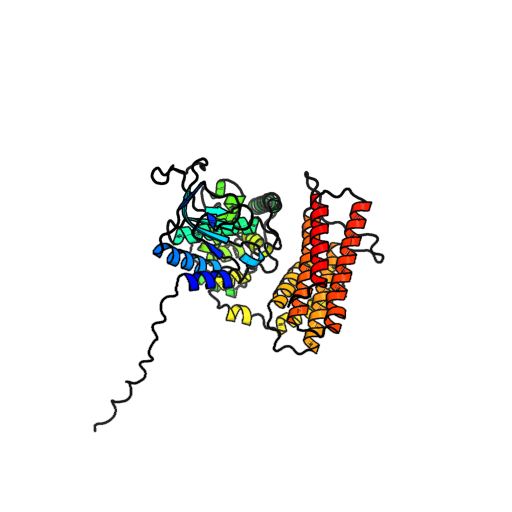3 1.465 0.959 1.00 84.19 377 SER A N 1
ATOM 3004 C CA . SER A 1 377 ? -14.968 1.603 1.629 1.00 84.19 377 SER A CA 1
ATOM 3005 C C . SER A 1 377 ? -15.093 1.515 3.152 1.00 84.19 377 SER A C 1
ATOM 3007 O O . SER A 1 377 ? -14.245 0.894 3.788 1.00 84.19 377 SER A O 1
ATOM 3009 N N . ASP A 1 378 ? -16.128 2.117 3.745 1.00 91.19 378 ASP A N 1
ATOM 3010 C CA . ASP A 1 378 ? -16.364 2.057 5.192 1.00 91.19 378 ASP A CA 1
ATOM 3011 C C . ASP A 1 378 ? -16.677 0.629 5.647 1.00 91.19 378 ASP A C 1
ATOM 3013 O O . ASP A 1 378 ? -16.044 0.123 6.573 1.00 91.19 378 ASP A O 1
ATOM 3017 N N . VAL A 1 379 ? -17.616 -0.035 4.964 1.00 93.62 379 VAL A N 1
ATOM 3018 C CA . VAL A 1 379 ? -18.017 -1.419 5.253 1.00 93.62 379 VAL A CA 1
ATOM 3019 C C . VAL A 1 379 ? -16.821 -2.354 5.161 1.00 93.62 379 VAL A C 1
ATOM 3021 O O . VAL A 1 379 ? -16.595 -3.155 6.066 1.00 93.62 379 VAL A O 1
ATOM 3024 N N . PHE A 1 380 ? -16.007 -2.206 4.119 1.00 87.31 380 PHE A N 1
ATOM 3025 C CA . PHE A 1 380 ? -14.790 -2.988 3.981 1.00 87.31 380 PHE A CA 1
ATOM 3026 C C . PHE A 1 380 ? -13.784 -2.721 5.108 1.00 87.31 380 PHE A C 1
ATOM 3028 O O . PHE A 1 380 ? -13.258 -3.661 5.712 1.00 87.31 380 PHE A O 1
ATOM 3035 N N . GLY A 1 381 ? -13.583 -1.444 5.451 1.00 89.62 381 GLY A N 1
ATOM 3036 C CA . GLY A 1 381 ? -12.764 -1.032 6.585 1.00 89.62 381 GLY A CA 1
ATOM 3037 C C . GLY A 1 381 ? -13.184 -1.719 7.885 1.00 89.62 381 GLY A C 1
ATOM 3038 O O . GLY A 1 381 ? -12.322 -2.218 8.601 1.00 89.62 381 GLY A O 1
ATOM 3039 N N . PHE A 1 382 ? -14.489 -1.850 8.155 1.00 94.88 382 PHE A N 1
ATOM 3040 C CA . PHE A 1 382 ? -14.986 -2.545 9.352 1.00 94.88 382 PHE A CA 1
ATOM 3041 C C . PHE A 1 382 ? -14.597 -4.026 9.382 1.00 94.88 382 PHE A C 1
ATOM 3043 O O . PHE A 1 382 ? -14.238 -4.542 10.441 1.00 94.88 382 PHE A O 1
ATOM 3050 N N . GLY A 1 383 ? -14.624 -4.702 8.229 1.00 92.94 383 GLY A N 1
ATOM 3051 C CA . GLY A 1 383 ? -14.159 -6.085 8.104 1.00 92.94 383 GLY A CA 1
ATOM 3052 C C . GLY A 1 383 ? -12.680 -6.234 8.449 1.00 92.94 383 GLY A C 1
ATOM 3053 O O . GLY A 1 383 ? -12.315 -7.097 9.245 1.00 92.94 383 GLY A O 1
ATOM 3054 N N . LYS A 1 384 ? -11.833 -5.350 7.910 1.00 89.44 384 LYS A N 1
ATOM 3055 C CA . LYS A 1 384 ? -10.395 -5.316 8.220 1.00 89.44 384 LYS A CA 1
ATOM 3056 C C . LYS A 1 384 ? -10.131 -4.965 9.685 1.00 89.44 384 LYS A C 1
ATOM 3058 O O . LYS A 1 384 ? -9.264 -5.562 10.312 1.00 89.44 384 LYS A O 1
ATOM 3063 N N . ASP A 1 385 ? -10.860 -4.005 10.250 1.00 94.69 385 ASP A N 1
ATOM 3064 C CA . ASP A 1 385 ? -10.731 -3.618 11.661 1.00 94.69 385 ASP A CA 1
ATOM 3065 C C . ASP A 1 385 ? -11.081 -4.813 12.582 1.00 94.69 385 ASP A C 1
ATOM 3067 O O . ASP A 1 385 ? -10.389 -5.054 13.570 1.00 94.69 385 ASP A O 1
ATOM 3071 N N . CYS A 1 386 ? -12.081 -5.623 12.205 1.00 95.38 386 CYS A N 1
ATOM 3072 C CA . CYS A 1 386 ? -12.477 -6.859 12.892 1.00 95.38 386 CYS A CA 1
ATOM 3073 C C . CYS A 1 386 ? -11.405 -7.961 12.839 1.00 95.38 386 CYS A C 1
ATOM 3075 O O . CYS A 1 386 ? -11.170 -8.649 13.835 1.00 95.38 386 CYS A O 1
ATOM 3077 N N . GLU A 1 387 ? -10.739 -8.135 11.698 1.00 92.44 387 GLU A N 1
ATOM 3078 C CA . GLU A 1 387 ? -9.628 -9.084 11.575 1.00 92.44 387 GLU A CA 1
ATOM 3079 C C . GLU A 1 387 ? -8.409 -8.653 12.374 1.00 92.44 387 GLU A C 1
ATOM 3081 O O . GLU A 1 387 ? -7.832 -9.483 13.067 1.00 92.44 387 GLU A O 1
ATOM 3086 N N . ARG A 1 388 ? -8.043 -7.365 12.333 1.00 92.94 388 ARG A N 1
ATOM 3087 C CA . ARG A 1 388 ? -6.886 -6.855 13.082 1.00 92.94 388 ARG A CA 1
ATOM 3088 C C . ARG A 1 388 ? -6.998 -7.138 14.565 1.00 92.94 388 ARG A C 1
ATOM 3090 O O . ARG A 1 388 ? -6.036 -7.610 15.152 1.00 92.94 388 ARG A O 1
ATOM 3097 N N . ILE A 1 389 ? -8.159 -6.890 15.174 1.00 96.75 389 ILE A N 1
ATOM 3098 C CA . ILE A 1 389 ? -8.342 -7.200 16.599 1.00 96.75 389 ILE A CA 1
ATOM 3099 C C . ILE A 1 389 ? -8.301 -8.710 16.867 1.00 96.75 389 ILE A C 1
ATOM 3101 O O . ILE A 1 389 ? -7.856 -9.113 17.937 1.00 96.75 389 ILE A O 1
ATOM 3105 N N . GLY A 1 390 ? -8.695 -9.540 15.894 1.00 94.25 390 GLY A N 1
ATOM 3106 C CA . GLY A 1 390 ? -8.518 -10.993 15.943 1.00 94.25 390 GLY A CA 1
ATOM 3107 C C . GLY A 1 390 ? -7.044 -11.404 15.902 1.00 94.25 390 GLY A C 1
ATOM 3108 O O . GLY A 1 390 ? -6.608 -12.188 16.738 1.00 94.25 390 GLY A O 1
ATOM 3109 N N . TRP A 1 391 ? -6.266 -10.831 14.980 1.00 92.38 391 TRP A N 1
ATOM 3110 C CA . TRP A 1 391 ? -4.819 -11.039 14.869 1.00 92.38 391 TRP A CA 1
ATOM 3111 C C . TRP A 1 391 ? -4.076 -10.575 16.119 1.00 92.38 391 TRP A C 1
ATOM 3113 O O . TRP A 1 391 ? -3.298 -11.337 16.675 1.00 92.38 391 TRP A O 1
ATOM 3123 N N . ILE A 1 392 ? -4.365 -9.368 16.611 1.00 94.50 392 ILE A N 1
ATOM 3124 C CA . ILE A 1 392 ? -3.791 -8.848 17.860 1.00 94.50 392 ILE A CA 1
ATOM 3125 C C . ILE A 1 392 ? -4.131 -9.790 19.022 1.00 94.50 392 ILE A C 1
ATOM 3127 O O . ILE A 1 392 ? -3.243 -10.181 19.771 1.00 94.50 392 ILE A O 1
ATOM 3131 N N . GLY A 1 393 ? -5.397 -10.200 19.154 1.00 93.94 393 GLY A N 1
ATOM 3132 C CA . GLY A 1 393 ? -5.832 -11.141 20.188 1.00 93.94 393 GLY A CA 1
ATOM 3133 C C . GLY A 1 393 ? -5.093 -12.480 20.155 1.00 93.94 393 GLY A C 1
ATOM 3134 O O . GLY A 1 393 ? -4.716 -12.987 21.212 1.00 93.94 393 GLY A O 1
ATOM 3135 N N . GLY A 1 394 ? -4.867 -13.022 18.955 1.00 90.50 394 GLY A N 1
ATOM 3136 C CA . GLY A 1 394 ? -4.098 -14.245 18.728 1.00 90.50 394 GLY A CA 1
ATOM 3137 C C . GLY A 1 394 ? -2.624 -14.093 19.099 1.00 90.50 394 GLY A C 1
ATOM 3138 O O . GLY A 1 394 ? -2.117 -14.863 19.913 1.00 90.50 394 GLY A O 1
ATOM 3139 N N . SER A 1 395 ? -1.963 -13.052 18.585 1.00 91.12 395 SER A N 1
ATOM 3140 C CA . SER A 1 395 ? -0.535 -12.789 18.819 1.00 91.12 395 SER A CA 1
ATOM 3141 C C . SER A 1 395 ? -0.201 -12.461 20.277 1.00 91.12 395 SER A C 1
ATOM 3143 O O . SER A 1 395 ? 0.923 -12.683 20.718 1.00 91.12 395 SER A O 1
ATOM 3145 N N . LEU A 1 396 ? -1.161 -11.938 21.044 1.00 93.75 396 LEU A N 1
ATOM 3146 C CA . LEU A 1 396 ? -0.994 -11.680 22.475 1.00 93.75 396 LEU A CA 1
ATOM 3147 C C . LEU A 1 396 ? -1.054 -12.962 23.330 1.00 93.75 396 LEU A C 1
ATOM 3149 O O . LEU A 1 396 ? -0.760 -12.900 24.524 1.00 93.75 396 LEU A O 1
ATOM 3153 N N . GLU A 1 397 ? -1.427 -14.112 22.759 1.00 92.75 397 GLU A N 1
ATOM 3154 C CA . GLU A 1 397 ? -1.561 -15.394 23.473 1.00 92.75 397 GLU A CA 1
ATOM 3155 C C . GLU A 1 397 ? -2.428 -15.279 24.742 1.00 92.75 397 GLU A C 1
ATOM 3157 O O . GLU A 1 397 ? -2.087 -15.786 25.814 1.00 92.75 397 GLU A O 1
ATOM 3162 N N . LEU A 1 398 ? -3.543 -14.551 24.648 1.00 92.19 398 LEU A N 1
ATOM 3163 C CA . LEU A 1 398 ? -4.453 -14.369 25.778 1.00 92.19 398 LEU A CA 1
ATOM 3164 C C . LEU A 1 398 ? -5.019 -15.716 26.249 1.00 92.19 398 LEU A C 1
ATOM 3166 O O . LEU A 1 398 ? -5.254 -16.625 25.449 1.00 92.19 398 LEU A O 1
ATOM 3170 N N . ASP A 1 399 ? -5.339 -15.809 27.544 1.00 94.38 399 ASP A N 1
ATOM 3171 C CA . ASP A 1 399 ? -6.161 -16.910 28.048 1.00 94.38 399 ASP A CA 1
ATOM 3172 C C . ASP A 1 399 ? -7.460 -17.017 27.215 1.00 94.38 399 ASP A C 1
ATOM 3174 O O . ASP A 1 399 ? -8.090 -15.986 26.950 1.00 94.38 399 ASP A O 1
ATOM 3178 N N . PRO A 1 400 ? -7.900 -18.224 26.806 1.00 94.75 400 PRO A N 1
ATOM 3179 C CA . PRO A 1 400 ? -9.066 -18.380 25.939 1.00 94.75 400 PRO A CA 1
ATOM 3180 C C . PRO A 1 400 ? -10.343 -17.707 26.458 1.00 94.75 400 PRO A C 1
ATOM 3182 O O . PRO A 1 400 ? -11.123 -17.192 25.655 1.00 94.75 400 PRO A O 1
ATOM 3185 N N . ALA A 1 401 ? -10.564 -17.670 27.779 1.00 95.56 401 ALA A N 1
ATOM 3186 C CA . ALA A 1 401 ? -11.721 -16.986 28.350 1.00 95.56 401 ALA A CA 1
ATOM 3187 C C . ALA A 1 401 ? -11.599 -15.465 28.191 1.00 95.56 401 ALA A C 1
ATOM 3189 O O . ALA A 1 401 ? -12.580 -14.808 27.850 1.00 95.56 401 ALA A O 1
ATOM 3190 N N . LYS A 1 402 ? -10.392 -14.910 28.366 1.00 95.94 402 LYS A N 1
ATOM 3191 C CA . LYS A 1 402 ? -10.119 -13.482 28.136 1.00 95.94 402 LYS A CA 1
ATOM 3192 C C . LYS A 1 402 ? -10.201 -13.105 26.664 1.00 95.94 402 LYS A C 1
ATOM 3194 O O . LYS A 1 402 ? -10.769 -12.065 26.335 1.00 95.94 402 LYS A O 1
ATOM 3199 N N . HIS A 1 403 ? -9.712 -13.963 25.776 1.00 95.62 403 HIS A N 1
ATOM 3200 C CA . HIS A 1 403 ? -9.873 -13.772 24.340 1.00 95.62 403 HIS A CA 1
ATOM 3201 C C . HIS A 1 403 ? -11.359 -13.720 23.945 1.00 95.62 403 HIS A C 1
ATOM 3203 O O . HIS A 1 403 ? -11.772 -12.808 23.224 1.00 95.62 403 HIS A O 1
ATOM 3209 N N . ASP A 1 404 ? -12.187 -14.660 24.421 1.00 95.25 404 ASP A N 1
ATOM 3210 C CA . ASP A 1 404 ? -13.621 -14.651 24.103 1.00 95.25 404 ASP A CA 1
ATOM 3211 C C . ASP A 1 404 ? -14.354 -13.448 24.724 1.00 95.25 404 ASP A C 1
ATOM 3213 O O . ASP A 1 404 ? -15.173 -12.807 24.055 1.00 95.25 404 ASP A O 1
ATOM 3217 N N . GLU A 1 405 ? -14.019 -13.099 25.971 1.00 96.25 405 GLU A N 1
ATOM 3218 C CA . GLU A 1 405 ? -14.583 -11.957 26.699 1.00 96.25 405 GLU A CA 1
ATOM 3219 C C . GLU A 1 405 ? -14.306 -10.627 25.986 1.00 96.25 405 GLU A C 1
ATOM 3221 O O . GLU A 1 405 ? -15.205 -9.790 25.888 1.00 96.25 405 GLU A O 1
ATOM 3226 N N . ILE A 1 406 ? -13.096 -10.426 25.463 1.00 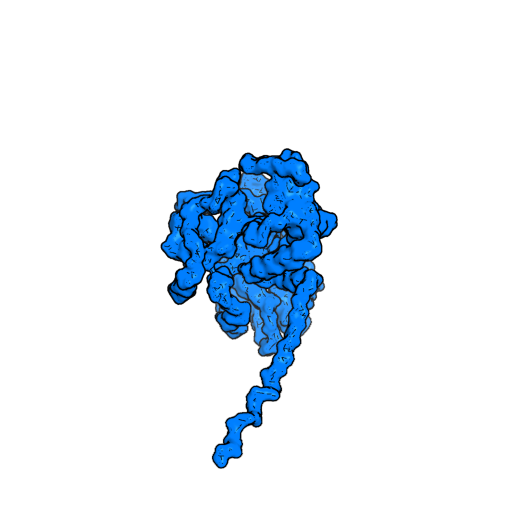97.50 406 ILE A N 1
ATOM 3227 C CA . ILE A 1 406 ? -12.647 -9.126 24.945 1.00 97.50 406 ILE A CA 1
ATOM 3228 C C . ILE A 1 406 ? -12.779 -9.070 23.423 1.00 97.50 406 ILE A C 1
ATOM 3230 O O . ILE A 1 406 ? -13.528 -8.250 22.881 1.00 97.50 406 ILE A O 1
ATOM 3234 N N . VAL A 1 407 ? -12.072 -9.955 22.723 1.00 96.69 407 VAL A N 1
ATOM 3235 C CA . VAL A 1 407 ? -11.911 -9.902 21.265 1.00 96.69 407 VAL A CA 1
ATOM 3236 C C . VAL A 1 407 ? -13.156 -10.443 20.580 1.00 96.69 407 VAL A C 1
ATOM 3238 O O . VAL A 1 407 ? -13.837 -9.704 19.865 1.00 96.69 407 VAL A O 1
ATOM 3241 N N . ALA A 1 408 ? -13.523 -11.696 20.858 1.00 96.12 408 ALA A N 1
ATOM 3242 C CA . ALA A 1 408 ? -14.649 -12.333 20.177 1.00 96.12 408 ALA A CA 1
ATOM 3243 C C . ALA A 1 408 ? -15.981 -11.642 20.513 1.00 96.12 408 ALA A C 1
ATOM 3245 O O . ALA A 1 408 ? -16.836 -11.470 19.640 1.00 96.12 408 ALA A O 1
ATOM 3246 N N . SER A 1 409 ? -16.168 -11.184 21.759 1.00 97.62 409 SER A N 1
ATOM 3247 C CA . SER A 1 409 ? -17.356 -10.410 22.136 1.00 97.62 409 SER A CA 1
ATOM 3248 C C . SER A 1 409 ? -17.469 -9.103 21.343 1.00 97.62 409 SER A C 1
ATOM 3250 O O . SER A 1 409 ? -18.567 -8.759 20.893 1.00 97.62 409 SER A O 1
ATOM 3252 N N . THR A 1 410 ? -16.354 -8.402 21.118 1.00 98.00 410 THR A N 1
ATOM 3253 C CA . THR A 1 410 ? -16.328 -7.150 20.353 1.00 98.00 410 THR A CA 1
ATOM 3254 C C . THR A 1 410 ? -16.583 -7.399 18.873 1.00 98.00 410 THR A C 1
ATOM 3256 O O . THR A 1 410 ? -17.455 -6.749 18.294 1.00 98.00 410 THR A O 1
ATOM 3259 N N . GLN A 1 411 ? -15.940 -8.406 18.277 1.00 97.62 411 GLN A N 1
ATOM 3260 C CA . GLN A 1 411 ? -16.205 -8.818 16.896 1.00 97.62 411 GLN A CA 1
ATOM 3261 C C . GLN A 1 411 ? -17.687 -9.189 16.689 1.00 97.62 411 GLN A C 1
ATOM 3263 O O . GLN A 1 411 ? -18.309 -8.764 15.711 1.00 97.62 411 GLN A O 1
ATOM 3268 N N . ARG A 1 412 ? -18.312 -9.898 17.645 1.00 98.00 412 ARG A N 1
ATOM 3269 C CA . ARG A 1 412 ? -19.759 -10.199 17.624 1.00 98.00 412 ARG A CA 1
ATOM 3270 C C . ARG A 1 412 ? -20.618 -8.930 17.665 1.00 98.00 412 ARG A C 1
ATOM 3272 O O . ARG A 1 412 ? -21.601 -8.846 16.922 1.00 98.00 412 ARG A O 1
ATOM 3279 N N . ARG A 1 413 ? -20.267 -7.932 18.492 1.00 97.75 413 ARG A N 1
ATOM 3280 C CA . ARG A 1 413 ? -20.971 -6.632 18.534 1.00 97.75 413 ARG A CA 1
ATOM 3281 C C . ARG A 1 413 ? -20.844 -5.880 17.210 1.00 97.75 413 ARG A C 1
ATOM 3283 O O . ARG A 1 413 ? -21.863 -5.439 16.680 1.00 97.75 413 ARG A O 1
ATOM 3290 N N . MET A 1 414 ? -19.638 -5.788 16.650 1.00 98.06 414 MET A N 1
ATOM 3291 C CA . MET A 1 414 ? -19.397 -5.136 15.358 1.00 98.06 414 MET A CA 1
ATOM 3292 C C . MET A 1 414 ? -20.166 -5.834 14.227 1.00 98.06 414 MET A C 1
ATOM 3294 O O . MET A 1 414 ? -20.869 -5.174 13.466 1.00 98.06 414 MET A O 1
ATOM 3298 N N . THR A 1 415 ? -20.134 -7.170 14.168 1.00 98.00 415 THR A N 1
ATOM 3299 C CA . THR A 1 415 ? -20.868 -7.962 13.161 1.00 98.00 415 THR A CA 1
ATOM 3300 C C . THR A 1 415 ? -22.376 -7.728 13.262 1.00 98.00 415 THR A C 1
ATOM 3302 O O . THR A 1 415 ? -23.047 -7.437 12.271 1.00 98.00 415 THR A O 1
ATOM 3305 N N . LYS A 1 416 ? -22.935 -7.778 14.480 1.00 97.38 416 LYS A N 1
ATOM 3306 C CA . LYS A 1 416 ? -24.354 -7.466 14.714 1.00 97.38 416 LYS A CA 1
ATOM 3307 C C . LYS A 1 416 ? -24.703 -6.058 14.224 1.00 97.38 416 LYS A C 1
ATOM 3309 O O . LYS A 1 416 ? -25.739 -5.876 13.584 1.00 97.38 416 LYS A O 1
ATOM 3314 N N . ARG A 1 417 ? -23.841 -5.078 14.499 1.00 97.38 417 ARG A N 1
ATOM 3315 C CA . ARG A 1 417 ? -24.050 -3.687 14.097 1.00 97.38 417 ARG A CA 1
ATOM 3316 C C . ARG A 1 417 ? -23.993 -3.511 12.579 1.00 97.38 417 ARG A C 1
ATOM 3318 O O . ARG A 1 417 ? -24.834 -2.799 12.041 1.00 97.38 417 ARG A O 1
ATOM 3325 N N . LEU A 1 418 ? -23.094 -4.210 11.880 1.00 97.50 418 LEU A N 1
ATOM 3326 C CA . LEU A 1 418 ? -23.040 -4.224 10.413 1.00 97.50 418 LEU A CA 1
ATOM 3327 C C . LEU A 1 418 ? -24.344 -4.771 9.812 1.00 97.50 418 LEU A C 1
ATOM 3329 O O . LEU A 1 418 ? -24.918 -4.164 8.909 1.00 97.50 418 LEU A O 1
ATOM 3333 N N . ARG A 1 419 ? -24.858 -5.880 10.358 1.00 97.50 419 ARG A N 1
ATOM 3334 C CA . ARG A 1 419 ? -26.142 -6.466 9.934 1.00 97.50 419 ARG A CA 1
ATOM 3335 C C . ARG A 1 419 ? -27.317 -5.517 10.179 1.00 97.50 419 ARG A C 1
ATOM 3337 O O . ARG A 1 419 ? -28.214 -5.415 9.346 1.00 97.50 419 ARG A O 1
ATOM 3344 N N . ASN A 1 420 ? -27.331 -4.813 11.312 1.00 97.38 420 ASN A N 1
ATOM 3345 C CA . ASN A 1 420 ? -28.342 -3.789 11.603 1.00 97.38 420 ASN A CA 1
ATOM 3346 C C . ASN A 1 420 ? -28.258 -2.622 10.617 1.00 97.38 420 ASN A C 1
ATOM 3348 O O . ASN A 1 420 ? -29.289 -2.169 10.123 1.00 97.38 420 ASN A O 1
ATOM 3352 N N . TYR A 1 421 ? -27.039 -2.198 10.291 1.00 96.94 421 TYR A N 1
ATOM 3353 C CA . TYR A 1 421 ? -26.778 -1.129 9.340 1.00 96.94 421 TYR A CA 1
ATOM 3354 C C . TYR A 1 421 ? -27.288 -1.469 7.933 1.00 96.94 421 TYR A C 1
ATOM 3356 O O . TYR A 1 421 ? -28.034 -0.681 7.355 1.00 96.94 421 TYR A O 1
ATOM 3364 N N . LEU A 1 422 ? -26.997 -2.672 7.418 1.00 96.19 422 LEU A N 1
ATOM 3365 C CA . LEU A 1 422 ? -27.536 -3.127 6.130 1.00 96.19 422 LEU A CA 1
ATOM 3366 C C . LEU A 1 422 ? -29.068 -3.155 6.132 1.00 96.19 422 LEU A C 1
ATOM 3368 O O . LEU A 1 422 ? -29.687 -2.602 5.228 1.00 96.19 422 LEU A O 1
ATOM 3372 N N . ARG A 1 423 ? -29.688 -3.746 7.165 1.00 96.88 423 ARG A N 1
ATOM 3373 C CA . ARG A 1 423 ? -31.156 -3.804 7.273 1.00 96.88 423 ARG A CA 1
ATOM 3374 C C . ARG A 1 423 ? -31.789 -2.416 7.295 1.00 96.88 423 ARG A C 1
ATOM 3376 O O . ARG A 1 423 ? -32.841 -2.220 6.695 1.00 96.88 423 ARG A O 1
ATOM 3383 N N . PHE A 1 424 ? -31.158 -1.461 7.978 1.00 96.06 424 PHE A N 1
ATOM 3384 C CA . PHE A 1 424 ? -31.604 -0.073 7.969 1.00 96.06 424 PHE A CA 1
ATOM 3385 C C . PHE A 1 424 ? -31.541 0.521 6.559 1.00 96.06 424 PHE A C 1
ATOM 3387 O O . PHE A 1 424 ? -32.521 1.123 6.124 1.00 96.06 424 PHE A O 1
ATOM 3394 N N . ILE A 1 425 ? -30.439 0.317 5.830 1.00 94.56 425 ILE A N 1
ATOM 3395 C CA . ILE A 1 425 ? -30.299 0.811 4.455 1.00 94.56 425 ILE A CA 1
ATOM 3396 C C . ILE A 1 425 ? -31.370 0.191 3.549 1.00 94.56 425 ILE A C 1
ATOM 3398 O O . ILE A 1 425 ? -32.081 0.916 2.863 1.00 94.56 425 ILE A O 1
ATOM 3402 N N . GLU A 1 426 ? -31.541 -1.131 3.588 1.00 95.06 426 GLU A N 1
ATOM 3403 C CA . GLU A 1 426 ? -32.508 -1.861 2.754 1.00 95.06 426 GLU A CA 1
ATOM 3404 C C . GLU A 1 426 ? -33.967 -1.480 3.028 1.00 95.06 426 GLU A C 1
ATOM 3406 O O . GLU A 1 426 ? -34.812 -1.588 2.140 1.00 95.06 426 GLU A O 1
ATOM 3411 N N . ALA A 1 427 ? -34.277 -1.027 4.244 1.00 95.81 427 ALA A N 1
ATOM 3412 C CA . ALA A 1 427 ? -35.611 -0.553 4.598 1.00 95.81 427 ALA A CA 1
ATOM 3413 C C . ALA A 1 427 ? -35.942 0.834 4.016 1.00 95.81 427 ALA A C 1
ATOM 3415 O O . ALA A 1 427 ? -37.118 1.184 3.929 1.00 95.81 427 ALA A O 1
ATOM 3416 N N . HIS A 1 428 ? -34.933 1.624 3.635 1.00 94.31 428 HIS A N 1
ATOM 3417 C CA . HIS A 1 428 ? -35.103 3.023 3.223 1.00 94.31 428 HIS A CA 1
ATOM 3418 C C . HIS A 1 428 ? -34.657 3.296 1.779 1.00 94.31 428 HIS A C 1
ATOM 3420 O O . HIS A 1 428 ? -35.148 4.244 1.168 1.00 94.31 428 HIS A O 1
ATOM 3426 N N . TRP A 1 429 ? -33.769 2.470 1.216 1.00 91.81 429 TRP A N 1
ATOM 3427 C CA . TRP A 1 429 ? -33.207 2.638 -0.125 1.00 91.81 429 TRP A CA 1
ATOM 3428 C C . TRP A 1 429 ? -33.061 1.300 -0.856 1.00 91.81 429 TRP A C 1
ATOM 3430 O O . TRP A 1 429 ? -32.893 0.240 -0.251 1.00 91.81 429 TRP A O 1
ATOM 3440 N N . SER A 1 430 ? -33.068 1.349 -2.189 1.00 88.69 430 SER A N 1
ATOM 3441 C CA . SER A 1 430 ? -32.657 0.212 -3.010 1.00 88.69 430 SER A CA 1
ATOM 3442 C C . SER A 1 430 ? -31.146 0.017 -2.917 1.00 88.69 430 SER A C 1
ATOM 3444 O O . SER A 1 430 ? -30.386 0.939 -3.195 1.00 88.69 430 SER A O 1
ATOM 3446 N N . VAL A 1 431 ? -30.702 -1.192 -2.580 1.00 88.69 431 VAL A N 1
ATOM 3447 C CA . VAL A 1 431 ? -29.275 -1.534 -2.530 1.00 88.69 431 VAL A CA 1
ATOM 3448 C C . VAL A 1 431 ? -28.874 -2.221 -3.830 1.00 88.69 431 VAL A C 1
ATOM 3450 O O . VAL A 1 431 ? -29.429 -3.264 -4.182 1.00 88.69 431 VAL A O 1
ATOM 3453 N N . SER A 1 432 ? -27.896 -1.660 -4.546 1.00 88.00 432 SER A N 1
ATOM 3454 C CA . SER A 1 432 ? -27.351 -2.296 -5.748 1.00 88.00 432 SER A CA 1
ATOM 3455 C C . SER A 1 432 ? -26.713 -3.652 -5.424 1.00 88.00 432 SER A C 1
ATOM 3457 O O . SER A 1 432 ? -26.171 -3.868 -4.335 1.00 88.00 432 SER A O 1
ATOM 3459 N N . LYS A 1 433 ? -26.753 -4.587 -6.386 1.00 87.88 433 LYS A N 1
ATOM 3460 C CA . LYS A 1 433 ? -26.236 -5.959 -6.218 1.00 87.88 433 LYS A CA 1
ATOM 3461 C C . LYS A 1 433 ? -24.792 -5.966 -5.712 1.00 87.88 433 LYS A C 1
ATOM 3463 O O . LYS A 1 433 ? -24.464 -6.735 -4.817 1.00 87.88 433 LYS A O 1
ATOM 3468 N N . GLN A 1 434 ? -23.954 -5.091 -6.257 1.00 81.44 434 GLN A N 1
ATOM 3469 C CA . GLN A 1 434 ? -22.542 -4.976 -5.907 1.00 81.44 434 GLN A CA 1
ATOM 3470 C C . GLN A 1 434 ? -22.348 -4.427 -4.485 1.00 81.44 434 GLN A C 1
ATOM 3472 O O . GLN A 1 434 ? -21.470 -4.896 -3.770 1.00 81.44 434 GLN A O 1
ATOM 3477 N N . THR A 1 435 ? -23.185 -3.483 -4.035 1.00 86.69 435 THR A N 1
ATOM 3478 C CA . THR A 1 435 ? -23.138 -3.006 -2.642 1.00 86.69 435 THR A CA 1
ATOM 3479 C C . THR A 1 435 ? -23.537 -4.127 -1.687 1.00 86.69 435 THR A C 1
ATOM 3481 O O . THR A 1 435 ? -22.825 -4.366 -0.718 1.00 86.69 435 THR A O 1
ATOM 3484 N N . ARG A 1 436 ? -24.612 -4.872 -1.983 1.00 92.25 436 ARG A N 1
ATOM 3485 C CA . ARG A 1 436 ? -25.020 -6.024 -1.161 1.00 92.25 436 ARG A CA 1
ATOM 3486 C C . ARG A 1 436 ? -23.928 -7.094 -1.092 1.00 92.25 436 ARG A C 1
ATOM 3488 O O . ARG A 1 436 ? -23.615 -7.560 -0.006 1.00 92.25 436 ARG A O 1
ATOM 3495 N N . GLN A 1 437 ? -23.297 -7.418 -2.221 1.00 88.50 437 GLN A N 1
ATOM 3496 C CA . GLN A 1 437 ? -22.181 -8.370 -2.261 1.00 88.50 437 GLN A CA 1
ATOM 3497 C C . GLN A 1 437 ? -21.036 -7.976 -1.320 1.00 88.50 437 GLN A C 1
ATOM 3499 O O . GLN A 1 437 ? -20.473 -8.852 -0.673 1.00 88.50 437 GLN A O 1
ATOM 3504 N N . ILE A 1 438 ? -20.717 -6.683 -1.200 1.00 89.31 438 ILE A N 1
ATOM 3505 C CA . ILE A 1 438 ? -19.680 -6.205 -0.274 1.00 89.31 438 ILE A CA 1
ATOM 3506 C C . ILE A 1 438 ? -20.094 -6.435 1.180 1.00 89.31 438 ILE A C 1
ATOM 3508 O O . ILE A 1 438 ? -19.298 -6.957 1.956 1.00 89.31 438 ILE A O 1
ATOM 3512 N N . PHE A 1 439 ? -21.342 -6.132 1.548 1.00 95.06 439 PHE A N 1
ATOM 3513 C CA . PHE A 1 439 ? -21.841 -6.461 2.885 1.00 95.06 439 PHE A CA 1
ATOM 3514 C C . PHE A 1 439 ? -21.796 -7.969 3.163 1.00 95.06 439 PHE A C 1
ATOM 3516 O O . PHE A 1 439 ? -21.339 -8.361 4.230 1.00 95.06 439 PHE A O 1
ATOM 3523 N N . ASP A 1 440 ? -22.204 -8.811 2.211 1.00 95.12 440 ASP A N 1
ATOM 3524 C CA . ASP A 1 440 ? -22.195 -10.272 2.370 1.00 95.12 440 ASP A CA 1
ATOM 3525 C C . ASP A 1 440 ? -20.768 -10.841 2.488 1.00 95.12 440 ASP A C 1
ATOM 3527 O O . ASP A 1 440 ? -20.524 -11.819 3.199 1.00 95.12 440 ASP A O 1
ATOM 3531 N N . VAL A 1 441 ? -19.804 -10.263 1.764 1.00 91.25 441 VAL A N 1
ATOM 3532 C CA . VAL A 1 441 ? -18.382 -10.623 1.870 1.00 91.25 441 VAL A CA 1
ATOM 3533 C C . VAL A 1 441 ? -17.833 -10.210 3.231 1.00 91.25 441 VAL A C 1
ATOM 3535 O O . VAL A 1 441 ? -17.220 -11.034 3.908 1.00 91.25 441 VAL A O 1
ATOM 3538 N N . VAL A 1 442 ? -18.085 -8.973 3.659 1.00 94.00 442 VAL A N 1
ATOM 3539 C CA . VAL A 1 442 ? -17.595 -8.458 4.941 1.00 94.00 442 VAL A CA 1
ATOM 3540 C C . VAL A 1 442 ? -18.244 -9.181 6.122 1.00 94.00 442 VAL A C 1
ATOM 3542 O O . VAL A 1 442 ? -17.542 -9.533 7.063 1.00 94.00 442 VAL A O 1
ATOM 3545 N N . ASP A 1 443 ? -19.543 -9.474 6.079 1.00 97.00 443 ASP A N 1
ATOM 3546 C CA . ASP A 1 443 ? -20.234 -10.204 7.148 1.00 97.00 443 ASP A CA 1
ATOM 3547 C C . ASP A 1 443 ? -19.673 -11.618 7.339 1.00 97.00 443 ASP A C 1
ATOM 3549 O O . ASP A 1 443 ? -19.423 -12.042 8.471 1.00 97.00 443 ASP A O 1
ATOM 3553 N N . ARG A 1 444 ? -19.419 -12.331 6.231 1.00 94.75 444 ARG A N 1
ATOM 3554 C CA . ARG A 1 444 ? -18.749 -13.638 6.267 1.00 94.75 444 ARG A CA 1
ATOM 3555 C C . ARG A 1 444 ? -17.352 -13.512 6.847 1.00 94.75 444 ARG A C 1
ATOM 3557 O O . ARG A 1 444 ? -17.050 -14.195 7.812 1.00 94.75 444 ARG A O 1
ATOM 3564 N N . ARG A 1 445 ? -16.558 -12.565 6.348 1.00 91.62 445 ARG A N 1
ATOM 3565 C CA . ARG A 1 445 ? -15.199 -12.293 6.831 1.00 91.62 445 ARG A CA 1
ATOM 3566 C C . ARG A 1 445 ? -15.148 -12.032 8.341 1.00 91.62 445 ARG A C 1
ATOM 3568 O O . ARG A 1 445 ? -14.339 -12.632 9.038 1.00 91.62 445 ARG A O 1
ATOM 3575 N N . MET A 1 446 ? -16.039 -11.183 8.858 1.00 95.25 446 MET A N 1
ATOM 3576 C CA . MET A 1 446 ? -16.138 -10.893 10.294 1.00 95.25 446 MET A CA 1
ATOM 3577 C C . MET A 1 446 ? -16.632 -12.098 11.106 1.00 95.25 446 MET A C 1
ATOM 3579 O O . MET A 1 446 ? -16.245 -12.274 12.257 1.00 95.25 446 MET A O 1
ATOM 3583 N N . THR A 1 447 ? -17.486 -12.942 10.523 1.00 95.31 447 THR A N 1
ATOM 3584 C CA . THR A 1 447 ? -17.954 -14.175 11.172 1.00 95.31 447 THR A CA 1
ATOM 3585 C C . THR A 1 447 ? -16.839 -15.223 11.231 1.00 95.31 447 THR A C 1
ATOM 3587 O O . THR A 1 447 ? -16.623 -15.838 12.276 1.00 95.31 447 THR A O 1
ATOM 3590 N N . ASP A 1 448 ? -16.089 -15.382 10.144 1.00 91.12 448 ASP A N 1
ATOM 3591 C CA . ASP A 1 448 ? -14.964 -16.310 10.042 1.00 91.12 448 ASP A CA 1
ATOM 3592 C C . ASP A 1 448 ? -13.825 -15.908 10.992 1.00 91.12 448 ASP A C 1
ATOM 3594 O O . ASP A 1 448 ? -13.240 -16.778 11.642 1.00 91.12 448 ASP A O 1
ATOM 3598 N N . SER A 1 449 ? -13.577 -14.599 11.168 1.00 89.50 449 SER A N 1
ATOM 3599 C CA . SER A 1 449 ? -12.572 -14.086 12.114 1.00 89.50 449 SER A CA 1
ATOM 3600 C C . SER A 1 449 ? -12.908 -14.358 13.584 1.00 89.50 449 SER A C 1
ATOM 3602 O O . SER A 1 449 ? -12.015 -14.308 14.425 1.00 89.50 449 SER A O 1
ATOM 3604 N N . ILE A 1 450 ? -14.177 -14.635 13.907 1.00 91.19 450 ILE A N 1
ATOM 3605 C CA . ILE A 1 450 ? -14.609 -15.076 15.245 1.00 91.19 450 ILE A CA 1
ATOM 3606 C C . ILE A 1 450 ? -14.394 -16.586 15.400 1.00 91.19 450 ILE A C 1
ATOM 3608 O O . ILE A 1 450 ? -14.015 -17.055 16.472 1.00 91.19 450 ILE A O 1
ATOM 3612 N N . ALA A 1 451 ? -14.682 -17.357 14.346 1.00 84.44 451 ALA A N 1
ATOM 3613 C CA . ALA A 1 451 ? -14.662 -18.818 14.379 1.00 84.44 451 ALA A CA 1
ATOM 3614 C C . ALA A 1 451 ? -13.246 -19.406 14.342 1.00 84.44 451 ALA A C 1
ATOM 3616 O O . ALA A 1 451 ? -13.010 -20.469 14.917 1.00 84.44 451 ALA A O 1
ATOM 3617 N N . THR A 1 452 ? -12.315 -18.722 13.676 1.00 78.88 452 THR A N 1
ATOM 3618 C CA . THR A 1 452 ? -10.929 -19.167 13.524 1.00 78.88 452 THR A CA 1
ATOM 3619 C C . THR A 1 452 ? -10.005 -18.133 14.160 1.00 78.88 452 THR A C 1
ATOM 3621 O O . THR A 1 452 ? -9.574 -17.209 13.467 1.00 78.88 452 THR A O 1
ATOM 3624 N N . PRO A 1 453 ? -9.698 -18.253 15.469 1.00 65.56 453 PRO A N 1
ATOM 3625 C CA . PRO A 1 453 ? -8.672 -17.430 16.089 1.00 65.56 453 PRO A CA 1
ATOM 3626 C C . PRO A 1 453 ? -7.380 -17.650 15.313 1.00 65.56 453 PRO A C 1
ATOM 3628 O O . PRO A 1 453 ? -6.907 -18.784 15.187 1.00 65.56 453 PRO A O 1
ATOM 3631 N N . VAL A 1 454 ? -6.864 -16.578 14.728 1.00 66.19 454 VAL A N 1
ATOM 3632 C CA . VAL A 1 454 ? -5.632 -16.641 13.952 1.00 66.19 454 VAL A CA 1
ATOM 3633 C C . VAL A 1 454 ? -4.505 -16.910 14.933 1.00 66.19 454 VAL A C 1
ATOM 3635 O O . VAL A 1 454 ? -4.381 -16.210 15.936 1.00 66.19 454 VAL A O 1
ATOM 3638 N N . ARG A 1 455 ? -3.776 -17.992 14.677 1.00 53.00 455 ARG A N 1
ATOM 3639 C CA . ARG A 1 455 ? -2.627 -18.415 15.470 1.00 53.00 455 ARG A CA 1
ATOM 3640 C C . ARG A 1 455 ? -1.343 -17.904 14.861 1.00 53.00 455 ARG A C 1
ATOM 3642 O O . ARG A 1 455 ? -1.277 -17.901 13.610 1.00 53.00 455 ARG A O 1
#

pLDDT: mean 90.0, std 12.33, range [36.03, 98.75]

Radius of gyration: 25.02 Å; chains: 1; bounding box: 105×45×69 Å